Protein AF-0000000072325851 (afdb_homodimer)

Organism: Xylanibacter ruminicola (strain ATCC 19189 / DSM 19721 / CIP 105475 / JCM 8958 / 23) (NCBI:txid264731)

pLDDT: mean 95.33, std 7.47, range [53.25, 98.91]

Secondary structure (DSSP, 8-state):
--B-TTS-BTTT---GGG--SEEEEESSHHHHHHHHTT-SEEEEEEEETTEEEEEEEETTEEEEEEE--SHHHHHHHHHHHHHHHHHB-TTT-SB-SSPPPPEEEEEEEEEESSTTSPTT-EEEEEEEEESS-GGGGBTTGGGGB-HHHHHHHHHHHT--GGG---EEEE--HHHHHHHHTTTSEEEEEEE-S-SSGGGT--SSSPBS-TTHHHHHHH-EETTEEEEEEESSHHHHHHHHHHTT-EEEEEEEEESSS----GGG-HHHHHHHHHHHHH-/--B-TTS-BTTT---GGG--SEEEEESSHHHHHHHHTT-SEEEEEEEETTEEEEEEEETTEEEEEEE--SHHHHHHHHHHHHHHHHHB-TTT-SB-SSPPPPEEEEEEEEEESSTTSPTT-EEEEEEEEESS-GGGGBTTGGGGB-HHHHHHHHHHHT--GGG---EEEE--HHHHHHHHTTTSEEEEEEE-SSSSGGGT--SSSPBS-TTHHHHHHH-EETTEEEEEEESSHHHHHHHHHHTT-EEEEEEEEESSS----GGG-HHHHHHHHHHHHH-

Solvent-accessible surface area (backbone atoms only — not comparable to full-atom values): 28501 Å² total; per-residue (Å²): 134,62,65,38,95,86,65,17,38,63,68,62,54,45,43,54,90,63,58,48,51,36,32,39,34,29,39,46,42,72,50,31,55,63,59,53,68,66,33,82,41,76,75,49,75,40,75,36,83,42,24,26,36,41,20,26,28,44,96,88,36,57,35,21,29,34,13,52,43,55,30,43,29,33,38,45,46,51,55,52,51,53,46,39,48,53,28,37,37,86,83,80,72,36,73,44,91,65,81,59,61,40,41,36,36,35,46,49,70,26,31,54,47,40,92,83,61,57,68,54,42,50,38,32,40,48,33,17,36,19,52,43,26,57,61,58,32,32,46,70,45,69,80,48,34,45,62,67,59,32,53,54,49,41,62,74,60,64,60,60,62,53,39,18,47,57,44,27,16,55,37,55,66,69,58,48,52,50,64,33,54,92,81,44,47,73,31,27,30,37,12,20,46,23,67,33,42,57,62,56,40,62,76,93,54,58,46,53,53,85,54,47,56,61,47,48,45,67,41,69,58,97,90,41,42,46,42,29,39,41,37,34,54,14,49,48,23,34,52,26,44,73,73,60,31,45,29,42,34,41,24,30,25,27,63,80,67,68,69,77,50,64,90,74,29,62,55,54,53,52,48,53,52,52,49,62,73,48,104,133,62,65,39,96,86,65,16,39,62,68,62,55,46,43,53,90,62,58,46,50,36,32,40,34,28,39,46,42,71,49,32,53,62,58,53,70,64,35,80,44,78,77,47,74,38,73,36,82,42,25,27,36,41,21,26,28,44,96,90,38,55,36,21,28,34,14,53,44,55,31,42,30,35,39,44,46,51,55,52,52,53,46,40,46,54,30,36,36,87,83,78,71,37,72,45,91,65,81,60,64,39,43,36,37,34,47,49,71,26,32,55,47,38,92,83,62,56,68,54,43,50,36,30,39,48,33,16,36,18,52,43,26,57,62,56,31,33,46,72,47,71,81,48,33,44,63,67,59,34,51,53,47,41,61,72,59,66,60,61,61,52,39,17,45,58,44,26,16,55,36,54,67,69,58,47,52,52,64,34,55,92,81,44,46,72,31,27,30,36,11,20,46,24,69,32,43,57,62,54,39,63,74,94,54,57,46,52,52,85,54,47,55,61,47,50,46,67,41,68,59,97,90,41,40,44,42,30,38,40,36,35,55,14,49,47,23,34,52,26,44,73,72,60,32,44,29,43,34,42,24,30,25,28,65,81,68,67,68,78,50,64,91,73,29,64,54,54,54,51,47,51,53,52,50,62,72,49,102

Nearest PDB structures (foldseek):
  3fow-assembly1_B  TM=8.081E-01  e=1.456E-17  Plasmodium falciparum 3D7
  3emv-assembly1_A  TM=7.908E-01  e=4.156E-17  Plasmodium vivax
  4mch-assembly1_A  TM=8.287E-01  e=1.400E-15  Aliivibrio fischeri ES114
  3mb8-assembly1_A  TM=7.722E-01  e=6.675E-16  Toxoplasma gondii
  4lnh-assembly1_A  TM=7.555E-01  e=2.027E-15  Aliivibrio fischeri ES114

InterPro domains:
  IPR000845 Nucleoside phosphorylase domain [PF01048] (22-259)
  IPR035994 Nucleoside phosphorylase superfamily [G3DSA:3.40.50.1580] (15-279)
  IPR035994 Nucleoside phosphorylase superfamily [SSF53167] (9-277)

Structure (mmCIF, N/CA/C/O backbone):
data_AF-0000000072325851-model_v1
#
loop_
_entity.id
_entity.type
_entity.pdbx_description
1 polymer 'Uridine phosphorylase'
#
loop_
_atom_site.group_PDB
_atom_site.id
_atom_site.type_symbol
_atom_site.label_atom_id
_atom_site.label_alt_id
_atom_site.label_comp_id
_atom_site.label_asym_id
_atom_site.label_entity_id
_atom_site.label_seq_id
_atom_site.pdbx_PDB_ins_code
_atom_site.Cartn_x
_atom_site.Cartn_y
_atom_site.Cartn_z
_atom_site.occupancy
_atom_site.B_iso_or_equiv
_atom_site.auth_seq_id
_atom_site.auth_comp_id
_atom_site.auth_asym_id
_atom_site.auth_atom_id
_atom_site.pdbx_PDB_model_num
ATOM 1 N N . MET A 1 1 ? 20.306 -6.786 -4.164 1 75.98 1 MET A N 1
ATOM 2 C CA . MET A 1 1 ? 19.485 -7.45 -3.155 1 75.98 1 MET A CA 1
ATOM 3 C C . MET A 1 1 ? 19.94 -7.074 -1.749 1 75.98 1 MET A C 1
ATOM 5 O O . MET A 1 1 ? 21.137 -7.074 -1.459 1 75.98 1 MET A O 1
ATOM 9 N N . ILE A 1 2 ? 18.981 -6.706 -0.975 1 83.01 2 ILE A N 1
ATOM 10 C CA . ILE A 1 2 ? 19.281 -6.336 0.404 1 83.01 2 ILE A CA 1
ATOM 11 C C . ILE A 1 2 ? 19.001 -7.519 1.328 1 83.01 2 ILE A C 1
ATOM 13 O O . ILE A 1 2 ? 17.899 -8.073 1.321 1 83.01 2 ILE A O 1
ATOM 17 N N . ILE A 1 3 ? 20.043 -7.929 2.102 1 87.94 3 ILE A N 1
ATOM 18 C CA . ILE A 1 3 ? 19.96 -9.081 2.993 1 87.94 3 ILE A CA 1
ATOM 19 C C . ILE A 1 3 ? 20.297 -8.654 4.42 1 87.94 3 ILE A C 1
ATOM 21 O O . ILE A 1 3 ? 21.225 -7.872 4.638 1 87.94 3 ILE A O 1
ATOM 25 N N . ASN A 1 4 ? 19.513 -9.146 5.318 1 90.55 4 ASN A N 1
ATOM 26 C CA . ASN A 1 4 ? 19.775 -8.861 6.725 1 90.55 4 ASN A CA 1
ATOM 27 C C . ASN A 1 4 ? 21.035 -9.569 7.215 1 90.55 4 ASN A C 1
ATOM 29 O O . ASN A 1 4 ? 21.513 -10.508 6.577 1 90.55 4 ASN A O 1
ATOM 33 N N . SER A 1 5 ? 21.491 -9.129 8.373 1 88.15 5 SER A N 1
ATOM 34 C CA . SER A 1 5 ? 22.716 -9.683 8.939 1 88.15 5 SER A CA 1
ATOM 35 C C . SER A 1 5 ? 22.557 -11.167 9.255 1 88.15 5 SER A C 1
ATOM 37 O O . SER A 1 5 ? 23.536 -11.916 9.25 1 88.15 5 SER A O 1
ATOM 39 N N . ASP A 1 6 ? 21.352 -11.642 9.442 1 91.46 6 ASP A N 1
ATOM 40 C CA . ASP A 1 6 ? 21.128 -13.04 9.798 1 91.46 6 ASP A CA 1
ATOM 41 C C . ASP A 1 6 ? 20.878 -13.89 8.554 1 91.46 6 ASP A C 1
ATOM 43 O O . ASP A 1 6 ? 20.493 -15.056 8.66 1 91.46 6 ASP A O 1
ATOM 47 N N . GLY A 1 7 ? 21.044 -13.297 7.415 1 91.41 7 GLY A N 1
ATOM 48 C CA . GLY A 1 7 ? 20.932 -14.04 6.17 1 91.41 7 GLY A CA 1
ATOM 49 C C . GLY A 1 7 ? 19.516 -14.084 5.627 1 91.41 7 GLY A C 1
ATOM 50 O O . GLY A 1 7 ? 19.263 -14.697 4.588 1 91.41 7 GLY A O 1
ATOM 51 N N . SER A 1 8 ? 18.591 -13.446 6.227 1 94.86 8 SER A N 1
ATOM 52 C CA . SER A 1 8 ? 17.205 -13.423 5.77 1 94.86 8 SER A CA 1
ATOM 53 C C . SER A 1 8 ? 16.956 -12.259 4.817 1 94.86 8 SER A C 1
ATOM 55 O O . SER A 1 8 ? 17.737 -11.305 4.777 1 94.86 8 SER A O 1
ATOM 57 N N . CYS A 1 9 ? 15.907 -12.414 3.95 1 94.05 9 CYS A N 1
ATOM 58 C CA . CYS A 1 9 ? 15.555 -11.301 3.075 1 94.05 9 CYS A CA 1
ATOM 59 C C . CYS A 1 9 ? 15.103 -10.092 3.885 1 94.05 9 CYS A C 1
ATOM 61 O O . CYS A 1 9 ? 14.681 -10.232 5.035 1 94.05 9 CYS A O 1
ATOM 63 N N . PHE A 1 10 ? 15.084 -8.984 3.399 1 92.53 10 PHE A N 1
ATOM 64 C CA . PHE A 1 10 ? 15.12 -7.712 4.111 1 92.53 10 PHE A CA 1
ATOM 65 C C . PHE A 1 10 ? 13.805 -7.463 4.84 1 92.53 10 PHE A C 1
ATOM 67 O O . PHE A 1 10 ? 13.799 -7.167 6.037 1 92.53 10 PHE A O 1
ATOM 74 N N . HIS A 1 11 ? 12.679 -7.573 4.137 1 95.4 11 HIS A N 1
ATOM 75 C CA . HIS A 1 11 ? 11.409 -7.192 4.743 1 95.4 11 HIS A CA 1
ATOM 76 C C . HIS A 1 11 ? 10.721 -8.393 5.383 1 95.4 11 HIS A C 1
ATOM 78 O O . HIS A 1 11 ? 10.243 -8.309 6.517 1 95.4 11 HIS A O 1
ATOM 84 N N . LEU A 1 12 ? 10.721 -9.49 4.653 1 97.29 12 LEU A N 1
ATOM 85 C CA . LEU A 1 12 ? 9.957 -10.647 5.105 1 97.29 12 LEU A CA 1
ATOM 86 C C . LEU A 1 12 ? 10.7 -11.393 6.208 1 97.29 12 LEU A C 1
ATOM 88 O O . LEU A 1 12 ? 10.1 -12.177 6.946 1 97.29 12 LEU A O 1
ATOM 92 N N . HIS A 1 13 ? 12.004 -11.255 6.274 1 96.73 13 HIS A N 1
ATOM 93 C CA . HIS A 1 13 ? 12.866 -11.886 7.267 1 96.73 13 HIS A CA 1
ATOM 94 C C . HIS A 1 13 ? 12.825 -13.406 7.146 1 96.73 13 HIS A C 1
ATOM 96 O O . HIS A 1 13 ? 12.86 -14.114 8.155 1 96.73 13 HIS A O 1
ATOM 102 N N . LEU A 1 14 ? 12.698 -13.89 5.945 1 97.9 14 LEU A N 1
ATOM 103 C CA . LEU A 1 14 ? 12.688 -15.32 5.657 1 97.9 14 LEU A CA 1
ATOM 104 C C . LEU A 1 14 ? 14.01 -15.759 5.036 1 97.9 14 LEU A C 1
ATOM 106 O O . LEU A 1 14 ? 14.674 -14.971 4.358 1 97.9 14 LEU A O 1
ATOM 110 N N . ARG A 1 15 ? 14.344 -16.944 5.283 1 97.37 15 ARG A N 1
ATOM 111 C CA . ARG A 1 15 ? 15.447 -17.616 4.604 1 97.37 15 ARG A CA 1
ATOM 112 C C . ARG A 1 15 ? 14.93 -18.591 3.553 1 97.37 15 ARG A C 1
ATOM 114 O O . ARG A 1 15 ? 13.783 -19.037 3.622 1 97.37 15 ARG A O 1
ATOM 121 N N . PRO A 1 16 ? 15.796 -18.924 2.566 1 97.08 16 PRO A N 1
ATOM 122 C CA . PRO A 1 16 ? 15.336 -19.764 1.458 1 97.08 16 PRO A CA 1
ATOM 123 C C . PRO A 1 16 ? 14.741 -21.089 1.929 1 97.08 16 PRO A C 1
ATOM 125 O O . PRO A 1 16 ? 13.749 -21.56 1.366 1 97.08 16 PRO A O 1
ATOM 128 N N . GLU A 1 17 ? 15.283 -21.697 2.988 1 97.47 17 GLU A N 1
ATOM 129 C CA . GLU A 1 17 ? 14.852 -23.021 3.425 1 97.47 17 GLU A CA 1
ATOM 130 C C . GLU A 1 17 ? 13.492 -22.96 4.114 1 97.47 17 GLU A C 1
ATOM 132 O O . GLU A 1 17 ? 12.844 -23.99 4.314 1 97.47 17 GLU A O 1
ATOM 137 N N . GLN A 1 18 ? 13.048 -21.804 4.394 1 98.44 18 GLN A N 1
ATOM 138 C CA . GLN A 1 18 ? 11.787 -21.624 5.106 1 98.44 18 GLN A CA 1
ATOM 139 C C . GLN A 1 18 ? 10.622 -21.471 4.132 1 98.44 18 GLN A C 1
ATOM 141 O O . GLN A 1 18 ? 9.464 -21.393 4.547 1 98.44 18 GLN A O 1
ATOM 146 N N . LEU A 1 19 ? 10.852 -21.486 2.858 1 98.7 19 LEU A N 1
ATOM 147 C CA . LEU A 1 19 ? 9.855 -21.219 1.827 1 98.7 19 LEU A CA 1
ATOM 148 C C . LEU A 1 19 ? 9.401 -22.514 1.162 1 98.7 19 LEU A C 1
ATOM 150 O O . LEU A 1 19 ? 10.229 -23.305 0.705 1 98.7 19 LEU A O 1
ATOM 154 N N . ALA A 1 20 ? 8.136 -22.75 1.125 1 98.82 20 ALA A N 1
ATOM 155 C CA . ALA A 1 20 ? 7.549 -23.841 0.35 1 98.82 20 ALA A CA 1
ATOM 156 C C . ALA A 1 20 ? 7.235 -23.393 -1.074 1 98.82 20 ALA A C 1
ATOM 158 O O . ALA A 1 20 ? 7.28 -22.2 -1.381 1 98.82 20 ALA A O 1
ATOM 159 N N . ASP A 1 21 ? 6.875 -24.333 -1.931 1 98.66 21 ASP A N 1
ATOM 160 C CA . ASP A 1 21 ? 6.521 -24.03 -3.314 1 98.66 21 ASP A CA 1
ATOM 161 C C . ASP A 1 21 ? 5.067 -23.575 -3.421 1 98.66 21 ASP A C 1
ATOM 163 O O . ASP A 1 21 ? 4.691 -22.905 -4.385 1 98.66 21 ASP A O 1
ATOM 167 N N . ARG A 1 22 ? 4.245 -24.017 -2.478 1 98.74 22 ARG A N 1
ATOM 168 C CA . ARG A 1 22 ? 2.847 -23.609 -2.375 1 98.74 22 ARG A CA 1
ATOM 169 C C . ARG A 1 22 ? 2.67 -22.525 -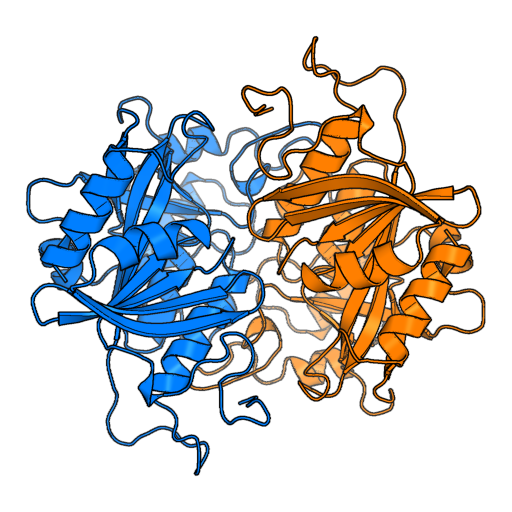1.318 1 98.74 22 ARG A C 1
ATOM 171 O O . ARG A 1 22 ? 3.023 -22.723 -0.153 1 98.74 22 ARG A O 1
ATOM 178 N N . ILE A 1 23 ? 2.099 -21.457 -1.759 1 98.87 23 ILE A N 1
ATOM 179 C CA . ILE A 1 23 ? 2.025 -20.306 -0.866 1 98.87 23 ILE A CA 1
ATOM 180 C C . ILE A 1 23 ? 0.585 -19.803 -0.792 1 98.87 23 ILE A C 1
ATOM 182 O O . ILE A 1 23 ? -0.059 -19.591 -1.822 1 98.87 23 ILE A O 1
ATOM 186 N N . ILE A 1 24 ? 0.096 -19.635 0.369 1 98.86 24 ILE A N 1
ATOM 187 C CA . ILE A 1 24 ? -1.168 -18.947 0.608 1 98.86 24 ILE A CA 1
ATOM 188 C C . ILE A 1 24 ? -0.898 -17.532 1.113 1 98.86 24 ILE A C 1
ATOM 190 O O . ILE A 1 24 ? -0.196 -17.345 2.109 1 98.86 24 ILE A O 1
ATOM 194 N N . LEU A 1 25 ? -1.382 -16.598 0.411 1 98.79 25 LEU A N 1
ATOM 195 C CA . LEU A 1 25 ? -1.265 -15.191 0.78 1 98.79 25 LEU A CA 1
ATOM 196 C C . LEU A 1 25 ? -2.557 -14.686 1.414 1 98.79 25 LEU A C 1
ATOM 198 O O . LEU A 1 25 ? -3.649 -14.966 0.914 1 98.79 25 LEU A O 1
ATOM 202 N N . VAL A 1 26 ? -2.431 -13.985 2.505 1 97.94 26 VAL A N 1
ATOM 203 C CA . VAL A 1 26 ? -3.57 -13.358 3.167 1 97.94 26 VAL A CA 1
ATOM 204 C C . VAL A 1 26 ? -3.226 -11.915 3.53 1 97.94 26 VAL A C 1
ATOM 206 O O . VAL A 1 26 ? -2.05 -11.552 3.612 1 97.94 26 VAL A O 1
ATOM 209 N N . SER A 1 27 ? -4.205 -11.096 3.671 1 96.02 27 SER A N 1
ATOM 210 C CA . SER A 1 27 ? -3.958 -9.687 3.962 1 96.02 27 SER A CA 1
ATOM 211 C C . SER A 1 27 ? -3.654 -9.474 5.441 1 96.02 27 SER A C 1
ATOM 213 O O . SER A 1 27 ? -2.699 -8.777 5.79 1 96.02 27 SER A O 1
ATOM 215 N N . ASP A 1 28 ? -4.436 -10.075 6.312 1 94.32 28 ASP A N 1
ATOM 216 C CA . ASP A 1 28 ? -4.398 -9.873 7.757 1 94.32 28 ASP A CA 1
ATOM 217 C C . ASP A 1 28 ? -3.406 -10.827 8.419 1 94.32 28 ASP A C 1
ATOM 219 O O . ASP A 1 28 ? -3.513 -12.045 8.268 1 94.32 28 ASP A O 1
ATOM 223 N N . PRO A 1 29 ? -2.512 -10.314 9.218 1 95.13 29 PRO A N 1
ATOM 224 C CA . PRO A 1 29 ? -1.594 -11.199 9.94 1 95.13 29 PRO A CA 1
ATOM 225 C C . PRO A 1 29 ? -2.322 -12.257 10.766 1 95.13 29 PRO A C 1
ATOM 227 O O . PRO A 1 29 ? -1.848 -13.39 10.881 1 95.13 29 PRO A O 1
ATOM 230 N N . ALA A 1 30 ? -3.436 -11.92 11.343 1 92.96 30 ALA A N 1
ATOM 231 C CA . ALA A 1 30 ? -4.198 -12.864 12.155 1 92.96 30 ALA A CA 1
ATOM 232 C C . ALA A 1 30 ? -4.697 -14.035 11.313 1 92.96 30 ALA A C 1
ATOM 234 O O . ALA A 1 30 ? -4.881 -15.142 11.824 1 92.96 30 ALA A O 1
ATOM 235 N N . SER A 1 31 ? -4.894 -13.831 10.065 1 95.22 31 SER A N 1
ATOM 236 C CA . SER A 1 31 ? -5.383 -14.876 9.172 1 95.22 31 SER A CA 1
ATOM 237 C C . SER A 1 31 ? -4.318 -15.942 8.931 1 95.22 31 SER A C 1
ATOM 239 O O . SER A 1 31 ? -4.637 -17.073 8.56 1 95.22 31 SER A O 1
ATOM 241 N N . VAL A 1 32 ? -3.059 -15.587 9.123 1 97.5 32 VAL A N 1
ATOM 242 C CA . VAL A 1 32 ? -1.995 -16.575 8.983 1 97.5 32 VAL A CA 1
ATOM 243 C C . VAL A 1 32 ? -2.191 -17.695 10.002 1 97.5 32 VAL A C 1
ATOM 245 O O . VAL A 1 32 ? -2.04 -18.874 9.675 1 97.5 32 VAL A O 1
ATOM 248 N N . ASN A 1 33 ? -2.515 -17.271 11.2 1 95.72 33 ASN A N 1
ATOM 249 C CA . ASN A 1 33 ? -2.778 -18.265 12.235 1 95.72 33 ASN A CA 1
ATOM 250 C C . ASN A 1 33 ? -3.987 -19.129 11.888 1 95.72 33 ASN A C 1
ATOM 252 O O . ASN A 1 33 ? -3.988 -20.334 12.146 1 95.72 33 ASN A O 1
ATOM 256 N N . LEU A 1 34 ? -4.972 -18.501 11.332 1 94.87 34 LEU A N 1
ATOM 257 C CA . LEU A 1 34 ? -6.168 -19.231 10.927 1 94.87 34 LEU A CA 1
ATOM 258 C C . LEU A 1 34 ? -5.824 -20.32 9.916 1 94.87 34 LEU A C 1
ATOM 260 O O . LEU A 1 34 ? -6.338 -21.438 10.002 1 94.87 34 LEU A O 1
ATOM 264 N N . VAL A 1 35 ? -4.986 -20.021 8.975 1 97.24 35 VAL A N 1
ATOM 265 C CA . VAL A 1 35 ? -4.55 -20.982 7.968 1 97.24 35 VAL A CA 1
ATOM 266 C C . VAL A 1 35 ? -3.696 -22.066 8.623 1 97.24 35 VAL A C 1
ATOM 268 O O . VAL A 1 35 ? -3.937 -23.259 8.425 1 97.24 35 VAL A O 1
ATOM 271 N N . ALA A 1 36 ? -2.729 -21.648 9.441 1 97.61 36 ALA A N 1
ATOM 272 C CA . ALA A 1 36 ? -1.737 -22.546 10.027 1 97.61 36 ALA A CA 1
ATOM 273 C C . ALA A 1 36 ? -2.381 -23.491 11.037 1 97.61 36 ALA A C 1
ATOM 275 O O . ALA A 1 36 ? -1.82 -24.541 11.359 1 97.61 36 ALA A O 1
ATOM 276 N N . ASP A 1 37 ? -3.522 -23.125 11.562 1 96.42 37 ASP A N 1
ATOM 277 C CA . ASP A 1 37 ? -4.251 -23.987 12.487 1 96.42 37 ASP A CA 1
ATOM 278 C C . ASP A 1 37 ? -4.665 -25.292 11.813 1 96.42 37 ASP A C 1
ATOM 280 O O . ASP A 1 37 ? -4.987 -26.272 12.488 1 96.42 37 ASP A O 1
ATOM 284 N N . ASN A 1 38 ? -4.63 -25.357 10.53 1 97.3 38 ASN A N 1
ATOM 285 C CA . ASN A 1 38 ? -4.957 -26.569 9.786 1 97.3 38 ASN A CA 1
ATOM 286 C C . ASN A 1 38 ? -3.722 -27.437 9.559 1 97.3 38 ASN A C 1
ATOM 288 O O . ASN A 1 38 ? -3.833 -28.569 9.083 1 97.3 38 ASN A O 1
ATOM 292 N N . TYR A 1 39 ? -2.512 -26.862 9.825 1 98.12 39 TYR A N 1
ATOM 293 C CA . TYR A 1 39 ? -1.277 -27.596 9.576 1 98.12 39 TYR A CA 1
ATOM 294 C C . TYR A 1 39 ? -1.123 -28.753 10.555 1 98.12 39 TYR A C 1
ATOM 296 O O . TYR A 1 39 ? -1.511 -28.644 11.721 1 98.12 39 TYR A O 1
ATOM 304 N N . GLU A 1 40 ? -0.559 -29.826 10.148 1 98.15 40 GLU A N 1
ATOM 305 C CA . GLU A 1 40 ? -0.164 -30.94 11.005 1 98.15 40 GLU A CA 1
ATOM 306 C C . GLU A 1 40 ? 1.112 -30.617 11.777 1 98.15 40 GLU A C 1
ATOM 308 O O . GLU A 1 40 ? 1.277 -31.049 12.92 1 98.15 40 GLU A O 1
ATOM 313 N N . THR A 1 41 ? 1.974 -29.875 11.123 1 97.88 41 THR A N 1
ATOM 314 C CA . THR A 1 41 ? 3.217 -29.412 11.73 1 97.88 41 THR A CA 1
ATOM 315 C C . THR A 1 41 ? 3.501 -27.963 11.341 1 97.88 41 THR A C 1
ATOM 317 O O . THR A 1 41 ? 3.073 -27.504 10.281 1 97.88 41 THR A O 1
ATOM 320 N N . ARG A 1 42 ? 4.145 -27.311 12.185 1 97.7 42 ARG A N 1
ATOM 321 C CA . ARG A 1 42 ? 4.683 -25.977 11.94 1 97.7 42 ARG A CA 1
ATOM 322 C C . ARG A 1 42 ? 6.208 -25.989 11.962 1 97.7 42 ARG A C 1
ATOM 324 O O . ARG A 1 42 ? 6.816 -26.355 12.969 1 97.7 42 ARG A O 1
ATOM 331 N N . GLU A 1 43 ? 6.785 -25.627 10.905 1 97.78 43 GLU A N 1
ATOM 332 C CA . GLU A 1 43 ? 8.233 -25.685 10.734 1 97.78 43 GLU A CA 1
ATOM 333 C C . GLU A 1 43 ? 8.894 -24.383 11.177 1 97.78 43 GLU A C 1
ATOM 335 O O . GLU A 1 43 ? 9.988 -24.397 11.744 1 97.78 43 GLU A O 1
ATOM 340 N N . CYS A 1 44 ? 8.314 -23.27 10.832 1 97.79 44 CYS A N 1
ATOM 341 C CA . CYS A 1 44 ? 8.844 -21.965 11.209 1 97.79 44 CYS A CA 1
ATOM 342 C C . CYS A 1 44 ? 7.728 -20.933 11.314 1 97.79 44 CYS A C 1
ATOM 344 O O . CYS A 1 44 ? 6.659 -21.106 10.726 1 97.79 44 CYS A O 1
ATOM 346 N N . GLU A 1 45 ? 7.958 -20.024 12.036 1 98.45 45 GLU A N 1
ATOM 347 C CA . GLU A 1 45 ? 7.12 -18.841 12.206 1 98.45 45 GLU A CA 1
ATOM 348 C C . GLU A 1 45 ? 7.968 -17.578 12.333 1 98.45 45 GLU A C 1
ATOM 350 O O . GLU A 1 45 ? 8.818 -17.482 13.221 1 98.45 45 GLU A O 1
ATOM 355 N N . VAL A 1 46 ? 7.773 -16.694 11.373 1 98.31 46 VAL A N 1
ATOM 356 C CA . VAL A 1 46 ? 8.541 -15.455 11.319 1 98.31 46 VAL A CA 1
ATOM 357 C C . VAL A 1 46 ? 7.593 -14.264 11.202 1 98.31 46 VAL A C 1
ATOM 359 O O . VAL A 1 46 ? 6.589 -14.329 10.489 1 98.31 46 VAL A O 1
ATOM 362 N N . GLU A 1 47 ? 7.869 -13.266 11.936 1 96.43 47 GLU A N 1
ATOM 363 C CA . GLU A 1 47 ? 7.053 -12.056 11.877 1 96.43 47 GLU A CA 1
ATOM 364 C C . GLU A 1 47 ? 7.924 -10.808 11.767 1 96.43 47 GLU A C 1
ATOM 366 O O . GLU A 1 47 ? 8.958 -10.706 12.429 1 96.43 47 GLU A O 1
ATOM 371 N N . SER A 1 48 ? 7.549 -9.929 10.893 1 94.52 48 SER A N 1
ATOM 372 C CA . SER A 1 48 ? 8.144 -8.609 10.713 1 94.52 48 SER A CA 1
ATOM 373 C C . SER A 1 48 ? 7.108 -7.595 10.237 1 94.52 48 SER A C 1
ATOM 375 O O . SER A 1 48 ? 6.695 -7.621 9.076 1 94.52 48 SER A O 1
ATOM 377 N N . ARG A 1 49 ? 6.727 -6.678 11.178 1 93.54 49 ARG A N 1
ATOM 378 C CA . ARG A 1 49 ? 5.686 -5.71 10.847 1 93.54 49 ARG A CA 1
ATOM 379 C C . ARG A 1 49 ? 4.394 -6.412 10.443 1 93.54 49 ARG A C 1
ATOM 381 O O . ARG A 1 49 ? 3.869 -7.237 11.193 1 93.54 49 ARG A O 1
ATOM 388 N N . GLU A 1 50 ? 3.85 -6.084 9.218 1 95.56 50 GLU A N 1
ATOM 389 C CA . GLU A 1 50 ? 2.599 -6.689 8.77 1 95.56 50 GLU A CA 1
ATOM 390 C C . GLU A 1 50 ? 2.849 -8.029 8.084 1 95.56 50 GLU A C 1
ATOM 392 O O . GLU A 1 50 ? 1.904 -8.716 7.69 1 95.56 50 GLU A O 1
ATOM 397 N N . PHE A 1 51 ? 4.127 -8.416 7.999 1 97.93 51 PHE A N 1
ATOM 398 C CA . PHE A 1 51 ? 4.466 -9.695 7.386 1 97.93 51 PHE A CA 1
ATOM 399 C C . PHE A 1 51 ? 4.593 -10.785 8.442 1 97.93 51 PHE A C 1
ATOM 401 O O . PHE A 1 51 ? 5.506 -10.751 9.271 1 97.93 51 PHE A O 1
ATOM 408 N N . HIS A 1 52 ? 3.656 -11.6 8.445 1 98.28 52 HIS A N 1
ATOM 409 C CA . HIS A 1 52 ? 3.611 -12.789 9.287 1 98.28 52 HIS A CA 1
ATOM 410 C C . HIS A 1 52 ? 3.603 -14.061 8.446 1 98.28 52 HIS A C 1
ATOM 412 O O . HIS A 1 52 ? 2.781 -14.204 7.537 1 98.28 52 HIS A O 1
ATOM 418 N N . THR A 1 53 ? 4.588 -14.983 8.699 1 98.84 53 THR A N 1
ATOM 419 C CA . THR A 1 53 ? 4.726 -16.179 7.875 1 98.84 53 THR A CA 1
ATOM 420 C C . THR A 1 53 ? 4.778 -17.431 8.745 1 98.84 53 THR A C 1
ATOM 422 O O . THR A 1 53 ? 5.516 -17.478 9.732 1 98.84 53 THR A O 1
ATOM 425 N N . ILE A 1 54 ? 4.021 -18.396 8.4 1 98.89 54 ILE A N 1
ATOM 426 C CA . ILE A 1 54 ? 4.146 -19.735 8.965 1 98.89 54 ILE A CA 1
ATOM 427 C C . ILE A 1 54 ? 4.254 -20.762 7.84 1 98.89 54 ILE A C 1
ATOM 429 O O . ILE A 1 54 ? 3.439 -20.767 6.915 1 98.89 54 ILE A O 1
ATOM 433 N N . THR A 1 55 ? 5.298 -21.562 7.846 1 98.9 55 THR A N 1
ATOM 434 C CA . THR A 1 55 ? 5.44 -22.706 6.953 1 98.9 55 THR A CA 1
ATOM 435 C C . THR A 1 55 ? 5.226 -24.014 7.71 1 98.9 55 THR A C 1
ATOM 437 O O . THR A 1 55 ? 5.698 -24.168 8.839 1 98.9 55 THR A O 1
ATOM 440 N N . GLY A 1 56 ? 4.477 -24.868 7.107 1 98.72 56 GLY A N 1
ATOM 441 C CA . GLY A 1 56 ? 4.193 -26.161 7.71 1 98.72 56 GLY A CA 1
ATOM 442 C C . GLY A 1 56 ? 3.661 -27.178 6.717 1 98.72 56 GLY A C 1
ATOM 443 O O . GLY A 1 56 ? 3.86 -27.037 5.509 1 98.72 56 GLY A O 1
ATOM 444 N N . THR A 1 57 ? 3.082 -28.24 7.315 1 98.61 57 THR A N 1
ATOM 445 C CA . THR A 1 57 ? 2.595 -29.328 6.474 1 98.61 57 THR A CA 1
ATOM 446 C C . THR A 1 57 ? 1.088 -29.506 6.638 1 98.61 57 THR A C 1
ATOM 448 O O . THR A 1 57 ? 0.572 -29.467 7.757 1 98.61 57 THR A O 1
ATOM 451 N N . TYR A 1 58 ? 0.398 -29.577 5.563 1 98.48 58 TYR A N 1
ATOM 452 C CA . TYR A 1 58 ? -1.025 -29.883 5.468 1 98.48 58 TYR A CA 1
ATOM 453 C C . TYR A 1 58 ? -1.269 -31.057 4.529 1 98.48 58 TYR A C 1
ATOM 455 O O . TYR A 1 58 ? -1.017 -30.961 3.325 1 98.48 58 TYR A O 1
ATOM 463 N N . LYS A 1 59 ? -1.739 -32.244 5.064 1 97.4 59 LYS A N 1
ATOM 464 C CA . LYS A 1 59 ? -1.99 -33.451 4.281 1 97.4 59 LYS A CA 1
ATOM 465 C C . LYS A 1 59 ? -0.8 -33.783 3.386 1 97.4 59 LYS A C 1
ATOM 467 O O . LYS A 1 59 ? -0.954 -33.95 2.175 1 97.4 59 LYS A O 1
ATOM 472 N N . GLU A 1 60 ? 0.407 -33.704 3.961 1 96.51 60 GLU A N 1
ATOM 473 C CA . GLU A 1 60 ? 1.682 -34.114 3.379 1 96.51 60 GLU A CA 1
ATOM 474 C C . GLU A 1 60 ? 2.204 -33.065 2.4 1 96.51 60 GLU A C 1
ATOM 476 O O . GLU A 1 60 ? 3.228 -33.274 1.747 1 96.51 60 GLU A O 1
ATOM 481 N N . LYS A 1 61 ? 1.499 -31.946 2.266 1 97.65 61 LYS A N 1
ATOM 482 C CA . LYS A 1 61 ? 1.968 -30.838 1.439 1 97.65 61 LYS A CA 1
ATOM 483 C C . LYS A 1 61 ? 2.636 -29.761 2.29 1 97.65 61 LYS A C 1
ATOM 485 O O . LYS A 1 61 ? 2.07 -29.312 3.288 1 97.65 61 LYS A O 1
ATOM 490 N N . ARG A 1 62 ? 3.822 -29.414 1.929 1 98.67 62 ARG A N 1
ATOM 491 C CA . ARG A 1 62 ? 4.473 -28.275 2.568 1 98.67 62 ARG A CA 1
ATOM 492 C C . ARG A 1 62 ? 3.917 -26.958 2.037 1 98.67 62 ARG A C 1
ATOM 494 O O . ARG A 1 62 ? 3.94 -26.71 0.83 1 98.67 62 ARG A O 1
ATOM 501 N N . ILE A 1 63 ? 3.338 -26.144 2.906 1 98.83 63 ILE A N 1
ATOM 502 C CA . ILE A 1 63 ? 2.668 -24.91 2.511 1 98.83 63 ILE A CA 1
ATOM 503 C C . ILE A 1 63 ? 3.195 -23.746 3.348 1 98.83 63 ILE A C 1
ATOM 505 O O . ILE A 1 63 ? 3.345 -23.867 4.566 1 98.83 63 ILE A O 1
ATOM 509 N N . THR A 1 64 ? 3.546 -22.679 2.757 1 98.91 64 THR A N 1
ATOM 510 C CA . THR A 1 64 ? 3.849 -21.418 3.424 1 98.91 64 THR A CA 1
ATOM 511 C C . THR A 1 64 ? 2.639 -20.488 3.397 1 98.91 64 THR A C 1
ATOM 513 O O . THR A 1 64 ? 2.049 -20.259 2.34 1 98.91 64 THR A O 1
ATOM 516 N N . CYS A 1 65 ? 2.19 -20.014 4.521 1 98.89 65 CYS A N 1
ATOM 517 C CA . CYS A 1 65 ? 1.201 -18.945 4.595 1 98.89 65 CYS A CA 1
ATOM 518 C C . CYS A 1 65 ? 1.848 -17.632 5.02 1 98.89 65 CYS A C 1
ATOM 520 O O . CYS A 1 65 ? 2.609 -17.595 5.989 1 98.89 65 CYS A O 1
ATOM 522 N N . LEU A 1 66 ? 1.536 -16.564 4.288 1 98.77 66 LEU A N 1
ATOM 523 C CA . LEU A 1 66 ? 2.182 -15.274 4.502 1 98.77 66 LEU A CA 1
ATOM 524 C C . LEU A 1 66 ? 1.17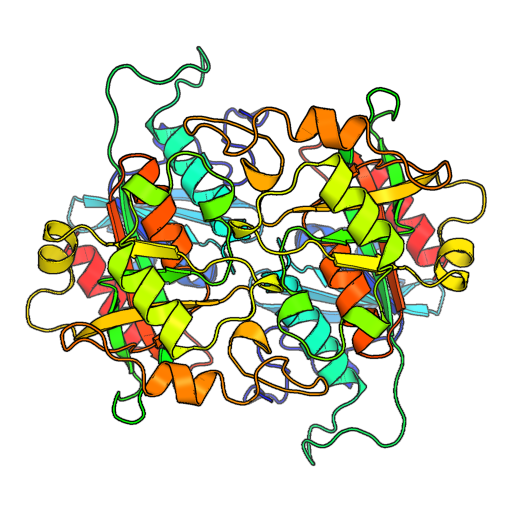1 -14.136 4.406 1 98.77 66 LEU A C 1
ATOM 526 O O . LEU A 1 66 ? 0.353 -14.104 3.484 1 98.77 66 LEU A O 1
ATOM 530 N N . SER A 1 67 ? 1.175 -13.215 5.381 1 98.54 67 SER A N 1
ATOM 531 C CA . SER A 1 67 ? 0.354 -12.012 5.294 1 98.54 67 SER A CA 1
ATOM 532 C C . SER A 1 67 ? 1.11 -10.874 4.618 1 98.54 67 SER A C 1
ATOM 534 O O . SER A 1 67 ? 2.33 -10.761 4.76 1 98.54 67 SER A O 1
ATOM 536 N N . TYR A 1 68 ? 0.353 -10.011 3.932 1 98.01 68 TYR A N 1
ATOM 537 C CA . TYR A 1 68 ? 1.029 -8.966 3.172 1 98.01 68 TYR A CA 1
ATOM 538 C C . TYR A 1 68 ? 0.509 -7.587 3.559 1 98.01 68 TYR A C 1
ATOM 540 O O . TYR A 1 68 ? 1.051 -6.568 3.125 1 98.01 68 TYR A O 1
ATOM 548 N N . GLY A 1 69 ? -0.54 -7.476 4.343 1 95.85 69 GLY A N 1
ATOM 549 C CA . GLY A 1 69 ? -1.16 -6.191 4.62 1 95.85 69 GLY A CA 1
ATOM 550 C C . GLY A 1 69 ? -2.026 -5.688 3.48 1 95.85 69 GLY A C 1
ATOM 551 O O . GLY A 1 69 ? -2.874 -6.421 2.968 1 95.85 69 GLY A O 1
ATOM 552 N N . PHE A 1 70 ? -1.808 -4.339 3.095 1 95.4 70 PHE A N 1
ATOM 553 C CA . PHE A 1 70 ? -2.664 -3.75 2.073 1 95.4 70 PHE A CA 1
ATOM 554 C C . PHE A 1 70 ? -1.841 -3.298 0.872 1 95.4 70 PHE A C 1
ATOM 556 O O . PHE A 1 70 ? -0.756 -2.736 1.033 1 95.4 70 PHE A O 1
ATOM 563 N N . GLY A 1 71 ? -2.36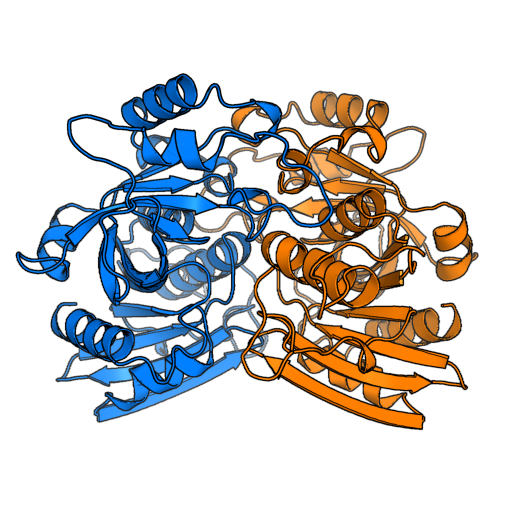3 -3.594 -0.27 1 96.37 71 GLY A N 1
ATOM 564 C CA . GLY A 1 71 ? -2.044 -2.743 -1.406 1 96.37 71 GLY A CA 1
ATOM 565 C C . GLY A 1 71 ? -0.929 -3.298 -2.272 1 96.37 71 GLY A C 1
ATOM 566 O O . GLY A 1 71 ? -0.185 -4.183 -1.843 1 96.37 71 GLY A O 1
ATOM 567 N N . SER A 1 72 ? -0.763 -2.711 -3.391 1 97.82 72 SER A N 1
ATOM 568 C CA . SER A 1 72 ? 0.182 -3.137 -4.418 1 97.82 72 SER A CA 1
ATOM 569 C C . SER A 1 72 ? 1.621 -2.872 -3.989 1 97.82 72 SER A C 1
ATOM 571 O O . SER A 1 72 ? 2.537 -3.591 -4.393 1 97.82 72 SER A O 1
ATOM 573 N N . GLU A 1 73 ? 1.843 -1.827 -3.181 1 97.6 73 GLU A N 1
ATOM 574 C CA . GLU A 1 73 ? 3.195 -1.519 -2.724 1 97.6 73 GLU A CA 1
ATOM 575 C C . GLU A 1 73 ? 3.759 -2.65 -1.869 1 97.6 73 GLU A C 1
ATOM 577 O O . GLU A 1 73 ? 4.939 -2.988 -1.978 1 97.6 73 GLU A O 1
ATOM 582 N N . ASN A 1 74 ? 2.904 -3.194 -1.023 1 97.93 74 ASN A N 1
ATOM 583 C CA . ASN A 1 74 ? 3.298 -4.383 -0.274 1 97.93 74 ASN A CA 1
ATOM 584 C C . ASN A 1 74 ? 3.553 -5.569 -1.199 1 97.93 74 ASN A C 1
ATOM 586 O O . ASN A 1 74 ? 4.437 -6.387 -0.938 1 97.93 74 ASN A O 1
ATOM 590 N N . MET A 1 75 ? 2.784 -5.656 -2.273 1 98.32 75 MET A N 1
ATOM 591 C CA . MET A 1 75 ? 2.966 -6.774 -3.194 1 98.32 75 MET A CA 1
ATOM 592 C C . MET A 1 75 ? 4.304 -6.671 -3.917 1 98.32 75 MET A C 1
ATOM 594 O O . MET A 1 75 ? 4.929 -7.688 -4.225 1 98.32 75 MET A O 1
ATOM 598 N N . ASP A 1 76 ? 4.708 -5.441 -4.225 1 98.47 76 ASP A N 1
ATOM 599 C CA . ASP A 1 76 ? 6.032 -5.243 -4.806 1 98.47 76 ASP A CA 1
ATOM 600 C C . ASP A 1 76 ? 7.117 -5.856 -3.923 1 98.47 76 ASP A C 1
ATOM 602 O O . ASP A 1 76 ? 8.067 -6.459 -4.426 1 98.47 76 ASP A O 1
ATOM 606 N N . ILE A 1 77 ? 6.972 -5.702 -2.64 1 97.59 77 ILE A N 1
ATOM 607 C CA . ILE A 1 77 ? 7.924 -6.23 -1.67 1 97.59 77 ILE A CA 1
ATOM 608 C C . ILE A 1 77 ? 7.793 -7.749 -1.592 1 97.59 77 ILE A C 1
ATOM 610 O O . ILE A 1 77 ? 8.766 -8.475 -1.811 1 97.59 77 ILE A O 1
ATOM 614 N N . VAL A 1 78 ? 6.608 -8.238 -1.414 1 98.66 78 VAL A N 1
ATOM 615 C CA . VAL A 1 78 ? 6.353 -9.64 -1.101 1 98.66 78 VAL A CA 1
ATOM 616 C C . VAL A 1 78 ? 6.735 -10.514 -2.294 1 98.66 78 VAL A C 1
ATOM 618 O O . VAL A 1 78 ? 7.515 -11.459 -2.154 1 98.66 78 VAL A O 1
ATOM 621 N N . ILE A 1 79 ? 6.262 -10.19 -3.469 1 98.8 79 ILE A N 1
ATOM 622 C CA . ILE A 1 79 ? 6.457 -11.064 -4.621 1 98.8 79 ILE A CA 1
ATOM 623 C C . ILE A 1 79 ? 7.925 -11.046 -5.04 1 98.8 79 ILE A C 1
ATOM 625 O O . ILE A 1 79 ? 8.492 -12.086 -5.385 1 98.8 79 ILE A O 1
ATOM 629 N N . ASN A 1 80 ? 8.585 -9.905 -4.995 1 98.47 80 ASN A N 1
ATOM 630 C CA . ASN A 1 80 ? 9.998 -9.83 -5.352 1 98.47 80 ASN A CA 1
ATOM 631 C C . ASN A 1 80 ? 10.869 -10.588 -4.354 1 98.47 80 ASN A C 1
ATOM 633 O O . ASN A 1 80 ? 11.821 -11.267 -4.744 1 98.47 80 ASN A O 1
ATOM 637 N N . GLU A 1 81 ? 10.551 -10.447 -3.068 1 97.93 81 GLU A N 1
ATOM 638 C CA . GLU A 1 81 ? 11.386 -11.122 -2.078 1 97.93 81 GLU A CA 1
ATOM 639 C C . GLU A 1 81 ? 11.124 -12.626 -2.069 1 97.93 81 GLU A C 1
ATOM 641 O O . GLU A 1 81 ? 12.041 -13.42 -1.851 1 97.93 81 GLU A O 1
ATOM 646 N N . LEU A 1 82 ? 9.858 -13.084 -2.316 1 98.72 82 LEU A N 1
ATOM 647 C CA . LEU A 1 82 ? 9.595 -14.508 -2.493 1 98.72 82 LEU A CA 1
ATOM 648 C C . LEU A 1 82 ? 10.38 -15.062 -3.677 1 98.72 82 LEU A C 1
ATOM 650 O O . LEU A 1 82 ? 10.956 -16.15 -3.591 1 98.72 82 LEU A O 1
ATOM 654 N N . ASP A 1 83 ? 10.387 -14.317 -4.778 1 98.71 83 ASP A N 1
ATOM 655 C CA . ASP A 1 83 ? 11.154 -14.739 -5.946 1 98.71 83 ASP A CA 1
ATOM 656 C C . ASP A 1 83 ? 12.646 -14.806 -5.628 1 98.71 83 ASP A C 1
ATOM 658 O O . ASP A 1 83 ? 13.341 -15.722 -6.075 1 98.71 83 ASP A O 1
ATOM 662 N N . THR A 1 84 ? 13.114 -13.783 -4.903 1 97.5 84 THR A N 1
ATOM 663 C CA . THR A 1 84 ? 14.516 -13.763 -4.5 1 97.5 84 THR A CA 1
ATOM 664 C C . THR A 1 84 ? 14.864 -15.012 -3.694 1 97.5 84 THR A C 1
ATOM 666 O O . THR A 1 84 ? 15.897 -15.642 -3.933 1 97.5 84 THR A O 1
ATOM 669 N N . LEU A 1 85 ? 14.024 -15.38 -2.758 1 98 85 LEU A N 1
ATOM 670 C CA . LEU A 1 85 ? 14.233 -16.567 -1.937 1 98 85 LEU A CA 1
ATOM 671 C C . LEU A 1 85 ? 14.275 -17.824 -2.799 1 98 85 LEU A C 1
ATOM 673 O O . LEU A 1 85 ? 15.034 -18.754 -2.513 1 98 85 LEU A O 1
ATOM 677 N N . ALA A 1 86 ? 13.542 -17.84 -3.829 1 98.32 86 ALA A N 1
ATOM 678 C CA . ALA A 1 86 ? 13.376 -19.031 -4.659 1 98.32 86 ALA A CA 1
ATOM 679 C C . ALA A 1 86 ? 14.462 -19.11 -5.728 1 98.32 86 ALA A C 1
ATOM 681 O O . ALA A 1 86 ? 14.929 -20.2 -6.068 1 98.32 86 ALA A O 1
ATOM 682 N N . ASN A 1 87 ? 14.939 -17.924 -6.243 1 98.42 87 ASN A N 1
ATOM 683 C CA . ASN A 1 87 ? 15.599 -18.008 -7.542 1 98.42 87 ASN A CA 1
ATOM 684 C C . ASN A 1 87 ? 16.919 -17.242 -7.551 1 98.42 87 ASN A C 1
ATOM 686 O O . ASN A 1 87 ? 17.593 -17.17 -8.58 1 98.42 87 ASN A O 1
ATOM 690 N N . ILE A 1 88 ? 17.284 -16.629 -6.484 1 96.93 88 ILE A N 1
ATOM 691 C CA . ILE A 1 88 ? 18.58 -15.968 -6.372 1 96.93 88 ILE A CA 1
ATOM 692 C C . ILE A 1 88 ? 19.445 -16.699 -5.347 1 96.93 88 ILE A C 1
ATOM 694 O O . ILE A 1 88 ? 18.964 -17.077 -4.276 1 96.93 88 ILE A O 1
ATOM 698 N N . ASP A 1 89 ? 20.654 -16.965 -5.679 1 94.33 89 ASP A N 1
ATOM 699 C CA . ASP A 1 89 ? 21.62 -17.553 -4.757 1 94.33 89 ASP A CA 1
ATOM 700 C C . ASP A 1 89 ? 22.146 -16.51 -3.774 1 94.33 89 ASP A C 1
ATOM 702 O O . ASP A 1 89 ? 22.677 -15.475 -4.184 1 94.33 89 ASP A O 1
ATOM 706 N N . TYR A 1 90 ? 22.03 -16.724 -2.53 1 91.4 90 TYR A N 1
ATOM 707 C CA . TYR A 1 90 ? 22.354 -15.727 -1.515 1 91.4 90 TYR A CA 1
ATOM 708 C C . TYR A 1 90 ? 23.862 -15.601 -1.336 1 91.4 90 TYR A C 1
ATOM 710 O O . TYR A 1 90 ? 24.344 -14.635 -0.739 1 91.4 90 TYR A O 1
ATOM 718 N N . VAL A 1 91 ? 24.57 -16.535 -1.837 1 89.29 91 VAL A N 1
ATOM 719 C CA . V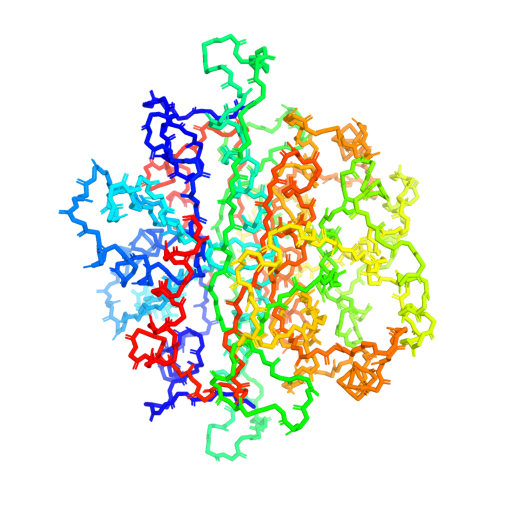AL A 1 91 ? 26.025 -16.484 -1.742 1 89.29 91 VAL A CA 1
ATOM 720 C C . VAL A 1 91 ? 26.595 -15.73 -2.941 1 89.29 91 VAL A C 1
ATOM 722 O O . VAL A 1 91 ? 27.328 -14.752 -2.776 1 89.29 91 VAL A O 1
ATOM 725 N N . THR A 1 92 ? 26.171 -16.064 -4.142 1 91.79 92 THR A N 1
ATOM 726 C CA . THR A 1 92 ? 26.735 -15.483 -5.355 1 91.79 92 THR A CA 1
ATOM 727 C C . THR A 1 92 ? 25.973 -14.223 -5.756 1 91.79 92 THR A C 1
ATOM 729 O O . THR A 1 92 ? 26.453 -13.434 -6.573 1 91.79 92 THR A O 1
ATOM 732 N N . ARG A 1 93 ? 24.748 -14.098 -5.225 1 89.09 93 ARG A N 1
ATOM 733 C CA . ARG A 1 93 ? 23.864 -12.984 -5.552 1 89.09 93 ARG A CA 1
ATOM 734 C C . ARG A 1 93 ? 23.469 -13.011 -7.024 1 89.09 93 ARG A C 1
ATOM 736 O O . ARG A 1 93 ? 23.237 -11.963 -7.63 1 89.09 93 ARG A O 1
ATOM 743 N N . GLU A 1 94 ? 23.501 -14.203 -7.546 1 94.18 94 GLU A N 1
ATOM 744 C CA . GLU A 1 94 ? 23.128 -14.418 -8.941 1 94.18 94 GLU A CA 1
ATOM 745 C C . GLU A 1 94 ? 21.879 -15.287 -9.05 1 94.18 94 GLU A C 1
ATOM 747 O O . GLU A 1 94 ? 21.564 -16.049 -8.133 1 94.18 94 GLU A O 1
ATOM 752 N N . GLU A 1 95 ? 21.232 -15.132 -10.176 1 96.12 95 GLU A N 1
ATOM 753 C CA . GLU A 1 95 ? 20.092 -16.004 -10.443 1 96.12 95 GLU A CA 1
ATOM 754 C C . GLU A 1 95 ? 20.517 -17.469 -10.489 1 96.12 95 GLU A C 1
ATOM 756 O O . GLU A 1 95 ? 21.567 -17.799 -11.045 1 96.12 95 GLU A O 1
ATOM 761 N N . LYS A 1 96 ? 19.71 -18.278 -9.947 1 96.45 96 LYS A N 1
ATOM 762 C CA . LYS A 1 96 ? 19.967 -19.714 -9.99 1 96.45 96 LYS A CA 1
ATOM 763 C C . LYS A 1 96 ? 19.784 -20.264 -11.402 1 96.45 96 LYS A C 1
ATOM 765 O O . LYS A 1 96 ? 19.03 -19.702 -12.199 1 96.45 96 LYS A O 1
ATOM 770 N N . ASP A 1 97 ? 20.475 -21.364 -11.616 1 95.56 97 ASP A N 1
ATOM 771 C CA . ASP A 1 97 ? 20.44 -21.975 -12.941 1 95.56 97 ASP A CA 1
ATOM 772 C C . ASP A 1 97 ? 19.05 -22.526 -13.255 1 95.56 97 ASP A C 1
ATOM 774 O O . ASP A 1 97 ? 18.551 -22.367 -14.371 1 95.56 97 ASP A O 1
ATOM 778 N N . GLU A 1 98 ? 18.529 -23.152 -12.312 1 97.05 98 GLU A N 1
ATOM 779 C CA . GLU A 1 98 ? 17.192 -23.716 -12.476 1 97.05 98 GLU A CA 1
ATOM 780 C C . GLU A 1 98 ? 16.137 -22.836 -11.813 1 97.05 98 GLU A C 1
ATOM 782 O O . GLU A 1 98 ? 16.247 -22.509 -10.629 1 97.05 98 GLU A O 1
ATOM 787 N N . HIS A 1 99 ? 15.184 -22.468 -12.618 1 97.76 99 HIS A N 1
ATOM 788 C CA . HIS A 1 99 ? 14.107 -21.633 -12.098 1 97.76 99 HIS A CA 1
ATOM 789 C C . HIS A 1 99 ? 13.158 -22.441 -11.219 1 97.76 99 HIS A C 1
ATOM 791 O O . HIS A 1 99 ? 12.604 -23.45 -11.661 1 97.76 99 HIS A O 1
ATOM 797 N N . ARG A 1 100 ? 12.993 -22.03 -10 1 98.45 100 ARG A N 1
ATOM 798 C CA . ARG A 1 100 ? 11.992 -22.562 -9.08 1 98.45 100 ARG A CA 1
ATOM 799 C C . ARG A 1 100 ? 10.678 -21.798 -9.199 1 98.45 100 ARG A C 1
ATOM 801 O O . ARG A 1 100 ? 10.639 -20.584 -8.992 1 98.45 100 ARG A O 1
ATOM 808 N N . THR A 1 101 ? 9.584 -22.533 -9.644 1 98.69 101 THR A N 1
ATOM 809 C CA . THR A 1 101 ? 8.27 -21.919 -9.801 1 98.69 101 THR A CA 1
ATOM 810 C C . THR A 1 101 ? 7.456 -22.049 -8.516 1 98.69 101 THR A C 1
ATOM 812 O O . THR A 1 101 ? 7.315 -23.146 -7.972 1 98.69 101 THR A O 1
ATOM 815 N N . LEU A 1 102 ? 6.978 -20.941 -8.037 1 98.83 102 LEU A N 1
ATOM 816 C CA . LEU A 1 102 ? 6.058 -20.91 -6.905 1 98.83 102 LEU A CA 1
ATOM 817 C C . LEU A 1 102 ? 4.611 -20.846 -7.382 1 98.83 102 LEU A C 1
ATOM 819 O O . LEU A 1 102 ? 4.32 -20.245 -8.419 1 98.83 102 LEU A O 1
ATOM 823 N N . THR A 1 103 ? 3.705 -21.476 -6.681 1 98.82 103 THR A N 1
ATOM 824 C CA . THR A 1 103 ? 2.261 -21.351 -6.846 1 98.82 103 THR A CA 1
ATOM 825 C C . THR A 1 103 ? 1.645 -20.598 -5.671 1 98.82 103 THR A C 1
ATOM 827 O O . THR A 1 103 ? 1.695 -21.067 -4.532 1 98.82 103 THR A O 1
ATOM 830 N N . MET A 1 104 ? 1.069 -19.478 -6.005 1 98.86 104 MET A N 1
ATOM 831 C CA . MET A 1 104 ? 0.55 -18.613 -4.95 1 98.86 104 MET A CA 1
ATOM 832 C C . MET A 1 104 ? -0.96 -18.443 -5.079 1 98.86 104 MET A C 1
ATOM 834 O O . MET A 1 104 ? -1.474 -18.241 -6.181 1 98.86 104 MET A O 1
ATOM 838 N N . VAL A 1 105 ? -1.646 -18.537 -3.947 1 98.85 105 VAL A N 1
ATOM 839 C CA . VAL A 1 105 ? -3.076 -18.251 -3.917 1 98.85 105 VAL A CA 1
ATOM 840 C C . VAL A 1 105 ? -3.367 -17.174 -2.875 1 98.85 105 VAL A C 1
ATOM 842 O O . VAL A 1 105 ? -3.1 -17.363 -1.686 1 98.85 105 VAL A O 1
ATOM 845 N N . ASN A 1 106 ? -3.841 -16.114 -3.333 1 98.77 106 ASN A N 1
ATOM 846 C CA . ASN A 1 106 ? -4.357 -15.085 -2.436 1 98.77 106 ASN A CA 1
ATOM 847 C C . ASN A 1 106 ? -5.775 -15.405 -1.972 1 98.77 106 ASN A C 1
ATOM 849 O O . ASN A 1 106 ? -6.67 -15.611 -2.793 1 98.77 106 ASN A O 1
ATOM 853 N N . VAL A 1 107 ? -5.974 -15.482 -0.732 1 97.83 107 VAL A N 1
ATOM 854 C CA . VAL A 1 107 ? -7.29 -15.686 -0.136 1 97.83 107 VAL A CA 1
ATOM 855 C C . VAL A 1 107 ? -7.686 -14.456 0.677 1 97.83 107 VAL A C 1
ATOM 857 O O . VAL A 1 107 ? -6.998 -14.088 1.633 1 97.83 107 VAL A O 1
ATOM 860 N N . GLY A 1 108 ? -8.752 -13.808 0.26 1 94.58 108 GLY A N 1
ATOM 861 C CA . GLY A 1 108 ? -9.078 -12.568 0.947 1 94.58 108 GLY A CA 1
ATOM 862 C C . GLY A 1 108 ? -10.548 -12.204 0.855 1 94.58 108 GLY A C 1
ATOM 863 O O . GLY A 1 108 ? -11.401 -13.08 0.702 1 94.58 108 GLY A O 1
ATOM 864 N N . ILE A 1 109 ? -10.833 -10.937 1.184 1 92.87 109 ILE A N 1
ATOM 865 C CA . ILE A 1 109 ? -12.162 -10.341 1.106 1 92.87 109 ILE A CA 1
ATOM 866 C C . ILE A 1 109 ? -12.169 -9.234 0.054 1 92.87 109 ILE A C 1
ATOM 868 O O . ILE A 1 109 ? -11.146 -8.587 -0.183 1 92.87 109 ILE A O 1
ATOM 872 N N . SER A 1 110 ? -13.24 -9.084 -0.579 1 94.9 110 SER A N 1
ATOM 873 C CA . SER A 1 110 ? -13.426 -8.067 -1.609 1 94.9 110 SER A CA 1
ATOM 874 C C . SER A 1 110 ? -14.837 -7.492 -1.569 1 94.9 110 SER A C 1
ATOM 876 O O . SER A 1 110 ? -15.691 -7.978 -0.824 1 94.9 110 SER A O 1
ATOM 878 N N . GLU A 1 111 ? -15.015 -6.436 -2.258 1 94.18 111 GLU A N 1
ATOM 879 C CA . GLU A 1 111 ? -16.336 -5.823 -2.368 1 94.18 111 GLU A CA 1
ATOM 880 C C . GLU A 1 111 ? -17.005 -6.189 -3.69 1 94.18 111 GLU A C 1
ATOM 882 O O . GLU A 1 111 ? -16.353 -6.21 -4.737 1 94.18 111 GLU A O 1
ATOM 887 N N . SER A 1 112 ? -18.279 -6.404 -3.624 1 94.07 112 SER A N 1
ATOM 888 C CA . SER A 1 112 ? -19.017 -6.735 -4.839 1 94.07 112 SER A CA 1
ATOM 889 C C . SER A 1 112 ? -19.198 -5.509 -5.727 1 94.07 112 SER A C 1
ATOM 891 O O . SER A 1 112 ? -19.44 -4.406 -5.231 1 94.07 112 SER A O 1
ATOM 893 N N . VAL A 1 113 ? -19.076 -5.735 -6.97 1 94.46 113 VAL A N 1
ATOM 894 C CA . VAL A 1 113 ? -19.409 -4.718 -7.962 1 94.46 113 VAL A CA 1
ATOM 895 C C . VAL A 1 113 ? -20.821 -4.956 -8.492 1 94.46 113 VAL A C 1
ATOM 897 O O . VAL A 1 113 ? -21.484 -4.023 -8.951 1 94.46 113 VAL A O 1
ATOM 900 N N . GLN A 1 114 ? -21.208 -6.228 -8.442 1 93.77 114 GLN A N 1
ATOM 901 C CA . GLN A 1 114 ? -22.501 -6.638 -8.978 1 93.77 114 GLN A CA 1
ATOM 902 C C . GLN A 1 114 ? -23.533 -6.796 -7.865 1 93.77 114 GLN A C 1
ATOM 904 O O . GLN A 1 114 ? -23.261 -7.431 -6.844 1 93.77 114 GLN A O 1
ATOM 909 N N . PRO A 1 115 ? -24.764 -6.302 -8.102 1 88.83 115 PRO A N 1
ATOM 910 C CA . PRO A 1 115 ? -25.799 -6.398 -7.071 1 88.83 115 PRO A CA 1
ATOM 911 C C . PRO A 1 115 ? -26.288 -7.829 -6.856 1 88.83 115 PRO A C 1
ATOM 913 O O . PRO A 1 115 ? -26.842 -8.144 -5.8 1 88.83 115 PRO A O 1
ATOM 916 N N . ASN A 1 116 ? -26.025 -8.745 -7.71 1 90.02 116 ASN A N 1
ATOM 917 C CA . ASN A 1 116 ? -26.616 -10.078 -7.634 1 90.02 116 ASN A CA 1
ATOM 918 C C . ASN A 1 116 ? -25.652 -11.083 -7.01 1 90.02 116 ASN A C 1
ATOM 920 O O . ASN A 1 116 ? -25.988 -12.259 -6.86 1 90.02 116 ASN A O 1
ATOM 924 N N . ILE A 1 117 ? -24.499 -10.635 -6.696 1 93.07 117 ILE A N 1
ATOM 925 C CA . ILE A 1 117 ? -23.578 -11.552 -6.034 1 93.07 117 ILE A CA 1
ATOM 926 C C . ILE A 1 117 ? -23.816 -11.524 -4.526 1 93.07 117 ILE A C 1
ATOM 928 O O . ILE A 1 117 ? -23.675 -10.478 -3.888 1 93.07 117 ILE A O 1
ATOM 932 N N . LYS A 1 118 ? -24.177 -12.654 -3.954 1 89.71 118 LYS A N 1
ATOM 933 C CA . LYS A 1 118 ? -24.504 -12.758 -2.535 1 89.71 118 LYS A CA 1
ATOM 934 C C . LYS A 1 118 ? -23.251 -12.638 -1.672 1 89.71 118 LYS A C 1
ATOM 936 O O . LYS A 1 118 ? -22.214 -13.224 -1.99 1 89.71 118 LYS A O 1
ATOM 941 N N . PRO A 1 119 ? -23.286 -11.812 -0.628 1 89.64 119 PRO A N 1
ATOM 942 C CA . PRO A 1 119 ? -22.161 -11.806 0.311 1 89.64 119 PRO A CA 1
ATOM 943 C C . PRO A 1 119 ? -21.758 -13.209 0.758 1 89.64 119 PRO A C 1
ATOM 945 O O . PRO A 1 119 ? -22.622 -14.056 1.001 1 89.64 119 PRO A O 1
ATOM 948 N N . GLY A 1 120 ? -20.474 -13.395 0.814 1 90.36 120 GLY A N 1
ATOM 949 C CA . GLY A 1 120 ? -19.979 -14.707 1.201 1 90.36 120 GLY A CA 1
ATOM 950 C C . GLY A 1 120 ? -19.596 -15.572 0.015 1 90.36 120 GLY A C 1
ATOM 951 O O . GLY A 1 120 ? -18.922 -16.592 0.177 1 90.36 120 GLY A O 1
ATOM 952 N N . THR A 1 121 ? -19.96 -15.138 -1.177 1 93.32 121 THR A N 1
ATOM 953 C CA . THR A 1 121 ? -19.629 -15.888 -2.383 1 93.32 121 THR A CA 1
ATOM 954 C C . THR A 1 121 ? -18.142 -15.766 -2.704 1 93.32 121 THR A C 1
ATOM 956 O O . THR A 1 121 ? -17.605 -14.659 -2.775 1 93.32 121 THR A O 1
ATOM 959 N N . PRO A 1 122 ? -17.514 -16.887 -2.897 1 95.69 122 PRO A N 1
ATOM 960 C CA . PRO A 1 122 ? -16.121 -16.819 -3.347 1 95.69 122 PRO A CA 1
ATOM 961 C C . PRO A 1 122 ? -15.997 -16.502 -4.835 1 95.69 122 PRO A C 1
ATOM 963 O O . PRO A 1 122 ? -16.697 -17.099 -5.658 1 95.69 122 PRO A O 1
ATOM 966 N N . VAL A 1 123 ? -15.198 -15.589 -5.16 1 97.16 123 VAL A N 1
ATOM 967 C CA . VAL A 1 123 ? -14.909 -15.242 -6.548 1 97.16 123 VAL A CA 1
ATOM 968 C C . VAL A 1 123 ? -13.452 -15.567 -6.869 1 97.16 123 VAL A C 1
ATOM 970 O O . VAL A 1 123 ? -12.539 -15.1 -6.183 1 97.16 123 VAL A O 1
ATOM 973 N N . VAL A 1 124 ? -13.196 -16.402 -7.87 1 98.45 124 VAL A N 1
ATOM 974 C CA . VAL A 1 124 ? -11.874 -16.721 -8.398 1 98.45 124 VAL A CA 1
ATOM 975 C C . VAL A 1 124 ? -11.537 -15.779 -9.551 1 98.45 124 VAL A C 1
ATOM 977 O O . VAL A 1 124 ? -12.271 -15.71 -10.54 1 98.45 124 VAL A O 1
ATOM 980 N N . THR A 1 125 ? -10.467 -15.14 -9.452 1 98.6 125 THR A N 1
ATOM 981 C CA . THR A 1 125 ? -10.097 -14.107 -10.414 1 98.6 125 THR A CA 1
ATOM 982 C C . THR A 1 125 ? -9.489 -14.729 -11.668 1 98.6 125 THR A C 1
ATOM 984 O O . THR A 1 125 ? -8.409 -15.322 -11.612 1 98.6 125 THR A O 1
ATOM 987 N N . GLN A 1 126 ? -10.13 -14.548 -12.773 1 98.12 126 GLN A N 1
ATOM 988 C CA . GLN A 1 126 ? -9.595 -14.963 -14.065 1 98.12 126 GLN A CA 1
ATOM 989 C C . GLN A 1 126 ? -8.656 -13.906 -14.638 1 98.12 126 GLN A C 1
ATOM 991 O O . GLN A 1 126 ? -7.601 -14.235 -15.183 1 98.12 126 GLN A O 1
ATOM 996 N N . LYS A 1 127 ? -9.091 -12.696 -14.559 1 98.6 127 LYS A N 1
ATOM 997 C CA . LYS A 1 127 ? -8.329 -11.516 -14.956 1 98.6 127 LYS A CA 1
ATOM 998 C C . LYS A 1 127 ? -8.447 -10.408 -13.913 1 98.6 127 LYS A C 1
ATOM 1000 O O . LYS A 1 127 ? -9.514 -10.211 -13.327 1 98.6 127 LYS A O 1
ATOM 1005 N N . ALA A 1 128 ? -7.378 -9.773 -13.677 1 98.84 128 ALA A N 1
ATOM 1006 C CA . ALA A 1 128 ? -7.354 -8.683 -12.705 1 98.84 128 ALA A CA 1
ATOM 1007 C C . ALA A 1 128 ? -6.962 -7.366 -13.368 1 98.84 128 ALA A C 1
ATOM 1009 O O . ALA A 1 128 ? -5.945 -7.291 -14.062 1 98.84 128 ALA A O 1
ATOM 1010 N N . ILE A 1 129 ? -7.745 -6.354 -13.215 1 98.9 129 ILE A N 1
ATOM 1011 C CA . ILE A 1 129 ? -7.495 -5.023 -13.757 1 98.9 129 ILE A CA 1
ATOM 1012 C C . ILE A 1 129 ? -6.871 -4.137 -12.682 1 98.9 129 ILE A C 1
ATOM 1014 O O . ILE A 1 129 ? -7.505 -3.842 -11.666 1 98.9 129 ILE A O 1
ATOM 1018 N N . GLY A 1 130 ? -5.695 -3.701 -12.941 1 98.74 130 GLY A N 1
ATOM 1019 C CA . GLY A 1 130 ? -4.97 -2.929 -11.946 1 98.74 130 GLY A CA 1
ATOM 1020 C C . GLY A 1 130 ? -5.038 -1.432 -12.185 1 98.74 130 GLY A C 1
ATOM 1021 O O . GLY A 1 130 ? -4.596 -0.944 -13.226 1 98.74 130 GLY A O 1
ATOM 1022 N N . PHE A 1 131 ? -5.555 -0.681 -11.141 1 98.41 131 PHE A N 1
ATOM 1023 C CA . PHE A 1 131 ? -5.56 0.777 -11.118 1 98.41 131 PHE A CA 1
ATOM 1024 C C . PHE A 1 131 ? -4.294 1.313 -10.46 1 98.41 131 PHE A C 1
ATOM 1026 O O . PHE A 1 131 ? -4.036 2.518 -10.489 1 98.41 131 PHE A O 1
ATOM 1033 N N . ASP A 1 132 ? -3.544 0.45 -9.879 1 95.25 132 ASP A N 1
ATOM 1034 C CA . ASP A 1 132 ? -2.429 0.858 -9.031 1 95.25 132 ASP A CA 1
ATOM 1035 C C . ASP A 1 132 ? -1.226 1.283 -9.87 1 95.25 132 ASP A C 1
ATOM 1037 O O . ASP A 1 132 ? -0.374 2.043 -9.405 1 95.25 132 ASP A O 1
ATOM 1041 N N . GLY A 1 133 ? -1.104 0.785 -11.036 1 96.1 133 GLY A N 1
ATOM 1042 C CA . GLY A 1 133 ? -0.051 1.18 -11.958 1 96.1 133 GLY A CA 1
ATOM 1043 C C . GLY A 1 133 ? 1.296 0.568 -11.624 1 96.1 133 GLY A C 1
ATOM 1044 O O . GLY A 1 133 ? 2.298 0.866 -12.277 1 96.1 133 GLY A O 1
ATOM 1045 N N . LEU A 1 134 ? 1.402 -0.312 -10.662 1 98.36 134 LEU A N 1
ATOM 1046 C CA . LEU A 1 134 ? 2.665 -0.874 -10.196 1 98.36 134 LEU A CA 1
ATOM 1047 C C . LEU A 1 134 ? 3.402 -1.572 -11.334 1 98.36 134 LEU A C 1
ATOM 1049 O O . LEU A 1 134 ? 4.598 -1.349 -11.534 1 98.36 134 LEU A O 1
ATOM 1053 N N . LEU A 1 135 ? 2.642 -2.358 -12.11 1 98.55 135 LEU A N 1
ATOM 1054 C CA . LEU A 1 135 ? 3.255 -3.185 -13.144 1 98.55 135 LEU A CA 1
ATOM 1055 C C . LEU A 1 135 ? 3.875 -2.318 -14.236 1 98.55 135 LEU A C 1
ATOM 1057 O O . LEU A 1 135 ? 4.778 -2.762 -14.948 1 98.55 135 LEU A O 1
ATOM 1061 N N . ASN A 1 136 ? 3.473 -1.088 -14.374 1 98.5 136 ASN A N 1
ATOM 1062 C CA . ASN A 1 136 ? 3.947 -0.168 -15.402 1 98.5 136 ASN A CA 1
ATOM 1063 C C . ASN A 1 136 ? 5.378 0.288 -15.129 1 98.5 136 ASN A C 1
ATOM 1065 O O . ASN A 1 136 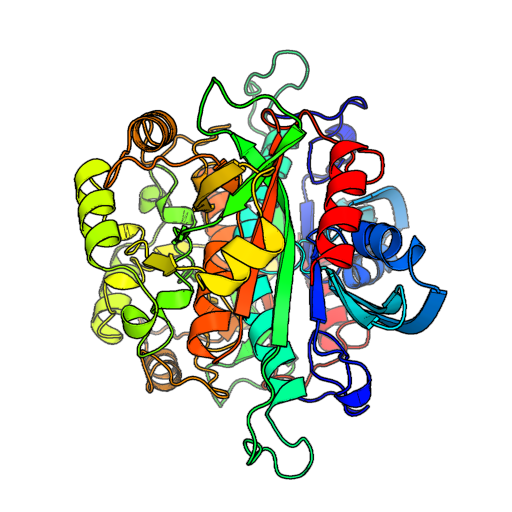? 6.023 0.875 -15.999 1 98.5 136 ASN A O 1
ATOM 1069 N N . PHE A 1 137 ? 5.919 -0.011 -13.988 1 98.58 137 PHE A N 1
ATOM 1070 C CA . PHE A 1 137 ? 7.29 0.353 -13.651 1 98.58 137 PHE A CA 1
ATOM 1071 C C . PHE A 1 137 ? 8.255 -0.767 -14.024 1 98.58 137 PHE A C 1
ATOM 1073 O O . PHE A 1 137 ? 9.473 -0.603 -13.926 1 98.58 137 PHE A O 1
ATOM 1080 N N . TYR A 1 138 ? 7.702 -1.846 -14.402 1 98.49 138 TYR A N 1
ATOM 1081 C CA . TYR A 1 138 ? 8.504 -2.987 -14.831 1 98.49 138 TYR A CA 1
ATOM 1082 C C . TYR A 1 138 ? 8.519 -3.102 -16.35 1 98.49 138 TYR A C 1
ATOM 1084 O O . TYR A 1 138 ? 7.498 -2.881 -17.006 1 98.49 138 TYR A O 1
ATOM 1092 N N . ALA A 1 139 ? 9.649 -3.485 -16.845 1 97.67 139 ALA A N 1
ATOM 1093 C CA . ALA A 1 139 ? 9.747 -3.719 -18.283 1 97.67 139 ALA A CA 1
ATOM 1094 C C . ALA A 1 139 ? 8.952 -4.955 -18.693 1 97.67 139 ALA A C 1
ATOM 1096 O O . ALA A 1 139 ? 8.725 -5.853 -17.879 1 97.67 139 ALA A O 1
ATOM 1097 N N . ASN A 1 140 ? 8.433 -4.984 -19.876 1 96.71 140 ASN A N 1
ATOM 1098 C CA . ASN A 1 140 ? 7.829 -6.126 -20.553 1 96.71 140 ASN A CA 1
ATOM 1099 C C . ASN A 1 140 ? 6.488 -6.503 -19.93 1 96.71 140 ASN A C 1
ATOM 1101 O O . ASN A 1 140 ? 6.024 -7.634 -20.08 1 96.71 140 ASN A O 1
ATOM 1105 N N . ARG A 1 141 ? 5.911 -5.543 -19.179 1 97.32 141 ARG A N 1
ATOM 1106 C CA . ARG A 1 141 ? 4.637 -5.853 -18.538 1 97.32 141 ARG A CA 1
ATOM 1107 C C . ARG A 1 141 ? 3.595 -6.277 -19.568 1 97.32 141 ARG A C 1
ATOM 1109 O O . ARG A 1 141 ? 2.725 -7.1 -19.276 1 97.32 141 ARG A O 1
ATOM 1116 N N . ASP A 1 142 ? 3.696 -5.841 -20.845 1 97.75 142 ASP A N 1
ATOM 1117 C CA . ASP A 1 142 ? 2.726 -6.147 -21.892 1 97.75 142 ASP A CA 1
ATOM 1118 C C . ASP A 1 142 ? 2.7 -7.643 -22.197 1 97.75 142 ASP A C 1
ATOM 1120 O O . ASP A 1 142 ? 1.694 -8.166 -22.68 1 97.75 142 ASP A O 1
ATOM 1124 N N . THR A 1 143 ? 3.79 -8.332 -21.88 1 97.58 143 THR A N 1
ATOM 1125 C CA . THR A 1 143 ? 3.902 -9.747 -22.216 1 97.58 143 THR A CA 1
ATOM 1126 C C . THR A 1 143 ? 2.985 -10.587 -21.331 1 97.58 143 THR A C 1
ATOM 1128 O O . THR A 1 143 ? 2.682 -11.737 -21.657 1 97.58 143 THR A O 1
ATOM 1131 N N . VAL A 1 144 ? 2.495 -9.998 -20.198 1 97.48 144 VAL A N 1
ATOM 1132 C CA . VAL A 1 144 ? 1.679 -10.783 -19.278 1 97.48 144 VAL A CA 1
ATOM 1133 C C . VAL A 1 144 ? 0.294 -10.153 -19.148 1 97.48 144 VAL A C 1
ATOM 1135 O O . VAL A 1 144 ? -0.479 -10.516 -18.258 1 97.48 144 VAL A O 1
ATOM 1138 N N . CYS A 1 145 ? 0.005 -9.191 -20.04 1 98.33 145 CYS A N 1
ATOM 1139 C CA . CYS A 1 145 ? -1.241 -8.443 -19.917 1 98.33 145 CYS A CA 1
ATOM 1140 C C . CYS A 1 145 ? -2.153 -8.703 -21.11 1 98.33 145 CYS A C 1
ATOM 1142 O O . CYS A 1 145 ? -1.679 -9.015 -22.203 1 98.33 145 CYS A O 1
ATOM 1144 N N . ASP A 1 146 ? -3.419 -8.651 -20.91 1 98.63 146 ASP A N 1
ATOM 1145 C CA . ASP A 1 146 ? -4.417 -8.681 -21.974 1 98.63 146 ASP A CA 1
ATOM 1146 C C . ASP A 1 146 ? -4.663 -7.283 -22.537 1 98.63 146 ASP A C 1
ATOM 1148 O O . ASP A 1 146 ? -5.517 -6.547 -22.037 1 98.63 146 ASP A O 1
ATOM 1152 N N . LEU A 1 147 ? -4.009 -6.983 -23.623 1 98.54 147 LEU A N 1
ATOM 1153 C CA . LEU A 1 147 ? -3.989 -5.626 -24.159 1 98.54 147 LEU A CA 1
ATOM 1154 C C . LEU A 1 147 ? -5.335 -5.267 -24.779 1 98.54 147 LEU A C 1
ATOM 1156 O O . LEU A 1 147 ? -5.751 -4.107 -24.739 1 98.54 147 LEU A O 1
ATOM 1160 N N . SER A 1 148 ? -6.007 -6.213 -25.319 1 98.65 148 SER A N 1
ATOM 1161 C CA . SER A 1 148 ? -7.324 -5.964 -25.895 1 98.65 148 SER A CA 1
ATOM 1162 C C . SER A 1 148 ? -8.334 -5.579 -24.82 1 98.65 148 SER A C 1
ATOM 1164 O O . SER A 1 148 ? -9.124 -4.651 -25.005 1 98.65 148 SER A O 1
ATOM 1166 N N . LEU A 1 149 ? -8.316 -6.32 -23.753 1 98.69 149 LEU A N 1
ATOM 1167 C CA . LEU A 1 149 ? -9.205 -5.996 -22.642 1 98.69 149 LEU A CA 1
ATOM 1168 C C . LEU A 1 149 ? -8.845 -4.645 -22.035 1 98.69 149 LEU A C 1
ATOM 1170 O O . LEU A 1 149 ? -9.729 -3.882 -21.639 1 98.69 149 LEU A O 1
ATOM 1174 N N . GLU A 1 150 ? -7.572 -4.339 -21.938 1 98.68 150 GLU A N 1
ATOM 1175 C CA . GLU A 1 150 ? -7.146 -3.034 -21.441 1 98.68 150 GLU A CA 1
ATOM 1176 C C . GLU A 1 150 ? -7.761 -1.904 -22.261 1 98.68 150 GLU A C 1
ATOM 1178 O O . GLU A 1 150 ? -8.312 -0.953 -21.702 1 98.68 150 GLU A O 1
ATOM 1183 N N . LYS A 1 151 ? -7.614 -2.012 -23.535 1 98.61 151 LYS A N 1
ATOM 1184 C CA . LYS A 1 151 ? -8.133 -0.981 -24.429 1 98.61 151 LYS A CA 1
ATOM 1185 C C . LYS A 1 151 ? -9.644 -0.827 -24.273 1 98.61 151 LYS A C 1
ATOM 1187 O O . LYS A 1 151 ? -10.152 0.292 -24.176 1 98.61 151 LYS A O 1
ATOM 1192 N N . SER A 1 152 ? -10.363 -1.937 -24.259 1 98.82 152 SER A N 1
ATOM 1193 C CA . SER A 1 152 ? -11.814 -1.919 -24.108 1 98.82 152 SER A CA 1
ATOM 1194 C C . SER A 1 152 ? -12.225 -1.268 -22.792 1 98.82 152 SER A C 1
ATOM 1196 O O . SER A 1 152 ? -13.193 -0.507 -22.745 1 98.82 152 SER A O 1
ATOM 1198 N N . PHE A 1 153 ? -11.504 -1.583 -21.775 1 98.85 153 PHE A N 1
ATOM 1199 C CA . PHE A 1 153 ? -11.792 -1.048 -20.45 1 98.85 153 PHE A CA 1
ATOM 1200 C C . PHE A 1 153 ? -11.585 0.461 -20.418 1 98.85 153 PHE A C 1
ATOM 1202 O O . PHE A 1 153 ? -12.441 1.201 -19.928 1 98.85 153 PHE A O 1
ATOM 1209 N N . VAL A 1 154 ? -10.473 0.911 -20.928 1 98.7 154 VAL A N 1
ATOM 1210 C CA . VAL A 1 154 ? -10.132 2.33 -20.953 1 98.7 154 VAL A CA 1
ATOM 1211 C C . VAL A 1 154 ? -11.202 3.105 -21.72 1 98.7 154 VAL A C 1
ATOM 1213 O O . VAL A 1 154 ? -11.644 4.168 -21.277 1 98.7 154 VAL A O 1
ATOM 1216 N N . ASP A 1 155 ? -11.599 2.586 -22.825 1 98.7 155 ASP A N 1
ATOM 1217 C CA . ASP A 1 155 ? -12.634 3.222 -23.634 1 98.7 155 ASP A CA 1
ATOM 1218 C C . ASP A 1 155 ? -13.959 3.288 -22.878 1 98.7 155 ASP A C 1
ATOM 1220 O O . ASP A 1 155 ? -14.604 4.338 -22.836 1 98.7 155 ASP A O 1
ATOM 1224 N N . HIS A 1 156 ? -14.356 2.208 -22.258 1 98.78 156 HIS A N 1
ATOM 1225 C CA . HIS A 1 156 ? -15.62 2.127 -21.535 1 98.78 156 HIS A CA 1
ATOM 1226 C C . HIS A 1 156 ? -15.653 3.111 -20.371 1 98.78 156 HIS A C 1
ATOM 1228 O O . HIS A 1 156 ? -16.678 3.75 -20.121 1 98.78 156 HIS A O 1
ATOM 1234 N N . MET A 1 157 ? -14.559 3.251 -19.741 1 98.65 157 MET A N 1
ATOM 1235 C CA . MET A 1 157 ? -14.476 4.045 -18.519 1 98.65 157 MET A CA 1
ATOM 1236 C C . MET A 1 157 ? -14.299 5.525 -18.843 1 98.65 157 MET A C 1
ATOM 1238 O O . MET A 1 157 ? -14.436 6.378 -17.964 1 98.65 157 MET A O 1
ATOM 1242 N N . SER A 1 158 ? -14.001 5.888 -20.108 1 98.48 158 SER A N 1
ATOM 1243 C CA . SER A 1 158 ? -13.488 7.226 -20.381 1 98.48 158 SER A CA 1
ATOM 1244 C C . SER A 1 158 ? -12.377 7.601 -19.406 1 98.48 158 SER A C 1
ATOM 1246 O O . SER A 1 158 ? -12.438 8.65 -18.761 1 98.48 158 SER A O 1
ATOM 1248 N N . TRP A 1 159 ? -11.41 6.747 -19.346 1 98.33 159 TRP A N 1
ATOM 1249 C CA . TRP A 1 159 ? -10.369 6.77 -18.323 1 98.33 159 TRP A CA 1
ATOM 1250 C C . TRP A 1 159 ? -9.56 8.061 -18.399 1 98.33 159 TRP A C 1
ATOM 1252 O O . TRP A 1 159 ? -9.14 8.475 -19.482 1 98.33 159 TRP A O 1
ATOM 1262 N N . ASN A 1 160 ? -9.363 8.755 -17.321 1 97.82 160 ASN A N 1
ATOM 1263 C CA . ASN A 1 160 ? -8.496 9.924 -17.218 1 97.82 160 ASN A CA 1
ATOM 1264 C C . ASN A 1 160 ? -7.022 9.532 -17.237 1 97.82 160 ASN A C 1
ATOM 1266 O O . ASN A 1 160 ? -6.538 8.875 -16.314 1 97.82 160 ASN A O 1
ATOM 1270 N N . PRO A 1 161 ? -6.298 9.968 -18.183 1 96.62 161 PRO A N 1
ATOM 1271 C CA . PRO A 1 161 ? -4.916 9.508 -18.343 1 96.62 161 PRO A CA 1
ATOM 1272 C C . PRO A 1 161 ? -4.013 9.94 -17.19 1 96.62 161 PRO A C 1
ATOM 1274 O O . PRO A 1 161 ? -2.935 9.37 -16.998 1 96.62 161 PRO A O 1
ATOM 1277 N N . ILE A 1 162 ? -4.348 10.915 -16.427 1 97.16 162 ILE A N 1
ATOM 1278 C CA . ILE A 1 162 ? -3.492 11.349 -15.328 1 97.16 162 ILE A CA 1
ATOM 1279 C C . ILE A 1 162 ? -3.392 10.24 -14.283 1 97.16 162 ILE A C 1
ATOM 1281 O O . ILE A 1 162 ? -2.475 10.236 -13.458 1 97.16 162 ILE A O 1
ATOM 1285 N N . LYS A 1 163 ? -4.338 9.241 -14.251 1 97.45 163 LYS A N 1
ATOM 1286 C CA . LYS A 1 163 ? -4.366 8.149 -13.282 1 97.45 163 LYS A CA 1
ATOM 1287 C C . LYS A 1 163 ? -3.42 7.024 -13.694 1 97.45 163 LYS A C 1
ATOM 1289 O O . LYS A 1 163 ? -3.193 6.085 -12.929 1 97.45 163 LYS A O 1
ATOM 1294 N N . GLY A 1 164 ? -2.862 7.137 -14.822 1 96.79 164 GLY A N 1
ATOM 1295 C CA . GLY A 1 164 ? -2.068 6.039 -15.352 1 96.79 164 GLY A CA 1
ATOM 1296 C C . GLY A 1 164 ? -2.904 4.973 -16.034 1 96.79 164 GLY A C 1
ATOM 1297 O O . GLY A 1 164 ? -4.077 4.788 -15.7 1 96.79 164 GLY A O 1
ATOM 1298 N N . SER A 1 165 ? -2.303 4.229 -16.899 1 97.68 165 SER A N 1
ATOM 1299 C CA . SER A 1 165 ? -3.021 3.193 -17.634 1 97.68 165 SER A CA 1
ATOM 1300 C C . SER A 1 165 ? -3.296 1.979 -16.753 1 97.68 165 SER A C 1
ATOM 1302 O O . SER A 1 165 ? -2.377 1.42 -16.152 1 97.68 165 SER A O 1
ATOM 1304 N N . PRO A 1 166 ? -4.57 1.615 -16.656 1 98.5 166 PRO A N 1
ATOM 1305 C CA . PRO A 1 166 ? -4.794 0.307 -16.036 1 98.5 166 PRO A CA 1
ATOM 1306 C C . PRO A 1 166 ? -4.134 -0.833 -16.808 1 98.5 166 PRO A C 1
ATOM 1308 O O . PRO A 1 166 ? -3.946 -0.733 -18.023 1 98.5 166 PRO A O 1
ATOM 1311 N N . TYR A 1 167 ? -3.724 -1.846 -16.15 1 98.82 167 TYR A N 1
ATOM 1312 C CA . TYR A 1 167 ? -3.225 -3.058 -16.791 1 98.82 167 TYR A CA 1
ATOM 1313 C C . TYR A 1 167 ? -4.086 -4.261 -16.428 1 98.82 167 TYR A C 1
ATOM 1315 O O . TYR A 1 167 ? -4.754 -4.265 -15.391 1 98.82 167 TYR A O 1
ATOM 1323 N N . VAL A 1 168 ? -4.095 -5.276 -17.301 1 98.88 168 VAL A N 1
ATOM 1324 C CA . VAL A 1 168 ? -4.91 -6.463 -17.06 1 98.88 168 VAL A CA 1
ATOM 1325 C C . VAL A 1 168 ? -4.015 -7.698 -16.991 1 98.88 168 VAL A C 1
ATOM 1327 O O . VAL A 1 168 ? -3.565 -8.205 -18.021 1 98.88 168 VAL A O 1
ATOM 1330 N N . ALA A 1 169 ? -3.807 -8.167 -15.8 1 98.67 169 ALA A N 1
ATOM 1331 C CA . ALA A 1 169 ? -3.052 -9.399 -15.586 1 98.67 169 ALA A CA 1
ATOM 1332 C C . ALA A 1 169 ? -3.951 -10.624 -15.727 1 98.67 169 ALA A C 1
ATOM 1334 O O . ALA A 1 169 ? -5.077 -10.637 -15.224 1 98.67 169 ALA A O 1
ATOM 1335 N N . THR A 1 170 ? -3.454 -11.653 -16.351 1 97.99 170 THR A N 1
ATOM 1336 C CA . THR A 1 170 ? -4.247 -12.845 -16.631 1 97.99 170 THR A CA 1
ATOM 1337 C C . THR A 1 170 ? -3.749 -14.03 -15.808 1 97.99 170 THR A C 1
ATOM 1339 O O . THR A 1 170 ? -2.559 -14.35 -15.827 1 97.99 170 THR A O 1
ATOM 1342 N N . THR A 1 171 ? -4.665 -14.678 -15.138 1 98 171 THR A N 1
ATOM 1343 C CA . THR A 1 171 ? -4.332 -15.898 -14.412 1 98 171 THR A CA 1
ATOM 1344 C C . THR A 1 171 ? -4.13 -17.063 -15.376 1 98 171 THR A C 1
ATOM 1346 O O . THR A 1 171 ? -4.865 -17.199 -16.357 1 98 171 THR A O 1
ATOM 1349 N N . VAL A 1 172 ? -3.204 -17.918 -15.03 1 97.13 172 VAL A N 1
ATOM 1350 C CA . VAL A 1 172 ? -2.956 -19.091 -15.861 1 97.13 172 VAL A CA 1
ATOM 1351 C C . VAL A 1 172 ? -4.174 -20.011 -15.833 1 97.13 172 VAL A C 1
ATOM 1353 O O . VAL A 1 172 ? -4.713 -20.306 -14.763 1 97.13 172 VAL A O 1
ATOM 1356 N N . LYS A 1 173 ? -4.585 -20.499 -17.002 1 97.06 173 LYS A N 1
ATOM 1357 C CA . LYS A 1 173 ? -5.81 -21.277 -17.162 1 97.06 173 LYS A CA 1
ATOM 1358 C C . LYS A 1 173 ? -5.779 -22.535 -16.299 1 97.06 173 LYS A C 1
ATOM 1360 O O . LYS A 1 173 ? -6.777 -22.884 -15.665 1 97.06 173 LYS A O 1
ATOM 1365 N N . LYS A 1 174 ? -4.701 -23.222 -16.276 1 97.78 174 LYS A N 1
ATOM 1366 C CA . LYS A 1 174 ? -4.586 -24.47 -15.528 1 97.78 174 LYS A CA 1
ATOM 1367 C C . LYS A 1 174 ? -4.832 -24.242 -14.039 1 97.78 174 LYS A C 1
ATOM 1369 O O . LYS A 1 174 ? -5.428 -25.086 -13.366 1 97.78 174 LYS A O 1
ATOM 1374 N N . LEU A 1 175 ? -4.307 -23.142 -13.559 1 98.34 175 LEU A N 1
ATOM 1375 C CA . LEU A 1 175 ? -4.485 -22.827 -12.145 1 98.34 175 LEU A CA 1
ATOM 1376 C C . LEU A 1 175 ? -5.938 -22.478 -11.845 1 98.34 175 LEU A C 1
ATOM 1378 O O . LEU A 1 175 ? -6.457 -22.821 -10.78 1 98.34 175 LEU A O 1
ATOM 1382 N N . ILE A 1 176 ? -6.613 -21.776 -12.754 1 98.19 176 ILE A N 1
ATOM 1383 C CA . ILE A 1 176 ? -8.035 -21.481 -12.613 1 98.19 176 ILE A CA 1
ATOM 1384 C C . ILE A 1 176 ? -8.823 -22.784 -12.502 1 98.19 176 ILE A C 1
ATOM 1386 O O . ILE A 1 176 ? -9.649 -22.942 -11.599 1 98.19 176 ILE A O 1
ATOM 1390 N N . GLU A 1 177 ? -8.563 -23.671 -13.383 1 98.06 177 GLU A N 1
ATOM 1391 C CA . GLU A 1 177 ? -9.273 -24.947 -13.404 1 98.06 177 GLU A CA 1
ATOM 1392 C C . GLU A 1 177 ? -9.008 -25.748 -12.133 1 98.06 177 GLU A C 1
ATOM 1394 O O . GLU A 1 177 ? -9.916 -26.38 -11.59 1 98.06 177 GLU A O 1
ATOM 1399 N N . GLN A 1 178 ? -7.806 -25.69 -11.695 1 98.19 178 GLN A N 1
ATOM 1400 C CA . GLN A 1 178 ? -7.401 -26.444 -10.513 1 98.19 178 GLN A CA 1
ATOM 1401 C C . GLN A 1 178 ? -8.098 -25.921 -9.261 1 98.19 178 GLN A C 1
ATOM 1403 O O . GLN A 1 178 ? -8.578 -26.705 -8.439 1 98.19 178 GLN A O 1
ATOM 1408 N N . VAL A 1 179 ? -8.167 -24.612 -9.14 1 98.06 179 VAL A N 1
ATOM 1409 C CA . VAL A 1 179 ? -8.637 -24.014 -7.895 1 98.06 179 VAL A CA 1
ATOM 1410 C C . VAL A 1 179 ? -10.153 -23.843 -7.943 1 98.06 179 VAL A C 1
ATOM 1412 O O . VAL A 1 179 ? -10.857 -24.225 -7.005 1 98.06 179 VAL A O 1
ATOM 1415 N N . ALA A 1 180 ? -10.639 -23.239 -9.013 1 97.58 180 ALA A N 1
ATOM 1416 C CA . ALA A 1 180 ? -12.063 -22.926 -9.102 1 97.58 180 ALA A CA 1
ATOM 1417 C C . ALA A 1 180 ? -12.891 -24.192 -9.305 1 97.58 180 ALA A C 1
ATOM 1419 O O . ALA A 1 180 ? -14.029 -24.277 -8.837 1 97.58 180 ALA A O 1
ATOM 1420 N N . GLN A 1 181 ? -12.327 -25.111 -10.021 1 96.57 181 GLN A N 1
ATOM 1421 C CA . GLN A 1 181 ? -13.106 -26.262 -10.464 1 96.57 181 GLN A CA 1
ATOM 1422 C C . GLN A 1 181 ? -14.472 -25.831 -10.991 1 96.57 181 GLN A C 1
ATOM 1424 O O . GLN A 1 181 ? -14.573 -24.868 -11.754 1 96.57 181 GLN A O 1
ATOM 1429 N N . ASP A 1 182 ? -15.596 -26.578 -10.631 1 94.13 182 ASP A N 1
ATOM 1430 C CA . ASP A 1 182 ? -16.904 -26.239 -11.183 1 94.13 182 ASP A CA 1
ATOM 1431 C C . ASP A 1 182 ? -17.812 -25.638 -10.114 1 94.13 182 ASP A C 1
ATOM 1433 O O . ASP A 1 182 ? -18.977 -25.334 -10.381 1 94.13 182 ASP A O 1
ATOM 1437 N N . ASP A 1 183 ? -17.243 -25.32 -8.992 1 95.16 183 ASP A N 1
ATOM 1438 C CA . ASP A 1 183 ? -18.153 -24.984 -7.901 1 95.16 183 ASP A CA 1
ATOM 1439 C C . ASP A 1 183 ? -17.876 -23.581 -7.366 1 95.16 183 ASP A C 1
ATOM 1441 O O . ASP A 1 183 ? -18.616 -23.076 -6.519 1 95.16 183 ASP A O 1
ATOM 1445 N N . LEU A 1 184 ? -16.787 -22.945 -7.856 1 96.62 184 LEU A N 1
ATOM 1446 C CA . LEU A 1 184 ? -16.542 -21.567 -7.444 1 96.62 184 LEU A CA 1
ATOM 1447 C C . LEU A 1 184 ? -16.79 -20.603 -8.599 1 96.62 184 LEU A C 1
ATOM 1449 O O . LEU A 1 184 ? -16.478 -20.914 -9.751 1 96.62 184 LEU A O 1
ATOM 1453 N N . MET A 1 185 ? -17.309 -19.473 -8.297 1 96.56 185 MET A N 1
ATOM 1454 C CA . MET A 1 185 ? -17.58 -18.444 -9.297 1 96.56 185 MET A CA 1
ATOM 1455 C C . MET A 1 185 ? -16.28 -17.869 -9.851 1 96.56 185 MET A C 1
ATOM 1457 O O . MET A 1 185 ? -15.325 -17.649 -9.104 1 96.56 185 MET A O 1
ATOM 1461 N N . ARG A 1 186 ? -16.275 -17.62 -11.174 1 96.73 186 ARG A N 1
ATOM 1462 C CA . ARG A 1 186 ? -15.157 -16.987 -11.867 1 96.73 186 ARG A CA 1
ATOM 1463 C C . ARG A 1 186 ? -15.532 -15.592 -12.353 1 96.73 186 ARG A C 1
ATOM 1465 O O . ARG A 1 186 ? -16.685 -15.343 -12.712 1 96.73 186 ARG A O 1
ATOM 1472 N N . GLY A 1 187 ? -14.594 -14.654 -12.383 1 96.53 187 GLY A N 1
ATOM 1473 C CA . GLY A 1 187 ? -14.868 -13.332 -12.924 1 96.53 187 GLY A CA 1
ATOM 1474 C C . GLY A 1 187 ? -13.656 -12.419 -12.911 1 96.53 187 GLY A C 1
ATOM 1475 O O . GLY A 1 187 ? -12.536 -12.87 -12.66 1 96.53 187 GLY A O 1
ATOM 1476 N N . TYR A 1 188 ? -13.86 -11.162 -13.334 1 98.55 188 TYR A N 1
ATOM 1477 C CA . TYR A 1 188 ? -12.819 -10.141 -13.313 1 98.55 188 TYR A CA 1
ATOM 1478 C C . TYR A 1 188 ? -12.798 -9.412 -11.974 1 98.55 188 TYR A C 1
ATOM 1480 O O . TYR A 1 188 ? -13.847 -9.186 -11.367 1 98.55 188 TYR A O 1
ATOM 1488 N N . THR A 1 189 ? -11.648 -9.141 -11.507 1 98.63 189 THR A N 1
ATOM 1489 C CA . THR A 1 189 ? -11.443 -8.369 -10.286 1 98.63 189 THR A CA 1
ATOM 1490 C C . THR A 1 189 ? -10.707 -7.067 -10.587 1 98.63 189 THR A C 1
ATOM 1492 O O . THR A 1 189 ? -9.726 -7.061 -11.335 1 98.63 189 THR A O 1
ATOM 1495 N N . VAL A 1 190 ? -11.168 -5.963 -10.084 1 98.79 190 VAL A N 1
ATOM 1496 C CA . VAL A 1 190 ? -10.449 -4.696 -10.171 1 98.79 190 VAL A CA 1
ATOM 1497 C C . VAL A 1 190 ? -9.648 -4.467 -8.892 1 98.79 190 VAL A C 1
ATOM 1499 O O . VAL A 1 190 ? -10.18 -4.6 -7.787 1 98.79 190 VAL A O 1
ATOM 1502 N N . SER A 1 191 ? -8.407 -4.177 -9.057 1 98.62 191 SER A N 1
ATOM 1503 C CA . SER A 1 191 ? -7.554 -3.833 -7.924 1 98.62 191 SER A CA 1
ATOM 1504 C C . SER A 1 191 ? -7.265 -2.336 -7.885 1 98.62 191 SER A C 1
ATOM 1506 O O . SER A 1 191 ? -6.604 -1.803 -8.779 1 98.62 191 SER A O 1
ATOM 1508 N N . CYS A 1 192 ? -7.635 -1.718 -6.819 1 98.05 192 CYS A N 1
ATOM 1509 C CA . CYS A 1 192 ? -7.553 -0.265 -6.715 1 98.05 192 CYS A CA 1
ATOM 1510 C C . CYS A 1 192 ? -6.376 0.153 -5.842 1 98.05 192 CYS A C 1
ATOM 1512 O O . CYS A 1 192 ? -5.954 -0.597 -4.96 1 98.05 192 CYS A O 1
ATOM 1514 N N . ILE A 1 193 ? -5.85 1.383 -6.021 1 97.82 193 ILE A N 1
ATOM 1515 C CA . ILE A 1 193 ? -4.691 1.901 -5.302 1 97.82 193 ILE A CA 1
ATOM 1516 C C . ILE A 1 193 ? -5.145 2.569 -4.005 1 97.82 193 ILE A C 1
ATOM 1518 O O . ILE A 1 193 ? -4.513 3.516 -3.533 1 97.82 193 ILE A O 1
ATOM 1522 N N . GLY A 1 194 ? -6.218 2.18 -3.458 1 97.11 194 GLY A N 1
ATOM 1523 C CA . GLY A 1 194 ? -6.757 2.716 -2.218 1 97.11 194 GLY A CA 1
ATOM 1524 C C . GLY A 1 194 ? -8.147 2.199 -1.899 1 97.11 194 GLY A C 1
ATOM 1525 O O . GLY A 1 194 ? -8.796 1.583 -2.747 1 97.11 194 GLY A O 1
ATOM 1526 N N . PHE A 1 195 ? -8.62 2.494 -0.783 1 96.43 195 PHE A N 1
ATOM 1527 C CA . PHE A 1 195 ? -9.878 1.962 -0.272 1 96.43 195 PHE A CA 1
ATOM 1528 C C . PHE A 1 195 ? -11.013 2.956 -0.488 1 96.43 195 PHE A C 1
ATOM 1530 O O . PHE A 1 195 ? -12.163 2.559 -0.687 1 96.43 195 PHE A O 1
ATOM 1537 N N . TYR A 1 196 ? -10.812 4.234 -0.479 1 96.69 196 TYR A N 1
ATOM 1538 C CA . TYR A 1 196 ? -11.855 5.252 -0.525 1 96.69 196 TYR A CA 1
ATOM 1539 C C . TYR A 1 196 ? -12.051 5.769 -1.945 1 96.69 196 TYR A C 1
ATOM 1541 O O . TYR A 1 196 ? -12.498 5.029 -2.825 1 96.69 196 TYR A O 1
ATOM 1549 N N . ALA A 1 197 ? -11.467 6.804 -2.393 1 97.62 197 ALA A N 1
ATOM 1550 C CA . ALA A 1 197 ? -11.742 7.389 -3.702 1 97.62 197 ALA A CA 1
ATOM 1551 C C . ALA A 1 197 ? -11.421 6.403 -4.822 1 97.62 197 ALA A C 1
ATOM 1553 O O . ALA A 1 197 ? -12.188 6.27 -5.779 1 97.62 197 ALA A O 1
ATOM 1554 N N . PRO A 1 198 ? -10.341 5.684 -4.737 1 97.88 198 PRO A N 1
ATOM 1555 C CA . PRO A 1 198 ? -10.041 4.782 -5.851 1 97.88 198 PRO A CA 1
ATOM 1556 C C . PRO A 1 198 ? -11.082 3.676 -6.011 1 97.88 198 PRO A C 1
ATOM 1558 O O . PRO A 1 198 ? -11.156 3.041 -7.066 1 97.88 198 PRO A O 1
ATOM 1561 N N . GLN A 1 199 ? -11.886 3.397 -4.958 1 96.41 199 GLN A N 1
ATOM 1562 C CA . GLN A 1 199 ? -12.941 2.393 -5.047 1 96.41 199 GLN A CA 1
ATOM 1563 C C . GLN A 1 199 ? -14.314 3.047 -5.166 1 96.41 199 GLN A C 1
ATOM 1565 O O . GLN A 1 199 ? -15.34 2.383 -5.005 1 96.41 199 GLN A O 1
ATOM 1570 N N . GLY A 1 200 ? -14.292 4.395 -5.311 1 95.94 200 GLY A N 1
ATOM 1571 C CA . GLY A 1 200 ? -15.539 5.116 -5.513 1 95.94 200 GLY A CA 1
ATOM 1572 C C . GLY A 1 200 ? -16.251 5.452 -4.216 1 95.94 200 GLY A C 1
ATOM 1573 O O . GLY A 1 200 ? -17.469 5.638 -4.201 1 95.94 200 GLY A O 1
ATOM 1574 N N . ARG A 1 201 ? -15.449 5.399 -3.12 1 93.46 201 ARG A N 1
ATOM 1575 C CA . ARG A 1 201 ? -1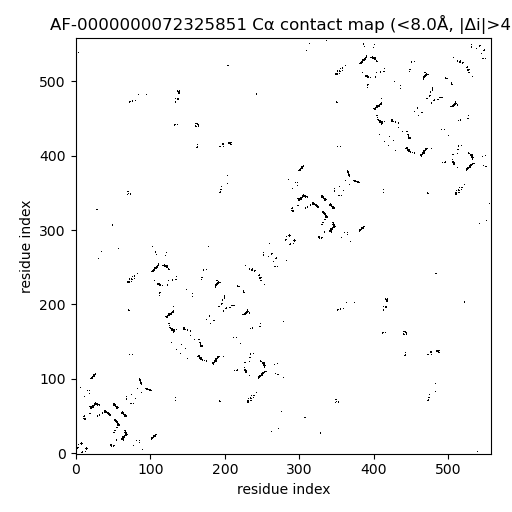6.022 5.758 -1.827 1 93.46 201 ARG A CA 1
ATOM 1576 C C . ARG A 1 201 ? -15.688 7.201 -1.463 1 93.46 201 ARG A C 1
ATOM 1578 O O . ARG A 1 201 ? -14.538 7.519 -1.152 1 93.46 201 ARG A O 1
ATOM 1585 N N . GLY A 1 202 ? -16.715 8.051 -1.511 1 91.23 202 GLY A N 1
ATOM 1586 C CA . GLY A 1 202 ? -16.542 9.429 -1.08 1 91.23 202 GLY A CA 1
ATOM 1587 C C . GLY A 1 202 ? -16.856 9.638 0.389 1 91.23 202 GLY A C 1
ATOM 1588 O O . GLY A 1 202 ? -17.81 9.061 0.914 1 91.23 202 GLY A O 1
ATOM 1589 N N . LEU A 1 203 ? -16.009 10.309 1.077 1 93.31 203 LEU A N 1
ATOM 1590 C CA . LEU A 1 203 ? -16.282 10.82 2.416 1 93.31 203 LEU A CA 1
ATOM 1591 C C . LEU A 1 203 ? -16.376 12.342 2.409 1 93.31 203 LEU A C 1
ATOM 1593 O O . LEU A 1 203 ? -17.284 12.909 1.798 1 93.31 203 LEU A O 1
ATOM 1597 N N . ARG A 1 204 ? -15.362 12.973 2.852 1 95.54 204 ARG A N 1
ATOM 1598 C CA . ARG A 1 204 ? -15.441 14.43 2.813 1 95.54 204 ARG A CA 1
ATOM 1599 C C . ARG A 1 204 ? -14.909 14.971 1.489 1 95.54 204 ARG A C 1
ATOM 1601 O O . ARG A 1 204 ? -15.283 16.067 1.066 1 95.54 204 ARG A O 1
ATOM 1608 N N . LEU A 1 205 ? -14.132 14.205 0.785 1 96.76 205 LEU A N 1
ATOM 1609 C CA . LEU A 1 205 ? -13.575 14.643 -0.49 1 96.76 205 LEU A CA 1
ATOM 1610 C C . LEU A 1 205 ? -14.399 14.108 -1.656 1 96.76 205 LEU A C 1
ATOM 1612 O O . LEU A 1 205 ? -14.818 12.948 -1.645 1 96.76 205 LEU A O 1
ATOM 1616 N N . PRO A 1 206 ? -14.626 15.01 -2.607 1 96.7 206 PRO A N 1
ATOM 1617 C CA . PRO A 1 206 ? -15.289 14.513 -3.816 1 96.7 206 PRO A CA 1
ATOM 1618 C C . PRO A 1 206 ? -14.391 13.6 -4.648 1 96.7 206 PRO A C 1
ATOM 1620 O O . PRO A 1 206 ? -13.166 13.745 -4.624 1 96.7 206 PRO A O 1
ATOM 1623 N N . LEU A 1 207 ? -15.045 12.735 -5.418 1 97.6 207 LEU A N 1
ATOM 1624 C CA . LEU A 1 207 ? -14.355 11.815 -6.315 1 97.6 207 LEU A CA 1
ATOM 1625 C C . LEU A 1 207 ? -14.014 12.498 -7.636 1 97.6 207 LEU A C 1
ATOM 1627 O O . LEU A 1 207 ? -14.777 13.336 -8.121 1 97.6 207 LEU A O 1
ATOM 1631 N N . GLU A 1 208 ? -12.864 12.156 -8.191 1 98.13 208 GLU A N 1
ATOM 1632 C CA . GLU A 1 208 ? -12.538 12.598 -9.544 1 98.13 208 GLU A CA 1
ATOM 1633 C C . GLU A 1 208 ? -13.53 12.039 -10.56 1 98.13 208 GLU A C 1
ATOM 1635 O O . GLU A 1 208 ? -13.941 12.742 -11.486 1 98.13 208 GLU A O 1
ATOM 1640 N N . ASP A 1 209 ? -13.941 10.802 -10.447 1 97.84 209 ASP A N 1
ATOM 1641 C CA . ASP A 1 209 ? -14.962 10.146 -11.258 1 97.84 209 ASP A CA 1
ATOM 1642 C C . ASP A 1 209 ? -16.15 9.714 -10.402 1 97.84 209 ASP A C 1
ATOM 1644 O O . ASP A 1 209 ? -16.15 8.618 -9.838 1 97.84 209 ASP A O 1
ATOM 1648 N N . LYS A 1 210 ? -17.2 10.425 -10.438 1 97.08 210 LYS A N 1
ATOM 1649 C CA . LYS A 1 210 ? -18.374 10.192 -9.601 1 97.08 210 LYS A CA 1
ATOM 1650 C C . LYS A 1 210 ? -19.132 8.947 -10.052 1 97.08 210 LYS A C 1
ATOM 1652 O O . LYS A 1 210 ? -19.937 8.397 -9.298 1 97.08 210 LYS A O 1
ATOM 1657 N N . MET A 1 211 ? -18.879 8.501 -11.266 1 97.79 211 MET A N 1
ATOM 1658 C CA . MET A 1 211 ? -19.628 7.384 -11.833 1 97.79 211 MET A CA 1
ATOM 1659 C C . MET A 1 211 ? -18.79 6.11 -11.834 1 97.79 211 MET A C 1
ATOM 1661 O O . MET A 1 211 ? -19.151 5.124 -12.478 1 97.79 211 MET A O 1
ATOM 1665 N N . LEU A 1 212 ? -17.726 6.105 -11.139 1 97.84 212 LEU A N 1
ATOM 1666 C CA . LEU A 1 212 ? -16.759 5.013 -11.187 1 97.84 212 LEU A CA 1
ATOM 1667 C C . LEU A 1 212 ? -17.443 3.671 -10.953 1 97.84 212 LEU A C 1
ATOM 1669 O O . LEU A 1 212 ? -17.295 2.746 -11.755 1 97.84 212 LEU A O 1
ATOM 1673 N N . LYS A 1 213 ? -18.21 3.478 -9.954 1 95.87 213 LYS A N 1
ATOM 1674 C CA . LYS A 1 213 ? -18.823 2.206 -9.582 1 95.87 213 LYS A CA 1
ATOM 1675 C C . LYS A 1 213 ? -19.849 1.766 -10.622 1 95.87 213 LYS A C 1
ATOM 1677 O O . LYS A 1 213 ? -19.929 0.583 -10.961 1 95.87 213 LYS A O 1
ATOM 1682 N N . GLU A 1 214 ? -20.603 2.691 -11.056 1 97.51 214 GLU A N 1
ATOM 1683 C CA . GLU A 1 214 ? -21.595 2.387 -12.083 1 97.51 214 GLU A CA 1
ATOM 1684 C C . GLU A 1 214 ? -20.929 1.906 -13.369 1 97.51 214 GLU A C 1
ATOM 1686 O O . GLU A 1 214 ? -21.403 0.961 -14.003 1 97.51 214 GLU A O 1
ATOM 1691 N N . LYS A 1 215 ? -19.886 2.616 -13.72 1 98.51 215 LYS A N 1
ATOM 1692 C CA . LYS A 1 215 ? -19.154 2.229 -14.923 1 98.51 215 LYS A CA 1
ATOM 1693 C C . LYS A 1 215 ? -18.529 0.846 -14.766 1 98.51 215 LYS A C 1
ATOM 1695 O O . LYS A 1 215 ? -18.54 0.044 -15.702 1 98.51 215 LYS A O 1
ATOM 1700 N N . LEU A 1 216 ? -17.992 0.557 -13.612 1 98.43 216 LEU A N 1
ATOM 1701 C CA . LEU A 1 216 ? -17.434 -0.768 -13.361 1 98.43 216 LEU A CA 1
ATOM 1702 C C . LEU A 1 216 ? -18.511 -1.841 -13.475 1 98.43 216 LEU A C 1
ATOM 1704 O O . LEU A 1 216 ? -18.284 -2.894 -14.076 1 98.43 216 LEU A O 1
ATOM 1708 N N . ALA A 1 217 ? -19.632 -1.568 -12.942 1 97.46 217 ALA A N 1
ATOM 1709 C CA . ALA A 1 217 ? -20.724 -2.536 -12.903 1 97.46 217 ALA A CA 1
ATOM 1710 C C . ALA A 1 217 ? -21.263 -2.812 -14.304 1 97.46 217 ALA A C 1
ATOM 1712 O O . ALA A 1 217 ? -21.749 -3.911 -14.584 1 97.46 217 ALA A O 1
ATOM 1713 N N . SER A 1 218 ? -21.152 -1.859 -15.185 1 98.19 218 SER A N 1
ATOM 1714 C CA . SER A 1 218 ? -21.753 -1.989 -16.508 1 98.19 218 SER A CA 1
ATOM 1715 C C . SER A 1 218 ? -20.748 -2.529 -17.521 1 98.19 218 SER A C 1
ATOM 1717 O O . SER A 1 218 ? -21.104 -2.812 -18.666 1 98.19 218 SER A O 1
ATOM 1719 N N . PHE A 1 219 ? -19.52 -2.658 -17.149 1 98.57 219 PHE A N 1
ATOM 1720 C CA . PHE A 1 219 ? -18.489 -3.124 -18.069 1 98.57 219 PHE A CA 1
ATOM 1721 C C . PHE A 1 219 ? -18.665 -4.607 -18.373 1 98.57 219 PHE A C 1
ATOM 1723 O O . PHE A 1 219 ? -18.894 -5.409 -17.465 1 98.57 219 PHE A O 1
ATOM 1730 N N . GLU A 1 220 ? -18.547 -4.97 -19.602 1 97.41 220 GLU A N 1
ATOM 1731 C CA . GLU A 1 220 ? -18.57 -6.344 -20.095 1 97.41 220 GLU A CA 1
ATOM 1732 C C . GLU A 1 220 ? -17.592 -6.532 -21.251 1 97.41 220 GLU A C 1
ATOM 1734 O O . GLU A 1 220 ? -17.503 -5.682 -22.14 1 97.41 220 GLU A O 1
ATOM 1739 N N . PHE A 1 221 ? -16.837 -7.568 -21.212 1 97.75 221 PHE A N 1
ATOM 1740 C CA . PHE A 1 221 ? -15.899 -7.918 -22.271 1 97.75 221 PHE A CA 1
ATOM 1741 C C . PHE A 1 221 ? -15.986 -9.403 -22.602 1 97.75 221 PHE A C 1
ATOM 1743 O O . PHE A 1 221 ? -15.728 -10.252 -21.746 1 97.75 221 PHE A O 1
ATOM 1750 N N . GLU A 1 222 ? -16.36 -9.766 -23.817 1 95.15 222 GLU A N 1
ATOM 1751 C CA . GLU A 1 222 ? -16.491 -11.133 -24.311 1 95.15 222 GLU A CA 1
ATOM 1752 C C . GLU A 1 222 ? -17.367 -11.973 -23.385 1 95.15 222 GLU A C 1
ATOM 1754 O O . GLU A 1 222 ? -17.007 -13.099 -23.035 1 95.15 222 GLU A O 1
ATOM 1759 N N . GLY A 1 223 ? -18.392 -11.367 -22.82 1 94.51 223 GLY A N 1
ATOM 1760 C CA . GLY A 1 223 ? -19.395 -12.07 -22.036 1 94.51 223 GLY A CA 1
ATOM 1761 C C . GLY A 1 223 ? -19.045 -12.161 -20.562 1 94.51 223 GLY A C 1
ATOM 1762 O O . GLY A 1 223 ? -19.81 -12.714 -19.77 1 94.51 223 GLY A O 1
ATOM 1763 N N . GLU A 1 224 ? -17.907 -11.59 -20.209 1 95.59 224 GLU A N 1
ATOM 1764 C CA . GLU A 1 224 ? -17.492 -11.611 -18.809 1 95.59 224 GLU A CA 1
ATOM 1765 C C . GLU A 1 224 ? -17.591 -10.223 -18.184 1 95.59 224 GLU A C 1
ATOM 1767 O O . GLU A 1 224 ? -17.44 -9.213 -18.874 1 95.59 224 GLU A O 1
ATOM 1772 N N . ARG A 1 225 ? -17.836 -10.172 -16.89 1 96.75 225 ARG A N 1
ATOM 1773 C CA . ARG A 1 225 ? -18.059 -8.922 -16.172 1 96.75 225 ARG A CA 1
ATOM 1774 C C . ARG A 1 225 ? -17.116 -8.798 -14.98 1 96.75 225 ARG A C 1
ATOM 1776 O O . ARG A 1 225 ? -16.526 -9.789 -14.544 1 96.75 225 ARG A O 1
ATOM 1783 N N . ILE A 1 226 ? -17.014 -7.618 -14.561 1 98.37 226 ILE A N 1
ATOM 1784 C CA . ILE A 1 226 ? -16.318 -7.378 -13.301 1 98.37 226 ILE A CA 1
ATOM 1785 C C . ILE A 1 226 ? -17.201 -7.814 -12.133 1 98.37 226 ILE A C 1
ATOM 1787 O O . ILE A 1 226 ? -18.355 -7.393 -12.029 1 98.37 226 ILE A O 1
ATOM 1791 N N . CYS A 1 227 ? -16.607 -8.633 -11.249 1 97.51 227 CYS A N 1
ATOM 1792 C CA . CYS A 1 227 ? -17.392 -9.186 -10.151 1 97.51 227 CYS A CA 1
ATOM 1793 C C . CYS A 1 227 ? -17.105 -8.448 -8.849 1 97.51 227 CYS A C 1
ATOM 1795 O O . CYS A 1 227 ? -18.007 -8.242 -8.035 1 97.51 227 CYS A O 1
ATOM 1797 N N . ASN A 1 228 ? -15.891 -8.042 -8.677 1 97.36 228 ASN A N 1
ATOM 1798 C CA . ASN A 1 228 ? -15.492 -7.537 -7.368 1 97.36 228 ASN A CA 1
ATOM 1799 C C . ASN A 1 228 ? -14.312 -6.575 -7.474 1 97.36 228 ASN A C 1
ATOM 1801 O O . ASN A 1 228 ? -13.662 -6.496 -8.518 1 97.36 228 ASN A O 1
ATOM 1805 N N . ILE A 1 229 ? -14.079 -5.826 -6.397 1 97.49 229 ILE A N 1
ATOM 1806 C CA . ILE A 1 229 ? -12.981 -4.873 -6.276 1 97.49 229 ILE A CA 1
ATOM 1807 C C . ILE A 1 229 ? -12.141 -5.207 -5.046 1 97.49 229 ILE A C 1
ATOM 1809 O O . ILE A 1 229 ? -12.679 -5.583 -4.002 1 97.49 229 ILE A O 1
ATOM 1813 N N . ASP A 1 230 ? -10.876 -5.171 -5.191 1 96.81 230 ASP A N 1
ATOM 1814 C CA . ASP A 1 230 ? -9.938 -5.331 -4.084 1 96.81 230 ASP A CA 1
ATOM 1815 C C . ASP A 1 230 ? -8.75 -4.382 -4.23 1 96.81 230 ASP A C 1
ATOM 1817 O O . ASP A 1 230 ? -8.869 -3.32 -4.844 1 96.81 230 ASP A O 1
ATOM 1821 N N . MET A 1 231 ? -7.587 -4.743 -3.564 1 97.84 231 MET A N 1
ATOM 1822 C CA . MET A 1 231 ? -6.475 -3.8 -3.626 1 97.84 231 MET A CA 1
ATOM 1823 C C . MET A 1 231 ? -5.194 -4.497 -4.072 1 97.84 231 MET A C 1
ATOM 1825 O O . MET A 1 231 ? -4.156 -3.852 -4.236 1 97.84 231 MET A O 1
ATOM 1829 N N . GLU A 1 232 ? -5.238 -5.826 -4.372 1 97.85 232 GLU A N 1
ATOM 1830 C CA . GLU A 1 232 ? -3.922 -6.443 -4.51 1 97.85 232 GLU A CA 1
ATOM 1831 C C . GLU A 1 232 ? -3.901 -7.448 -5.659 1 97.85 232 GLU A C 1
ATOM 1833 O O . GLU A 1 232 ? -2.832 -7.821 -6.145 1 97.85 232 GLU A O 1
ATOM 1838 N N . SER A 1 233 ? -4.987 -8.008 -6.145 1 98.64 233 SER A N 1
ATOM 1839 C CA . SER A 1 233 ? -5.03 -9.175 -7.019 1 98.64 233 SER A CA 1
ATOM 1840 C C . SER A 1 233 ? -4.259 -8.928 -8.311 1 98.64 233 SER A C 1
ATOM 1842 O O . SER A 1 233 ? -3.531 -9.804 -8.783 1 98.64 233 SER A O 1
ATOM 1844 N N . ALA A 1 234 ? -4.4 -7.744 -8.864 1 98.86 234 ALA A N 1
ATOM 1845 C CA . ALA A 1 234 ? -3.748 -7.451 -10.138 1 98.86 234 ALA A CA 1
ATOM 1846 C C . ALA A 1 234 ? -2.229 -7.477 -9.995 1 98.86 234 ALA A C 1
ATOM 1848 O O . ALA A 1 234 ? -1.528 -8.031 -10.846 1 98.86 234 ALA A O 1
ATOM 1849 N N . SER A 1 235 ? -1.738 -6.874 -8.928 1 98.62 235 SER A N 1
ATOM 1850 C CA . SER A 1 235 ? -0.296 -6.836 -8.706 1 98.62 235 SER A CA 1
ATOM 1851 C C . SER A 1 235 ? 0.255 -8.228 -8.417 1 98.62 235 SER A C 1
ATOM 1853 O O . SER A 1 235 ? 1.355 -8.57 -8.856 1 98.62 235 SER A O 1
ATOM 1855 N N . ILE A 1 236 ? -0.514 -9.061 -7.66 1 98.82 236 ILE A N 1
ATOM 1856 C CA . ILE A 1 236 ? -0.092 -10.422 -7.346 1 98.82 236 ILE A CA 1
ATOM 1857 C C . ILE A 1 236 ? 0.044 -11.23 -8.634 1 98.82 236 ILE A C 1
ATOM 1859 O O . ILE A 1 236 ? 1.104 -11.799 -8.908 1 98.82 236 ILE A O 1
ATOM 1863 N N . ILE A 1 237 ? -0.985 -11.235 -9.442 1 98.88 237 ILE A N 1
ATOM 1864 C CA . ILE A 1 237 ? -1.034 -12.047 -10.653 1 98.88 237 ILE A CA 1
ATOM 1865 C C . ILE A 1 237 ? -0.038 -11.506 -11.676 1 98.88 237 ILE A C 1
ATOM 1867 O O . ILE A 1 237 ? 0.703 -12.273 -12.295 1 98.88 237 ILE A O 1
ATOM 1871 N N . GLY A 1 238 ? 0.018 -10.203 -11.834 1 98.8 238 GLY A N 1
ATOM 1872 C CA . GLY A 1 238 ? 0.91 -9.585 -12.803 1 98.8 238 GLY A CA 1
ATOM 1873 C C . GLY A 1 238 ? 2.377 -9.821 -12.498 1 98.8 238 GLY A C 1
ATOM 1874 O O . GLY A 1 238 ? 3.131 -10.274 -13.362 1 98.8 238 GLY A O 1
ATOM 1875 N N . LEU A 1 239 ? 2.821 -9.559 -11.286 1 98.79 239 LEU A N 1
ATOM 1876 C CA . LEU A 1 239 ? 4.22 -9.717 -10.907 1 98.79 239 LEU A CA 1
ATOM 1877 C C . LEU A 1 239 ? 4.625 -11.187 -10.922 1 98.79 239 LEU A C 1
ATOM 1879 O O . LEU A 1 239 ? 5.725 -11.529 -11.362 1 98.79 239 LEU A O 1
ATOM 1883 N N . ALA A 1 240 ? 3.706 -12.006 -10.391 1 98.82 240 ALA A N 1
ATOM 1884 C CA . ALA A 1 240 ? 3.996 -13.437 -10.42 1 98.82 240 ALA A CA 1
ATOM 1885 C C . ALA A 1 240 ? 4.243 -13.919 -11.846 1 98.82 240 ALA A C 1
ATOM 1887 O O . ALA A 1 240 ? 5.219 -14.625 -12.109 1 98.82 240 ALA A O 1
ATOM 1888 N N . SER A 1 241 ? 3.404 -13.484 -12.728 1 98.67 241 SER A N 1
ATOM 1889 C CA . SER A 1 241 ? 3.528 -13.888 -14.125 1 98.67 241 SER A CA 1
ATOM 1890 C C . SER A 1 241 ? 4.831 -13.38 -14.734 1 98.67 241 SER A C 1
ATOM 1892 O O . SER A 1 241 ? 5.529 -14.123 -15.427 1 98.67 241 SER A O 1
ATOM 1894 N N . LEU A 1 242 ? 5.199 -12.159 -14.495 1 98.34 242 LEU A N 1
ATOM 1895 C CA . LEU A 1 242 ? 6.427 -11.579 -15.028 1 98.34 242 LEU A CA 1
ATOM 1896 C C . LEU A 1 242 ? 7.65 -12.345 -14.535 1 98.34 242 LEU A C 1
ATOM 1898 O O . LEU A 1 242 ? 8.65 -12.45 -15.247 1 98.34 242 LEU A O 1
ATOM 1902 N N . LEU A 1 243 ? 7.553 -12.888 -13.348 1 98.53 243 LEU A N 1
ATOM 1903 C CA . LEU A 1 243 ? 8.698 -13.529 -12.71 1 98.53 243 LEU A CA 1
ATOM 1904 C C . LEU A 1 243 ? 8.705 -15.029 -12.985 1 98.53 243 LEU A C 1
ATOM 1906 O O . LEU A 1 243 ? 9.592 -15.746 -12.516 1 98.53 243 LEU A O 1
ATOM 1910 N N . GLY A 1 244 ? 7.695 -15.495 -13.724 1 98.25 244 GLY A N 1
ATOM 1911 C CA . GLY A 1 244 ? 7.636 -16.905 -14.075 1 98.25 244 GLY A CA 1
ATOM 1912 C C . GLY A 1 244 ? 7.003 -17.763 -12.996 1 98.25 244 GLY A C 1
ATOM 1913 O O . GLY A 1 244 ? 7.311 -18.951 -12.88 1 98.25 244 GLY A O 1
ATOM 1914 N N . HIS A 1 245 ? 6.223 -17.181 -12.096 1 98.8 245 HIS A N 1
ATOM 1915 C CA . HIS A 1 245 ? 5.443 -17.895 -11.091 1 98.8 245 HIS A CA 1
ATOM 1916 C C . HIS A 1 245 ? 3.975 -17.983 -11.493 1 98.8 245 HIS A C 1
ATOM 1918 O O . HIS A 1 245 ? 3.59 -17.504 -12.563 1 98.8 245 HIS A O 1
ATOM 1924 N N . LYS A 1 246 ? 3.17 -18.698 -10.723 1 98.76 246 LYS A N 1
ATOM 1925 C CA . LYS A 1 246 ? 1.725 -18.805 -10.895 1 98.76 246 LYS A CA 1
ATOM 1926 C C . LYS A 1 246 ? 0.983 -18.215 -9.699 1 98.76 246 LYS A C 1
ATOM 1928 O O . LYS A 1 246 ? 1.348 -18.468 -8.549 1 98.76 246 LYS A O 1
ATOM 1933 N N . ALA A 1 247 ? 0.021 -17.401 -10.019 1 98.88 247 ALA A N 1
ATOM 1934 C CA . ALA A 1 247 ? -0.753 -16.833 -8.919 1 98.88 247 ALA A CA 1
ATOM 1935 C C . ALA A 1 247 ? -2.226 -16.702 -9.296 1 98.88 247 ALA A C 1
ATOM 1937 O O . ALA A 1 247 ? -2.56 -16.523 -10.47 1 98.88 247 ALA A O 1
ATOM 1938 N N . ILE A 1 248 ? -3.079 -16.802 -8.308 1 98.85 248 ILE A N 1
ATOM 1939 C CA . ILE A 1 248 ? -4.52 -16.631 -8.451 1 98.85 248 ILE A CA 1
ATOM 1940 C C . ILE A 1 248 ? -5.096 -16.012 -7.179 1 98.85 248 ILE A C 1
ATOM 1942 O O . ILE A 1 248 ? -4.459 -16.041 -6.124 1 98.85 248 ILE A O 1
ATOM 1946 N N . SER A 1 249 ? -6.157 -15.299 -7.31 1 98.78 249 SER A N 1
ATOM 1947 C CA . SER A 1 249 ? -6.849 -14.736 -6.156 1 98.78 249 SER A CA 1
ATOM 1948 C C . SER A 1 249 ? -8.249 -15.323 -6.01 1 98.78 249 SER A C 1
ATOM 1950 O O . SER A 1 249 ? -8.991 -15.424 -6.99 1 98.78 249 SER A O 1
ATOM 1952 N N . CYS A 1 250 ? -8.568 -15.719 -4.807 1 98.14 250 CYS A N 1
ATOM 1953 C CA . CYS A 1 250 ? -9.883 -16.197 -4.396 1 98.14 250 CYS A CA 1
ATOM 1954 C C . CYS A 1 250 ? -10.418 -15.383 -3.224 1 98.14 250 CYS A C 1
ATOM 1956 O O . CYS A 1 250 ? -9.995 -15.577 -2.083 1 98.14 250 CYS A O 1
ATOM 1958 N N . CYS A 1 251 ? -11.433 -14.584 -3.46 1 96.3 251 CYS A N 1
ATOM 1959 C CA . CYS A 1 251 ? -11.887 -13.679 -2.41 1 96.3 251 CYS A CA 1
ATOM 1960 C C . CYS A 1 251 ? -13.377 -13.854 -2.145 1 96.3 251 CYS A C 1
ATOM 1962 O O . CYS A 1 251 ? -14.162 -14.022 -3.08 1 96.3 251 CYS A O 1
ATOM 1964 N N . ILE A 1 252 ? -13.694 -13.835 -0.855 1 94.94 252 ILE A N 1
ATOM 1965 C CA . ILE A 1 252 ? -15.105 -13.77 -0.491 1 94.94 252 ILE A CA 1
ATOM 1966 C C . ILE A 1 252 ? -15.625 -12.348 -0.693 1 94.94 252 ILE A C 1
ATOM 1968 O O . ILE A 1 252 ? -14.982 -11.381 -0.277 1 94.94 252 ILE A O 1
ATOM 1972 N N . VAL A 1 253 ? -16.77 -12.237 -1.344 1 93.24 253 VAL A N 1
ATOM 1973 C CA . VAL A 1 253 ? -17.349 -10.919 -1.58 1 93.24 253 VAL A CA 1
ATOM 1974 C C . VAL A 1 253 ? -18.121 -10.465 -0.343 1 93.24 253 VAL A C 1
ATOM 1976 O O . VAL A 1 253 ? -18.798 -11.268 0.303 1 93.24 253 VAL A O 1
ATOM 1979 N N . ASP A 1 254 ? -17.859 -9.212 0.028 1 85.82 254 ASP A N 1
ATOM 1980 C CA . ASP A 1 254 ? -18.537 -8.579 1.154 1 85.82 254 ASP A CA 1
ATOM 1981 C C . ASP A 1 254 ? -19.362 -7.379 0.694 1 85.82 254 ASP A C 1
ATOM 1983 O O . ASP A 1 254 ? -19.219 -6.919 -0.44 1 85.82 254 ASP A O 1
ATOM 1987 N N . ASP A 1 255 ? -20.43 -7.112 1.497 1 72.26 255 ASP A N 1
ATOM 1988 C CA . ASP A 1 255 ? -21.193 -5.89 1.261 1 72.26 255 ASP A CA 1
ATOM 1989 C C . ASP A 1 255 ? -20.644 -4.731 2.09 1 72.26 255 ASP A C 1
ATOM 1991 O O . ASP A 1 255 ? -21.138 -4.455 3.185 1 72.26 255 ASP A O 1
ATOM 1995 N N . ALA A 1 256 ? -19.779 -4.094 1.496 1 60.09 256 ALA A N 1
ATOM 1996 C CA . ALA A 1 256 ? -19.143 -2.866 1.965 1 60.09 256 ALA A CA 1
ATOM 1997 C C . ALA A 1 256 ? -19.054 -2.842 3.489 1 60.09 256 ALA A C 1
ATOM 1999 O O . ALA A 1 256 ? -19.681 -2.005 4.141 1 60.09 256 ALA A O 1
ATOM 2000 N N . GLY A 1 257 ? -18.27 -3.762 4.064 1 60.12 257 GLY A N 1
ATOM 2001 C CA . GLY A 1 257 ? -17.891 -3.631 5.462 1 60.12 257 GLY A CA 1
ATOM 2002 C C . GLY A 1 257 ? -18.709 -4.513 6.387 1 60.12 257 GLY A C 1
ATOM 2003 O O . GLY A 1 257 ? -18.648 -4.365 7.609 1 60.12 257 GLY A O 1
ATOM 2004 N N . GLN A 1 258 ? -19.445 -5.307 5.836 1 57.1 258 GLN A N 1
ATOM 2005 C CA . GLN A 1 258 ? -20.278 -6.173 6.663 1 57.1 258 GLN A CA 1
ATOM 2006 C C . GLN A 1 258 ? -19.454 -7.293 7.291 1 57.1 258 GLN A C 1
ATOM 2008 O O . GLN A 1 258 ? -19.797 -7.798 8.362 1 57.1 258 GLN A O 1
ATOM 2013 N N . ILE A 1 259 ? -18.444 -7.539 6.626 1 53.61 259 ILE A N 1
ATOM 2014 C CA . ILE A 1 259 ? -17.597 -8.575 7.207 1 53.61 259 ILE A CA 1
ATOM 2015 C C . ILE A 1 259 ? -16.465 -7.93 8.003 1 53.61 259 ILE A C 1
ATOM 2017 O O . ILE A 1 259 ? -15.485 -7.452 7.426 1 53.61 259 ILE A O 1
ATOM 2021 N N . SER A 1 260 ? -16.704 -7.714 9.184 1 53.99 260 SER A N 1
ATOM 2022 C CA . SER A 1 260 ? -15.763 -6.996 10.038 1 53.99 260 SER A CA 1
ATOM 2023 C C . SER A 1 260 ? -14.715 -7.938 10.62 1 53.99 260 SER A C 1
ATOM 2025 O O . SER A 1 260 ? -13.631 -7.502 11.012 1 53.99 260 SER A O 1
ATOM 2027 N N . HIS A 1 261 ? -15.088 -9.164 10.671 1 59.95 261 HIS A N 1
ATOM 2028 C CA . HIS A 1 261 ? -14.151 -10.075 11.32 1 59.95 261 HIS A CA 1
ATOM 2029 C C . HIS A 1 261 ? -13.894 -11.307 10.458 1 59.95 261 HIS A C 1
ATOM 2031 O O . HIS A 1 261 ? -14.682 -12.255 10.473 1 59.95 261 HIS A O 1
ATOM 2037 N N . LEU A 1 262 ? -12.891 -11.279 9.914 1 61.33 262 LEU A N 1
ATOM 2038 C CA . LEU A 1 262 ? -12.528 -12.368 9.015 1 61.33 262 LEU A CA 1
ATOM 2039 C C . LEU A 1 262 ? -12.253 -13.649 9.796 1 61.33 262 LEU A C 1
ATOM 2041 O O . LEU A 1 262 ? -12.609 -14.742 9.349 1 61.33 262 LEU A O 1
ATOM 2045 N N . ASP A 1 263 ? -11.669 -13.512 10.875 1 60.21 263 ASP A N 1
ATOM 2046 C CA . ASP A 1 263 ? -11.256 -14.674 11.656 1 60.21 263 ASP A CA 1
ATOM 2047 C C . ASP A 1 263 ? -12.464 -15.499 12.094 1 60.21 263 ASP A C 1
ATOM 2049 O O . ASP A 1 263 ? -12.331 -16.682 12.414 1 60.21 263 ASP A O 1
ATOM 2053 N N . LYS A 1 264 ? -13.563 -14.93 12.036 1 67.09 264 LYS A N 1
ATOM 2054 C CA . LYS A 1 264 ? -14.757 -15.639 12.488 1 67.09 264 LYS A CA 1
ATOM 2055 C C . LYS A 1 264 ? -15.707 -15.913 11.326 1 67.09 264 LYS A C 1
ATOM 2057 O O . LYS A 1 264 ? -16.796 -16.456 11.522 1 67.09 264 LYS A O 1
ATOM 2062 N N . ASN A 1 265 ? -15.111 -15.614 10.284 1 80.31 265 ASN A N 1
ATOM 2063 C CA . ASN A 1 265 ? -16.001 -15.755 9.137 1 80.31 265 ASN A CA 1
ATOM 2064 C C . ASN A 1 265 ? -15.967 -17.173 8.572 1 80.31 265 ASN A C 1
ATOM 2066 O O . ASN A 1 265 ? -14.94 -17.613 8.052 1 80.31 265 ASN A O 1
ATOM 2070 N N . GLU A 1 266 ? -17.115 -17.854 8.532 1 85.55 266 GLU A N 1
ATOM 2071 C CA . GLU A 1 266 ? -17.211 -19.252 8.125 1 85.55 266 GLU A CA 1
ATOM 2072 C C . GLU A 1 266 ? -16.898 -19.418 6.64 1 85.55 266 GLU A C 1
ATOM 2074 O O . GLU A 1 266 ? -16.292 -20.412 6.236 1 85.55 266 GLU A O 1
ATOM 2079 N N . SER A 1 267 ? -17.408 -18.479 5.884 1 88.59 267 SER A N 1
ATOM 2080 C CA . SER A 1 267 ? -17.143 -18.553 4.451 1 88.59 267 SER A CA 1
ATOM 2081 C C . SER A 1 267 ? -15.651 -18.432 4.158 1 88.59 267 SER A C 1
ATOM 2083 O O . SER A 1 267 ? -15.127 -19.127 3.285 1 88.59 267 SER A O 1
ATOM 2085 N N . PHE A 1 268 ? -14.998 -17.597 4.866 1 92.02 268 PHE A N 1
ATOM 2086 C CA . PHE A 1 268 ? -13.562 -17.403 4.706 1 92.02 268 PHE A CA 1
ATOM 2087 C C . PHE A 1 268 ? -12.798 -18.658 5.111 1 92.02 268 PHE A C 1
ATOM 2089 O O . PHE A 1 268 ? -11.906 -19.108 4.389 1 92.02 268 PHE A O 1
ATOM 2096 N N . ASN A 1 269 ? -13.209 -19.258 6.189 1 92.8 269 ASN A N 1
ATOM 2097 C CA . ASN A 1 269 ? -12.563 -20.476 6.665 1 92.8 269 ASN A CA 1
ATOM 2098 C C . ASN A 1 269 ? -12.753 -21.631 5.686 1 92.8 269 ASN A C 1
ATOM 2100 O O . ASN A 1 269 ? -11.828 -22.41 5.451 1 92.8 269 ASN A O 1
ATOM 2104 N N . SER A 1 270 ? -13.931 -21.729 5.215 1 94.4 270 SER A N 1
ATOM 2105 C CA . SER A 1 270 ? -14.22 -22.768 4.232 1 94.4 270 SER A CA 1
ATOM 2106 C C . SER A 1 270 ? -13.375 -22.591 2.976 1 94.4 270 SER A C 1
ATOM 2108 O O . SER A 1 270 ? -12.891 -23.57 2.403 1 94.4 270 SER A O 1
ATOM 2110 N N . LEU A 1 271 ? -13.221 -21.342 2.557 1 96.33 271 LEU A N 1
ATOM 2111 C CA . LEU A 1 271 ? -12.431 -21.061 1.363 1 96.33 271 LEU A CA 1
ATOM 2112 C C . LEU A 1 271 ? -10.97 -21.443 1.577 1 96.33 271 LEU A C 1
ATOM 2114 O O . LEU A 1 271 ? -10.327 -21.985 0.675 1 96.33 271 LEU A O 1
ATOM 2118 N N . ILE A 1 272 ? -10.432 -21.153 2.739 1 96.62 272 ILE A N 1
ATOM 2119 C CA . ILE A 1 272 ? -9.059 -21.512 3.074 1 96.62 272 ILE A CA 1
ATOM 2120 C C . ILE A 1 272 ? -8.858 -23.014 2.89 1 96.62 272 ILE A C 1
ATOM 2122 O O . ILE A 1 272 ? -7.889 -23.445 2.261 1 96.62 272 ILE A O 1
ATOM 2126 N N . LYS A 1 273 ? -9.733 -23.814 3.363 1 96.48 273 LYS A N 1
ATOM 2127 C CA . LYS A 1 273 ? -9.626 -25.268 3.283 1 96.48 273 LYS A CA 1
ATOM 2128 C C . LYS A 1 273 ? -9.717 -25.747 1.836 1 96.48 273 LYS A C 1
ATOM 2130 O O . LYS A 1 273 ? -8.972 -26.637 1.423 1 96.48 273 LYS A O 1
ATOM 2135 N N . ILE A 1 274 ? -10.643 -25.145 1.145 1 97.7 274 ILE A N 1
ATOM 2136 C CA . ILE A 1 274 ? -10.806 -25.498 -0.261 1 97.7 274 ILE A CA 1
ATOM 2137 C C . ILE A 1 274 ? -9.495 -25.262 -1.008 1 97.7 274 ILE A C 1
ATOM 2139 O O . ILE A 1 274 ? -9.031 -26.131 -1.75 1 97.7 274 ILE A O 1
ATOM 2143 N N . VAL A 1 275 ? -8.897 -24.115 -0.796 1 98.19 275 VAL A N 1
ATOM 2144 C CA . VAL A 1 275 ? -7.668 -23.736 -1.486 1 98.19 275 VAL A CA 1
ATOM 2145 C C . VAL A 1 275 ? -6.535 -24.673 -1.077 1 98.19 275 VAL A C 1
ATOM 2147 O O . VAL A 1 275 ? -5.784 -25.159 -1.926 1 98.19 275 VAL A O 1
ATOM 2150 N N . MET A 1 276 ? -6.39 -24.962 0.184 1 98.18 276 MET A N 1
ATOM 2151 C CA . MET A 1 276 ? -5.322 -25.832 0.668 1 98.18 276 MET A CA 1
ATOM 2152 C C . MET A 1 276 ? -5.45 -27.232 0.076 1 98.18 276 MET A C 1
ATOM 2154 O O . MET A 1 276 ? -4.445 -27.87 -0.241 1 98.18 276 MET A O 1
ATOM 2158 N N . ASP A 1 277 ? -6.636 -27.689 -0.115 1 98.16 277 ASP A N 1
ATOM 2159 C CA . ASP A 1 277 ? -6.885 -29.014 -0.674 1 98.16 277 ASP A CA 1
ATOM 2160 C C . ASP A 1 277 ? -6.54 -29.056 -2.161 1 98.16 277 ASP A C 1
ATOM 2162 O O . ASP A 1 277 ? -6.181 -30.11 -2.69 1 98.16 277 ASP A O 1
ATOM 2166 N N . ARG A 1 278 ? -6.58 -27.884 -2.773 1 98.28 278 ARG A N 1
ATOM 2167 C CA . ARG A 1 278 ? -6.582 -27.914 -4.232 1 98.28 278 ARG A CA 1
ATOM 2168 C C . ARG A 1 278 ? -5.232 -27.474 -4.79 1 98.28 278 ARG A C 1
ATOM 2170 O O . ARG A 1 278 ? -4.973 -27.618 -5.987 1 98.28 278 ARG A O 1
ATOM 2177 N N . ILE A 1 279 ? -4.376 -26.987 -3.932 1 96.28 279 ILE A N 1
ATOM 2178 C CA . ILE A 1 279 ? -3.098 -26.516 -4.454 1 96.28 279 ILE A CA 1
ATOM 2179 C C . ILE A 1 279 ? -1.991 -27.495 -4.068 1 96.28 279 ILE A C 1
ATOM 2181 O O . ILE A 1 279 ? -2.108 -28.214 -3.073 1 96.28 279 ILE A O 1
ATOM 2185 N N . MET B 1 1 ? -19.685 6.104 5.172 1 76.2 1 MET B N 1
ATOM 2186 C CA . MET B 1 1 ? -18.708 5.799 6.214 1 76.2 1 MET B CA 1
ATOM 2187 C C . MET B 1 1 ? -18.996 4.444 6.851 1 76.2 1 MET B C 1
ATOM 2189 O O . MET B 1 1 ? -20.143 4.144 7.189 1 76.2 1 MET B O 1
ATOM 2193 N N . ILE B 1 2 ? -17.979 3.66 6.936 1 82.91 2 ILE B N 1
ATOM 2194 C CA . ILE B 1 2 ? -18.118 2.342 7.544 1 82.91 2 ILE B CA 1
ATOM 2195 C C . ILE B 1 2 ? -17.649 2.391 8.996 1 82.91 2 ILE B C 1
ATOM 2197 O O . ILE B 1 2 ? -16.527 2.817 9.278 1 82.91 2 ILE B O 1
ATOM 2201 N N . ILE B 1 3 ? -18.554 1.983 9.926 1 87.96 3 ILE B N 1
ATOM 2202 C CA . ILE B 1 3 ? -18.28 2.022 11.358 1 87.96 3 ILE B CA 1
ATOM 2203 C C . ILE B 1 3 ? -18.449 0.626 11.954 1 87.96 3 ILE B C 1
ATOM 2205 O O . ILE B 1 3 ? -19.384 -0.097 11.601 1 87.96 3 ILE B O 1
ATOM 2209 N N . ASN B 1 4 ? -17.52 0.29 12.796 1 90.59 4 ASN B N 1
ATOM 2210 C CA . ASN B 1 4 ? -17.609 -0.996 13.48 1 90.59 4 ASN B CA 1
ATOM 2211 C C . ASN B 1 4 ? -18.749 -1.013 14.494 1 90.59 4 ASN B C 1
ATOM 2213 O O . ASN B 1 4 ? -19.254 0.041 14.885 1 90.59 4 ASN B O 1
ATOM 2217 N N . SER B 1 5 ? -19.08 -2.203 14.925 1 88.12 5 SER B N 1
ATOM 2218 C CA . SER B 1 5 ? -20.185 -2.374 15.863 1 88.12 5 SER B CA 1
ATOM 2219 C C . SER B 1 5 ? -19.9 -1.672 17.186 1 88.12 5 SER B C 1
ATOM 2221 O O . SER B 1 5 ? -20.826 -1.26 17.888 1 88.12 5 SER B O 1
ATOM 2223 N N . ASP B 1 6 ? -18.656 -1.44 17.519 1 91.41 6 ASP B N 1
ATOM 2224 C CA . ASP B 1 6 ? -18.304 -0.819 18.792 1 91.41 6 ASP B CA 1
ATOM 2225 C C . ASP B 1 6 ? -18.166 0.695 18.645 1 91.41 6 ASP B C 1
ATOM 2227 O O . ASP B 1 6 ? -17.701 1.374 19.563 1 91.41 6 ASP B O 1
ATOM 2231 N N . GLY B 1 7 ? -18.51 1.194 17.503 1 91.32 7 GLY B N 1
ATOM 2232 C CA . GLY B 1 7 ? -18.516 2.632 17.287 1 91.32 7 GLY B CA 1
ATOM 2233 C C . GLY B 1 7 ? -17.184 3.168 16.797 1 91.32 7 GLY B C 1
ATOM 2234 O O . GLY B 1 7 ? -17.034 4.372 16.582 1 91.32 7 GLY B O 1
ATOM 2235 N N . SER B 1 8 ? -16.228 2.351 16.567 1 94.83 8 SER B N 1
ATOM 2236 C CA . SER B 1 8 ? -14.918 2.778 16.087 1 94.83 8 SER B CA 1
ATOM 2237 C C . SER B 1 8 ? -14.867 2.798 14.563 1 94.83 8 SER B C 1
ATOM 2239 O O . SER B 1 8 ? -15.704 2.181 13.901 1 94.83 8 SER B O 1
ATOM 2241 N N . CYS B 1 9 ? -13.929 3.635 14.011 1 94.06 9 CYS B N 1
ATOM 2242 C CA . CYS B 1 9 ? -13.762 3.635 12.562 1 94.06 9 CYS B CA 1
ATOM 2243 C C . CYS B 1 9 ? -13.286 2.274 12.068 1 94.06 9 CYS B C 1
ATOM 2245 O O . CYS B 1 9 ? -12.709 1.499 12.832 1 94.06 9 CYS B O 1
ATOM 2247 N N . PHE B 1 10 ? -13.394 1.957 10.909 1 92.5 10 PHE B N 1
ATOM 2248 C CA . PHE B 1 10 ? -13.416 0.604 10.367 1 92.5 10 PHE B CA 1
ATOM 2249 C C . PHE B 1 10 ? -12.036 -0.037 10.455 1 92.5 10 PHE B C 1
ATOM 2251 O O . PHE B 1 10 ? -11.894 -1.15 10.966 1 92.5 10 PHE B O 1
ATOM 2258 N N . HIS B 1 11 ? -11.006 0.643 9.954 1 95.39 11 HIS B N 1
ATOM 2259 C CA . HIS B 1 11 ? -9.693 0.013 9.871 1 95.39 11 HIS B CA 1
ATOM 2260 C C . HIS B 1 11 ? -8.858 0.314 11.111 1 95.39 11 HIS B C 1
ATOM 2262 O O . HIS B 1 11 ? -8.247 -0.589 11.687 1 95.39 11 HIS B O 1
ATOM 2268 N N . LEU B 1 12 ? -8.89 1.573 11.51 1 97.27 12 LEU B N 1
ATOM 2269 C CA . LEU B 1 12 ? -8.004 1.996 12.589 1 97.27 12 LEU B CA 1
ATOM 2270 C C . LEU B 1 12 ? -8.552 1.562 13.945 1 97.27 12 LEU B C 1
ATOM 2272 O O . LEU B 1 12 ? -7.815 1.518 14.932 1 97.27 12 LEU B O 1
ATOM 2276 N N . HIS B 1 13 ? -9.839 1.345 14.046 1 96.73 13 HIS B N 1
ATOM 2277 C CA . HIS B 1 13 ? -10.526 0.918 15.26 1 96.73 13 HIS B CA 1
ATOM 2278 C C . HIS B 1 13 ? -10.409 1.969 16.358 1 96.73 13 HIS B C 1
ATOM 2280 O O . HIS B 1 13 ? -10.28 1.63 17.537 1 96.73 13 HIS B O 1
ATOM 2286 N N . LEU B 1 14 ? -10.409 3.215 15.972 1 97.9 14 LEU B N 1
ATOM 2287 C CA . LEU B 1 14 ? -10.349 4.338 16.901 1 97.9 14 LEU B CA 1
ATOM 2288 C C . LEU B 1 14 ? -11.711 5.012 17.027 1 97.9 14 LEU B C 1
ATOM 2290 O O . LEU B 1 14 ? -12.503 5.002 16.082 1 97.9 14 LEU B O 1
ATOM 2294 N N . ARG B 1 15 ? -11.93 5.549 18.138 1 97.37 15 ARG B N 1
ATOM 2295 C CA . ARG B 1 15 ? -13.067 6.43 18.381 1 97.37 15 ARG B CA 1
ATOM 2296 C C . ARG B 1 15 ? -12.63 7.89 18.421 1 97.37 15 ARG B C 1
ATOM 2298 O O . ARG B 1 15 ? -11.457 8.186 18.662 1 97.37 15 ARG B O 1
ATOM 2305 N N . PRO B 1 16 ? -13.595 8.811 18.192 1 97.06 16 PRO B N 1
ATOM 2306 C CA . PRO B 1 16 ? -13.23 10.226 18.099 1 97.06 16 PRO B CA 1
ATOM 2307 C C . PRO B 1 16 ? -12.5 10.729 19.343 1 97.06 16 PRO B C 1
ATOM 2309 O O . PRO B 1 16 ? -11.563 11.524 19.234 1 97.06 16 PRO B O 1
ATOM 2312 N N . GLU B 1 17 ? -12.858 10.262 20.544 1 97.45 17 GLU B N 1
ATOM 2313 C CA . GLU B 1 17 ? -12.294 10.78 21.787 1 97.45 17 GLU B CA 1
ATOM 2314 C C . GLU B 1 17 ? -10.863 10.291 21.99 1 97.45 17 GLU B C 1
ATOM 2316 O O . GLU B 1 17 ? -10.134 10.821 22.832 1 97.45 17 GLU B O 1
ATOM 2321 N N . GLN B 1 18 ? -10.461 9.374 21.203 1 98.43 18 GLN B N 1
ATOM 2322 C CA . GLN B 1 18 ? -9.132 8.788 21.34 1 98.43 18 GLN B CA 1
ATOM 2323 C C . GLN B 1 18 ? -8.115 9.521 20.47 1 98.43 18 GLN B C 1
ATOM 2325 O O . GLN B 1 18 ? -6.92 9.223 20.518 1 98.43 18 GLN B O 1
ATOM 2330 N N . LEU B 1 19 ? -8.511 10.498 19.72 1 98.7 19 LEU B N 1
ATOM 2331 C CA . LEU B 1 19 ? -7.675 11.189 18.745 1 98.7 19 LEU B CA 1
ATOM 2332 C C . LEU B 1 19 ? -7.227 12.546 19.278 1 98.7 19 LEU B C 1
ATOM 2334 O O . LEU B 1 19 ? -8.054 13.348 19.718 1 98.7 19 LEU B O 1
ATOM 2338 N N . ALA B 1 20 ? -5.968 12.806 19.275 1 98.82 20 ALA B N 1
ATOM 2339 C CA . ALA B 1 20 ? -5.418 14.127 19.564 1 98.82 20 ALA B CA 1
ATOM 2340 C C . ALA B 1 20 ? -5.317 14.969 18.295 1 98.82 20 ALA B C 1
ATOM 2342 O O . ALA B 1 20 ? -5.477 14.453 17.186 1 98.82 20 ALA B O 1
ATOM 2343 N N . ASP B 1 21 ? -5.015 16.241 18.445 1 98.67 21 ASP B N 1
ATOM 2344 C CA . ASP B 1 21 ? -4.86 17.144 17.308 1 98.67 21 ASP B CA 1
ATOM 2345 C C . ASP B 1 21 ? -3.462 17.03 16.703 1 98.67 21 ASP B C 1
ATOM 2347 O O . ASP B 1 21 ? -3.254 17.38 15.54 1 98.67 21 ASP B O 1
ATOM 2351 N N . ARG B 1 22 ? -2.497 16.636 17.527 1 98.74 22 ARG B N 1
ATOM 2352 C CA . ARG B 1 22 ? -1.126 16.385 17.094 1 98.74 22 ARG B CA 1
ATOM 2353 C C . ARG B 1 22 ? -0.883 14.893 16.887 1 98.74 22 ARG B C 1
ATOM 2355 O O . ARG B 1 22 ? -1.067 14.095 17.808 1 98.74 22 ARG B O 1
ATOM 2362 N N . ILE B 1 23 ? -0.441 14.595 15.707 1 98.87 23 ILE B N 1
ATOM 2363 C CA . ILE B 1 23 ? -0.324 13.183 15.359 1 98.87 23 ILE B CA 1
ATOM 2364 C C . ILE B 1 23 ? 1.078 12.898 14.827 1 98.87 23 ILE B C 1
ATOM 2366 O O . ILE B 1 23 ? 1.568 13.602 13.941 1 98.87 23 ILE B O 1
ATOM 2370 N N . ILE B 1 24 ? 1.701 11.928 15.356 1 98.86 24 ILE B N 1
ATOM 2371 C CA . ILE B 1 24 ? 2.94 11.388 14.807 1 98.86 24 ILE B CA 1
ATOM 2372 C C . ILE B 1 24 ? 2.649 10.089 14.058 1 98.86 24 ILE B C 1
ATOM 2374 O O . ILE B 1 24 ? 2.071 9.157 14.621 1 98.86 24 ILE B O 1
ATOM 2378 N N . LEU B 1 25 ? 2.985 10.074 12.838 1 98.79 25 LEU B N 1
ATOM 2379 C CA . LEU B 1 25 ? 2.83 8.896 11.991 1 98.79 25 LEU B CA 1
ATOM 2380 C C . LEU B 1 25 ? 4.159 8.166 11.828 1 98.79 25 LEU B C 1
ATOM 2382 O O . LEU B 1 25 ? 5.194 8.795 11.598 1 98.79 25 LEU B O 1
ATOM 2386 N N . VAL B 1 26 ? 4.126 6.874 11.975 1 97.92 26 VAL B N 1
ATOM 2387 C CA . VAL B 1 26 ? 5.299 6.035 11.752 1 97.92 26 VAL B CA 1
ATOM 2388 C C . VAL B 1 26 ? 4.915 4.826 10.902 1 97.92 26 VAL B C 1
ATOM 2390 O O . VAL B 1 26 ? 3.74 4.463 10.822 1 97.92 26 VAL B O 1
ATOM 2393 N N . SER B 1 27 ? 5.854 4.26 10.227 1 95.99 27 SER B N 1
ATOM 2394 C CA . SER B 1 27 ? 5.559 3.134 9.347 1 95.99 27 SER B CA 1
ATOM 2395 C C . SER B 1 27 ? 5.436 1.834 10.135 1 95.99 27 SER B C 1
ATOM 2397 O O . SER B 1 27 ? 4.488 1.071 9.938 1 95.99 27 SER B O 1
ATOM 2399 N N . ASP B 1 28 ? 6.367 1.581 11.032 1 94.28 28 ASP B N 1
ATOM 2400 C CA . ASP B 1 28 ? 6.5 0.332 11.775 1 94.28 28 ASP B CA 1
ATOM 2401 C C . ASP B 1 28 ? 5.663 0.36 13.052 1 94.28 28 ASP B C 1
ATOM 2403 O O . ASP B 1 28 ? 5.827 1.25 13.889 1 94.28 28 ASP B O 1
ATOM 2407 N N . PRO B 1 29 ? 4.841 -0.636 13.273 1 95.17 29 PRO B N 1
ATOM 2408 C CA . PRO B 1 29 ? 4.079 -0.693 14.522 1 95.17 29 PRO B CA 1
ATOM 2409 C C . PRO B 1 29 ? 4.969 -0.626 15.761 1 95.17 29 PRO B C 1
ATOM 2411 O O . PRO B 1 29 ? 4.583 -0.034 16.772 1 95.17 29 PRO B O 1
ATOM 2414 N N . ALA B 1 30 ? 6.122 -1.213 15.713 1 92.93 30 ALA B N 1
ATOM 2415 C CA . ALA B 1 30 ? 7.039 -1.205 16.85 1 92.93 30 ALA B CA 1
ATOM 2416 C C . ALA B 1 30 ? 7.499 0.214 17.174 1 92.93 30 ALA B C 1
ATOM 2418 O O . ALA B 1 30 ? 7.814 0.524 18.325 1 92.93 30 ALA B O 1
ATOM 2419 N N . SER B 1 31 ? 7.522 1.064 16.217 1 95.21 31 SER B N 1
ATOM 2420 C CA . SER B 1 31 ? 7.958 2.443 16.412 1 95.21 31 SER B CA 1
ATOM 2421 C C . SER B 1 31 ? 6.94 3.235 17.227 1 95.21 31 SER B C 1
ATOM 2423 O O . SER B 1 31 ? 7.28 4.252 17.835 1 95.21 31 SER B O 1
ATOM 2425 N N . VAL B 1 32 ? 5.702 2.786 17.235 1 97.49 32 VAL B N 1
ATOM 2426 C CA . VAL B 1 32 ? 4.693 3.453 18.05 1 97.49 32 VAL B CA 1
ATOM 2427 C C . VAL B 1 32 ? 5.088 3.381 19.524 1 97.49 32 VAL B C 1
ATOM 2429 O O . VAL B 1 32 ? 4.969 4.367 20.254 1 97.49 32 VAL B O 1
ATOM 2432 N N . ASN B 1 33 ? 5.538 2.212 19.892 1 95.7 33 ASN B N 1
ATOM 2433 C CA . ASN B 1 33 ? 5.994 2.052 21.268 1 95.7 33 ASN B CA 1
ATOM 2434 C C . ASN B 1 33 ? 7.201 2.939 21.565 1 95.7 33 ASN B C 1
ATOM 2436 O O . ASN B 1 33 ? 7.311 3.498 22.657 1 95.7 33 ASN B O 1
ATOM 2440 N N . LEU B 1 34 ? 8.06 3.026 20.611 1 94.82 34 LEU B N 1
ATOM 2441 C CA . LEU B 1 34 ? 9.237 3.873 20.77 1 94.82 34 LEU B CA 1
ATOM 2442 C C . LEU B 1 34 ? 8.834 5.321 21.03 1 94.82 34 LEU B C 1
ATOM 2444 O O . LEU B 1 34 ? 9.421 5.989 21.884 1 94.82 34 LEU B O 1
ATOM 2448 N N . VAL B 1 35 ? 7.865 5.813 20.318 1 97.23 35 VAL B N 1
ATOM 2449 C CA . VAL B 1 35 ? 7.364 7.172 20.494 1 97.23 35 VAL B CA 1
ATOM 2450 C C . VAL B 1 35 ? 6.67 7.296 21.849 1 97.23 35 VAL B C 1
ATOM 2452 O O . VAL B 1 35 ? 6.957 8.217 22.618 1 97.23 35 VAL B O 1
ATOM 2455 N N . ALA B 1 36 ? 5.795 6.337 22.16 1 97.59 36 ALA B N 1
ATOM 2456 C CA . ALA B 1 36 ? 4.945 6.391 23.347 1 97.59 36 ALA B CA 1
ATOM 2457 C C . ALA B 1 36 ? 5.772 6.243 24.621 1 97.59 36 ALA B C 1
ATOM 2459 O O . ALA B 1 36 ? 5.324 6.619 25.706 1 97.59 36 ALA B O 1
ATOM 2460 N N . ASP B 1 37 ? 6.941 5.678 24.508 1 96.44 37 ASP B N 1
ATOM 2461 C CA . ASP B 1 37 ? 7.837 5.547 25.653 1 96.44 37 ASP B CA 1
ATOM 2462 C C . ASP B 1 37 ? 8.243 6.917 26.191 1 96.44 37 ASP B C 1
ATOM 2464 O O . ASP B 1 37 ? 8.71 7.03 27.327 1 96.44 37 ASP B O 1
ATOM 2468 N N . ASN B 1 38 ? 8.045 7.947 25.457 1 97.31 38 ASN B N 1
ATOM 2469 C CA . ASN B 1 38 ? 8.349 9.306 25.892 1 97.31 38 ASN B CA 1
ATOM 2470 C C . ASN B 1 38 ? 7.153 9.954 26.583 1 97.31 38 ASN B C 1
ATOM 2472 O O . ASN B 1 38 ? 7.272 11.042 27.149 1 97.31 38 ASN B O 1
ATOM 2476 N N . TYR B 1 39 ? 5.956 9.314 26.466 1 98.12 39 TYR B N 1
ATOM 2477 C CA . TYR B 1 39 ? 4.748 9.895 27.04 1 98.12 39 TYR B CA 1
ATOM 2478 C C . TYR B 1 39 ? 4.795 9.858 28.563 1 98.12 39 TYR B C 1
ATOM 2480 O O . TYR B 1 39 ? 5.322 8.911 29.151 1 98.12 39 TYR B O 1
ATOM 2488 N N . GLU B 1 40 ? 4.252 10.821 29.211 1 98.15 40 GLU B N 1
ATOM 2489 C CA . GLU B 1 40 ? 4.038 10.837 30.655 1 98.15 40 GLU B CA 1
ATOM 2490 C C . GLU B 1 40 ? 2.858 9.953 31.048 1 98.15 40 GLU B C 1
ATOM 2492 O O . GLU B 1 40 ? 2.873 9.325 32.109 1 98.15 40 GLU B O 1
ATOM 2497 N N . THR B 1 41 ? 1.884 9.938 30.189 1 97.87 41 THR B N 1
ATOM 2498 C CA . THR B 1 41 ? 0.706 9.096 30.367 1 97.87 41 THR B CA 1
ATOM 2499 C C . THR B 1 41 ? 0.281 8.471 29.042 1 97.87 41 THR B C 1
ATOM 2501 O O . THR B 1 41 ? 0.532 9.035 27.975 1 97.87 41 THR B O 1
ATOM 2504 N N . ARG B 1 42 ? -0.292 7.353 29.142 1 97.7 42 ARG B N 1
ATOM 2505 C CA . ARG B 1 42 ? -0.941 6.673 28.026 1 97.7 42 ARG B CA 1
ATOM 2506 C C . ARG B 1 42 ? -2.447 6.574 28.246 1 97.7 42 ARG B C 1
ATOM 2508 O O . ARG B 1 42 ? -2.899 5.992 29.234 1 97.7 42 ARG B O 1
ATOM 2515 N N . GLU B 1 43 ? -3.175 7.13 27.387 1 97.82 43 GLU B N 1
ATOM 2516 C CA . GLU B 1 43 ? -4.627 7.212 27.514 1 97.82 43 GLU B CA 1
ATOM 2517 C C . GLU B 1 43 ? -5.307 6.009 26.866 1 97.82 43 GLU B C 1
ATOM 2519 O O . GLU B 1 43 ? -6.317 5.514 27.37 1 97.82 43 GLU B O 1
ATOM 2524 N N . CYS B 1 44 ? -4.84 5.606 25.712 1 97.84 44 CYS B N 1
ATOM 2525 C CA . CYS B 1 44 ? -5.399 4.46 25.004 1 97.84 44 CYS B CA 1
ATOM 2526 C C . CYS B 1 44 ? -4.349 3.801 24.118 1 97.84 44 CYS B C 1
ATOM 2528 O O . CYS B 1 44 ? -3.357 4.433 23.749 1 97.84 44 CYS B O 1
ATOM 2530 N N . GLU B 1 45 ? -4.546 2.656 23.898 1 98.47 45 GLU B N 1
ATOM 2531 C CA . GLU B 1 45 ? -3.773 1.832 22.974 1 98.47 45 GLU B CA 1
ATOM 2532 C C . GLU B 1 45 ? -4.677 0.89 22.185 1 98.47 45 GLU B C 1
ATOM 2534 O O . GLU B 1 45 ? -5.416 0.095 22.769 1 98.47 45 GLU B O 1
ATOM 2539 N N . VAL B 1 46 ? -4.651 1.09 20.88 1 98.32 46 VAL B N 1
ATOM 2540 C CA . VAL B 1 46 ? -5.498 0.308 19.985 1 98.32 46 VAL B CA 1
ATOM 2541 C C . VAL B 1 46 ? -4.651 -0.295 18.867 1 98.32 46 VAL B C 1
ATOM 2543 O O . VAL B 1 46 ? -3.746 0.36 18.343 1 98.32 46 VAL B O 1
ATOM 2546 N N . GLU B 1 47 ? -4.893 -1.51 18.59 1 96.48 47 GLU B N 1
ATOM 2547 C CA . GLU B 1 47 ? -4.169 -2.176 17.511 1 96.48 47 GLU B CA 1
ATOM 2548 C C . GLU B 1 47 ? -5.123 -2.929 16.588 1 96.48 47 GLU B C 1
ATOM 2550 O O . GLU B 1 47 ? -6.069 -3.568 17.053 1 96.48 47 GLU B O 1
ATOM 2555 N N . SER B 1 48 ? -4.92 -2.787 15.315 1 94.58 48 SER B N 1
ATOM 2556 C CA . SER B 1 48 ? -5.614 -3.514 14.257 1 94.58 48 SER B CA 1
ATOM 2557 C C . SER B 1 48 ? -4.713 -3.718 13.044 1 94.58 48 SER B C 1
ATOM 2559 O O . SER B 1 48 ? -4.454 -2.777 12.291 1 94.58 48 SER B O 1
ATOM 2561 N N . ARG B 1 49 ? -4.264 -5.003 12.866 1 93.66 49 ARG B N 1
ATOM 2562 C CA . ARG B 1 49 ? -3.337 -5.293 11.776 1 93.66 49 ARG B CA 1
ATOM 2563 C C . ARG B 1 49 ? -2.067 -4.459 11.902 1 93.66 49 ARG B C 1
ATOM 2565 O O . ARG B 1 49 ? -1.398 -4.488 12.937 1 93.66 49 ARG B O 1
ATOM 2572 N N . GLU B 1 50 ? -1.706 -3.677 10.819 1 95.75 50 GLU B N 1
ATOM 2573 C CA . GLU B 1 50 ? -0.488 -2.872 10.849 1 95.75 50 GLU B CA 1
ATOM 2574 C C . GLU B 1 50 ? -0.742 -1.511 11.49 1 95.75 50 GLU B C 1
ATOM 2576 O O . GLU B 1 50 ? 0.182 -0.711 11.647 1 95.75 50 GLU B O 1
ATOM 2581 N N . PHE B 1 51 ? -2.001 -1.281 11.913 1 97.95 51 PHE B N 1
ATOM 2582 C CA . PHE B 1 51 ? -2.338 -0.022 12.567 1 97.95 51 PHE B CA 1
ATOM 2583 C C . PHE B 1 51 ? -2.261 -0.163 14.083 1 97.95 51 PHE B C 1
ATOM 2585 O O . PHE B 1 51 ? -3.065 -0.874 14.688 1 97.95 51 PHE B O 1
ATOM 2592 N N . HIS B 1 52 ? -1.275 0.403 14.59 1 98.3 52 HIS B N 1
ATOM 2593 C CA . HIS B 1 52 ? -1.047 0.5 16.027 1 98.3 52 HIS B CA 1
ATOM 2594 C C . HIS B 1 52 ? -1.07 1.952 16.492 1 98.3 52 HIS B C 1
ATOM 2596 O O . HIS B 1 52 ? -0.364 2.797 15.937 1 98.3 52 HIS B O 1
ATOM 2602 N N . THR B 1 53 ? -1.958 2.275 17.493 1 98.84 53 THR B N 1
ATOM 2603 C CA . THR B 1 53 ? -2.129 3.657 17.927 1 98.84 53 THR B CA 1
ATOM 2604 C C . THR B 1 53 ? -1.991 3.769 19.443 1 98.84 53 THR B C 1
ATOM 2606 O O . THR B 1 53 ? -2.591 2.989 20.185 1 98.84 53 THR B O 1
ATOM 2609 N N . ILE B 1 54 ? -1.226 4.69 19.875 1 98.9 54 ILE B N 1
ATOM 2610 C CA . ILE B 1 54 ? -1.194 5.088 21.278 1 98.9 54 ILE B CA 1
ATOM 2611 C C . ILE B 1 54 ? -1.382 6.599 21.391 1 98.9 54 ILE B C 1
ATOM 2613 O O . ILE B 1 54 ? -0.695 7.368 20.714 1 98.9 54 ILE B O 1
ATOM 2617 N N . THR B 1 55 ? -2.367 7.029 22.149 1 98.9 55 THR B N 1
ATOM 2618 C CA . THR B 1 55 ? -2.551 8.433 22.501 1 98.9 55 THR B CA 1
ATOM 2619 C C . THR B 1 55 ? -2.16 8.682 23.955 1 98.9 55 THR B C 1
ATOM 2621 O O . THR B 1 55 ? -2.472 7.876 24.834 1 98.9 55 THR B O 1
ATOM 2624 N N . GLY B 1 56 ? -1.442 9.72 24.143 1 98.73 56 GLY B N 1
ATOM 2625 C CA . GLY B 1 56 ? -1.001 10.084 25.481 1 98.73 56 GLY B CA 1
ATOM 2626 C C . GLY B 1 56 ? -0.535 11.524 25.585 1 98.73 56 GLY B C 1
ATOM 2627 O O . GLY B 1 56 ? -0.893 12.359 24.751 1 98.73 56 GLY B O 1
ATOM 2628 N N . THR B 1 57 ? 0.183 11.769 26.707 1 98.6 57 THR B N 1
ATOM 2629 C CA . THR B 1 57 ? 0.624 13.135 26.968 1 98.6 57 THR B CA 1
ATOM 2630 C C . THR B 1 57 ? 2.147 13.213 27.011 1 98.6 57 THR B C 1
ATOM 2632 O O . THR B 1 57 ? 2.801 12.355 27.607 1 98.6 57 THR B O 1
ATOM 2635 N N . TYR B 1 58 ? 2.697 14.128 26.308 1 98.48 58 TYR B N 1
ATOM 2636 C CA . TYR B 1 58 ? 4.113 14.481 26.302 1 98.48 58 TYR B CA 1
ATOM 2637 C C . TYR B 1 58 ? 4.306 15.963 26.602 1 98.48 58 TYR B C 1
ATOM 2639 O O . TYR B 1 58 ? 3.898 16.82 25.815 1 98.48 58 TYR B O 1
ATOM 2647 N N . LYS B 1 59 ? 4.907 16.33 27.787 1 97.38 59 LYS B N 1
ATOM 2648 C CA . LYS B 1 59 ? 5.126 17.711 28.208 1 97.38 59 LYS B CA 1
ATOM 2649 C C . LYS B 1 59 ? 3.852 18.538 28.066 1 97.38 59 LYS B C 1
ATOM 2651 O O . LYS B 1 59 ? 3.856 19.59 27.424 1 97.38 59 LYS B O 1
ATOM 2656 N N . GLU B 1 60 ? 2.732 17.978 28.525 1 96.47 60 GLU B N 1
ATOM 2657 C CA . GLU B 1 60 ? 1.419 18.605 28.646 1 96.47 60 GLU B CA 1
ATOM 2658 C C . GLU B 1 60 ? 0.713 18.67 27.295 1 96.47 60 GLU B C 1
ATOM 2660 O O . GLU B 1 60 ? -0.376 19.238 27.185 1 96.47 60 GLU B O 1
ATOM 2665 N N . LYS B 1 61 ? 1.325 18.112 26.247 1 97.67 61 LYS B N 1
ATOM 2666 C CA . LYS B 1 61 ? 0.686 18.026 24.937 1 97.67 61 LYS B CA 1
ATOM 2667 C C . LYS B 1 61 ? 0.069 16.649 24.715 1 97.67 61 LYS B C 1
ATOM 2669 O O . LYS B 1 61 ? 0.73 15.627 24.912 1 97.67 61 LYS B O 1
ATOM 2674 N N . ARG B 1 62 ? -1.169 16.638 24.383 1 98.67 62 ARG B N 1
ATOM 2675 C CA . ARG B 1 62 ? -1.799 15.386 23.978 1 98.67 62 ARG B CA 1
ATOM 2676 C C . ARG B 1 62 ? -1.399 15.005 22.557 1 98.67 62 ARG B C 1
ATOM 2678 O O . ARG B 1 62 ? -1.591 15.785 21.622 1 98.67 62 ARG B O 1
ATOM 2685 N N . ILE B 1 63 ? -0.769 13.854 22.392 1 98.84 63 ILE B N 1
ATOM 2686 C CA . ILE B 1 63 ? -0.237 13.425 21.103 1 98.84 63 ILE B CA 1
ATOM 2687 C C . ILE B 1 63 ? -0.722 12.012 20.789 1 98.84 63 ILE B C 1
ATOM 2689 O O . ILE B 1 63 ? -0.703 11.135 21.656 1 98.84 63 ILE B O 1
ATOM 2693 N N . THR B 1 64 ? -1.216 11.784 19.643 1 98.91 64 THR B N 1
ATOM 2694 C CA . THR B 1 64 ? -1.507 10.455 19.115 1 98.91 64 THR B CA 1
ATOM 2695 C C . THR B 1 64 ? -0.369 9.967 18.224 1 98.91 64 THR B C 1
ATOM 2697 O O . THR B 1 64 ? 0.066 10.679 17.317 1 98.91 64 THR B O 1
ATOM 2700 N N . CYS B 1 65 ? 0.193 8.823 18.485 1 98.89 65 CYS B N 1
ATOM 2701 C CA . CYS B 1 65 ? 1.114 8.153 17.574 1 98.89 65 CYS B CA 1
ATOM 2702 C C . CYS B 1 65 ? 0.445 6.96 16.902 1 98.89 65 CYS B C 1
ATOM 2704 O O . CYS B 1 65 ? -0.186 6.14 17.57 1 98.89 65 CYS B O 1
ATOM 2706 N N . LEU B 1 66 ? 0.601 6.873 15.586 1 98.78 66 LEU B N 1
ATOM 2707 C CA . LEU B 1 66 ? -0.094 5.857 14.803 1 98.78 66 LEU B CA 1
ATOM 2708 C C . LEU B 1 66 ? 0.821 5.277 13.73 1 98.78 66 LEU B C 1
ATOM 2710 O O . LEU B 1 66 ? 1.509 6.021 13.026 1 98.78 66 LEU B O 1
ATOM 2714 N N . SER B 1 67 ? 0.881 3.945 13.623 1 98.54 67 SER B N 1
ATOM 2715 C CA . SER B 1 67 ? 1.608 3.303 12.532 1 98.54 67 SER B CA 1
ATOM 2716 C C . SER B 1 67 ? 0.7 3.06 11.331 1 98.54 67 SER B C 1
ATOM 2718 O O . SER B 1 67 ? -0.497 2.815 11.49 1 98.54 67 SER B O 1
ATOM 2720 N N . TYR B 1 68 ? 1.315 3.085 10.137 1 98.02 68 TYR B N 1
ATOM 2721 C CA . TYR B 1 68 ? 0.482 2.971 8.945 1 98.02 68 TYR B CA 1
ATOM 2722 C C . TYR B 1 68 ? 0.964 1.836 8.05 1 98.02 68 TYR B C 1
ATOM 2724 O O . TYR B 1 68 ? 0.309 1.496 7.061 1 98.02 68 TYR B O 1
ATOM 2732 N N . GLY B 1 69 ? 2.096 1.23 8.308 1 95.76 69 GLY B N 1
ATOM 2733 C CA . GLY B 1 69 ? 2.668 0.245 7.403 1 95.76 69 GLY B CA 1
ATOM 2734 C C . GLY B 1 69 ? 3.344 0.866 6.195 1 95.76 69 GLY B C 1
ATOM 2735 O O . GLY B 1 69 ? 4.16 1.779 6.335 1 95.76 69 GLY B O 1
ATOM 2736 N N . PHE B 1 70 ? 2.997 0.299 4.938 1 95.4 70 PHE B N 1
ATOM 2737 C CA . PHE B 1 70 ? 3.677 0.774 3.739 1 95.4 70 PHE B CA 1
ATOM 2738 C C . PHE B 1 70 ? 2.681 1.37 2.752 1 95.4 70 PHE B C 1
ATOM 2740 O O . PHE B 1 70 ? 1.595 0.822 2.549 1 95.4 70 PHE B O 1
ATOM 2747 N N . GLY B 1 71 ? 3.064 2.48 2.213 1 96.41 71 GLY B N 1
ATOM 2748 C CA . GLY B 1 71 ? 2.549 2.814 0.895 1 96.41 71 GLY B CA 1
ATOM 2749 C C . GLY B 1 71 ? 1.371 3.768 0.938 1 96.41 71 GLY B C 1
ATOM 2750 O O . GLY B 1 71 ? 0.746 3.943 1.987 1 96.41 71 GLY B O 1
ATOM 2751 N N . SER B 1 72 ? 1.032 4.269 -0.189 1 97.83 72 SER B N 1
ATOM 2752 C CA . SER B 1 72 ? -0.01 5.276 -0.363 1 97.83 72 SER B CA 1
ATOM 2753 C C . SER B 1 72 ? -1.395 4.684 -0.125 1 97.83 72 SER B C 1
ATOM 2755 O O . SER B 1 72 ? -2.314 5.391 0.295 1 97.83 72 SER B O 1
ATOM 2757 N N . GLU B 1 73 ? -1.572 3.385 -0.412 1 97.6 73 GLU B N 1
ATOM 2758 C CA . GLU B 1 73 ? -2.869 2.75 -0.2 1 97.6 73 GLU B CA 1
ATOM 2759 C C . GLU B 1 73 ? -3.253 2.758 1.277 1 97.6 73 GLU B C 1
ATOM 2761 O O . GLU B 1 73 ? -4.415 2.981 1.62 1 97.6 73 GLU B O 1
ATOM 2766 N N . ASN B 1 74 ? -2.267 2.493 2.112 1 97.94 74 ASN B N 1
ATOM 2767 C CA . ASN B 1 74 ? -2.491 2.634 3.547 1 97.94 74 ASN B CA 1
ATOM 2768 C C . ASN B 1 74 ? -2.792 4.081 3.928 1 97.94 74 ASN B C 1
ATOM 2770 O O . ASN B 1 74 ? -3.583 4.337 4.837 1 97.94 74 ASN B O 1
ATOM 2774 N N . MET B 1 75 ? -2.165 5.02 3.236 1 98.33 75 MET B N 1
ATOM 2775 C CA . MET B 1 75 ? -2.394 6.426 3.556 1 98.33 75 MET B CA 1
ATOM 2776 C C . MET B 1 75 ? -3.819 6.839 3.203 1 98.33 75 MET B C 1
ATOM 2778 O O . MET B 1 75 ? -4.413 7.678 3.883 1 98.33 75 MET B O 1
ATOM 2782 N N . ASP B 1 76 ? -4.333 6.277 2.113 1 98.48 76 ASP B N 1
ATOM 2783 C CA . ASP B 1 76 ? -5.731 6.52 1.771 1 98.48 76 ASP B CA 1
ATOM 2784 C C . ASP B 1 76 ? -6.653 6.151 2.931 1 98.48 76 ASP B C 1
ATOM 2786 O O . ASP B 1 76 ? -7.62 6.862 3.213 1 98.48 76 ASP B O 1
ATOM 2790 N N . ILE B 1 77 ? -6.35 5.072 3.587 1 97.59 77 ILE B N 1
ATOM 2791 C CA . ILE B 1 77 ? -7.134 4.591 4.72 1 97.59 77 ILE B CA 1
ATOM 2792 C C . ILE B 1 77 ? -6.899 5.494 5.929 1 97.59 77 ILE B C 1
ATOM 2794 O O . ILE B 1 77 ? -7.846 6.059 6.483 1 97.59 77 ILE B O 1
ATOM 2798 N N . VAL B 1 78 ? -5.675 5.739 6.26 1 98.65 78 VAL B N 1
ATOM 2799 C CA . VAL B 1 78 ? -5.294 6.393 7.507 1 98.65 78 VAL B CA 1
ATOM 2800 C C . VAL B 1 78 ? -5.773 7.843 7.498 1 98.65 78 VAL B C 1
ATOM 2802 O O . VAL B 1 78 ? -6.468 8.28 8.418 1 98.65 78 VAL B O 1
ATOM 2805 N N . ILE B 1 79 ? -5.478 8.576 6.46 1 98.8 79 ILE B N 1
ATOM 2806 C CA . ILE B 1 79 ? -5.764 10.006 6.452 1 98.8 79 ILE B CA 1
ATOM 2807 C C . ILE B 1 79 ? -7.272 10.23 6.367 1 98.8 79 ILE B C 1
ATOM 2809 O O . ILE B 1 79 ? -7.813 11.115 7.034 1 98.8 79 ILE B O 1
ATOM 2813 N N . ASN B 1 80 ? -7.992 9.447 5.597 1 98.47 80 ASN B N 1
ATOM 2814 C CA . ASN B 1 80 ? -9.441 9.589 5.499 1 98.47 80 ASN B CA 1
ATOM 2815 C C . ASN B 1 80 ? -10.129 9.236 6.815 1 98.47 80 ASN B C 1
ATOM 2817 O O . ASN B 1 80 ? -11.082 9.904 7.22 1 98.47 80 ASN B O 1
ATOM 2821 N N . GLU B 1 81 ? -9.655 8.17 7.461 1 97.91 81 GLU B N 1
ATOM 2822 C CA . GLU B 1 81 ? -10.312 7.776 8.703 1 97.91 81 GLU B CA 1
ATOM 2823 C C . GLU B 1 81 ? -9.958 8.728 9.841 1 97.91 81 GLU B C 1
ATOM 2825 O O . GLU B 1 81 ? -10.788 9 10.712 1 97.91 81 GLU B O 1
ATOM 2830 N N . LEU B 1 82 ? -8.712 9.283 9.882 1 98.73 82 LEU B N 1
ATOM 2831 C CA . LEU B 1 82 ? -8.387 10.332 10.842 1 98.73 82 LEU B CA 1
ATOM 2832 C C . LEU B 1 82 ? -9.282 11.551 10.639 1 98.73 82 LEU B C 1
ATOM 2834 O O . LEU B 1 82 ? -9.774 12.133 11.608 1 98.73 82 LEU B O 1
ATOM 2838 N N . ASP B 1 83 ? -9.473 11.938 9.391 1 98.72 83 ASP B N 1
ATOM 2839 C CA . ASP B 1 83 ? -10.356 13.06 9.091 1 98.72 83 ASP B CA 1
ATOM 2840 C C . ASP B 1 83 ? -11.788 12.764 9.531 1 98.72 83 ASP B C 1
ATOM 2842 O O . ASP B 1 83 ? -12.477 13.643 10.053 1 98.72 83 ASP B O 1
ATOM 2846 N N . THR B 1 84 ? -12.216 11.532 9.24 1 97.48 84 THR B N 1
ATOM 2847 C CA . THR B 1 84 ? -13.552 11.121 9.655 1 97.48 84 THR B CA 1
ATOM 2848 C C . THR B 1 84 ? -13.718 11.263 11.165 1 97.48 84 THR B C 1
ATOM 2850 O O . THR B 1 84 ? -14.73 11.784 11.638 1 97.48 84 THR B O 1
ATOM 2853 N N . LEU B 1 85 ? -12.745 10.82 11.921 1 97.99 85 LEU B N 1
ATOM 2854 C CA . LEU B 1 85 ? -12.773 10.918 13.376 1 97.99 85 LEU B CA 1
ATOM 2855 C C . LEU B 1 85 ? -12.847 12.375 13.822 1 97.99 85 LEU B C 1
ATOM 2857 O O . LEU B 1 85 ? -13.504 12.691 14.816 1 97.99 85 LEU B O 1
ATOM 2861 N N . ALA B 1 86 ? -12.255 13.227 13.103 1 98.32 86 ALA B N 1
ATOM 2862 C CA . ALA B 1 86 ? -12.122 14.628 13.493 1 98.32 86 ALA B CA 1
ATOM 2863 C C . ALA B 1 86 ? -13.328 15.442 13.033 1 98.32 86 ALA B C 1
ATOM 2865 O O . ALA B 1 86 ? -13.761 16.367 13.725 1 98.32 86 ALA B O 1
ATOM 2866 N N . ASN B 1 87 ? -13.943 15.066 11.859 1 98.43 87 ASN B N 1
ATOM 2867 C CA . ASN B 1 87 ? -14.758 16.085 11.206 1 98.43 87 ASN B CA 1
ATOM 2868 C C . ASN B 1 87 ? -16.113 15.53 10.778 1 98.43 87 ASN B C 1
ATOM 2870 O O . ASN B 1 87 ? -16.919 16.243 10.177 1 98.43 87 ASN B O 1
ATOM 2874 N N . ILE B 1 88 ? -16.371 14.293 11.014 1 96.92 88 ILE B N 1
ATOM 2875 C CA . ILE B 1 88 ? -17.681 13.712 10.739 1 96.92 88 ILE B CA 1
ATOM 2876 C C . ILE B 1 88 ? -18.359 13.324 12.052 1 96.92 88 ILE B C 1
ATOM 2878 O O . ILE B 1 88 ? -17.72 12.763 12.945 1 96.92 88 ILE B O 1
ATOM 2882 N N . ASP B 1 89 ? -19.577 13.679 12.207 1 94.25 89 ASP B N 1
ATOM 2883 C CA . ASP B 1 89 ? -20.375 13.275 13.36 1 94.25 89 ASP B CA 1
ATOM 2884 C C . ASP B 1 89 ? -20.831 11.823 13.231 1 94.25 89 ASP B C 1
ATOM 2886 O O . ASP B 1 89 ? -21.471 11.453 12.244 1 94.25 89 ASP B O 1
ATOM 2890 N N . TYR B 1 90 ? -20.548 11.004 14.157 1 91.25 90 TYR B N 1
ATOM 2891 C CA . TYR B 1 90 ? -20.799 9.57 14.058 1 91.25 90 TYR B CA 1
ATOM 2892 C C . TYR B 1 90 ? -22.276 9.259 14.268 1 91.25 90 TYR B C 1
ATOM 2894 O O . TYR B 1 90 ? -22.735 8.158 13.952 1 91.25 90 TYR B O 1
ATOM 2902 N N . VAL B 1 91 ? -22.978 10.202 14.779 1 89.08 91 VAL B N 1
ATOM 2903 C CA . VAL B 1 91 ? -24.409 10.005 14.987 1 89.08 91 VAL B CA 1
ATOM 2904 C C . VAL B 1 91 ? -25.176 10.423 13.734 1 89.08 91 VAL B C 1
ATOM 2906 O O . VAL B 1 91 ? -25.943 9.635 13.176 1 89.08 91 VAL B O 1
ATOM 2909 N N . THR B 1 92 ? -24.89 11.584 13.193 1 91.68 92 THR B N 1
ATOM 2910 C CA . THR B 1 92 ? -25.642 12.122 12.066 1 91.68 92 THR B CA 1
ATOM 2911 C C . THR B 1 92 ? -25.021 11.683 10.742 1 91.68 92 THR B C 1
ATOM 2913 O O . THR B 1 92 ? -25.653 11.789 9.689 1 91.68 92 THR B O 1
ATOM 2916 N N . ARG B 1 93 ? -23.743 11.258 10.813 1 89.22 93 ARG B N 1
ATOM 2917 C CA . ARG B 1 93 ? -22.983 10.863 9.632 1 89.22 93 ARG B CA 1
ATOM 2918 C C . ARG B 1 93 ? -22.782 12.045 8.689 1 89.22 93 ARG B C 1
ATOM 2920 O O . ARG B 1 93 ? -22.705 11.868 7.471 1 89.22 93 ARG B O 1
ATOM 2927 N N . GLU B 1 94 ? -22.807 13.205 9.293 1 94.21 94 GLU B N 1
ATOM 2928 C CA . GLU B 1 94 ? -22.607 14.443 8.545 1 94.21 94 GLU B CA 1
ATOM 2929 C C . GLU B 1 94 ? -21.332 15.155 8.986 1 94.21 94 GLU B C 1
ATOM 2931 O O . GLU B 1 94 ? -20.852 14.945 10.102 1 94.21 94 GLU B O 1
ATOM 2936 N N . GLU B 1 95 ? -20.852 15.967 8.083 1 96.11 95 GLU B N 1
ATOM 2937 C CA . GLU B 1 95 ? -19.703 16.795 8.44 1 96.11 95 GLU B CA 1
ATOM 2938 C C . GLU B 1 95 ? -20.036 17.728 9.601 1 96.11 95 GLU B C 1
ATOM 2940 O O . GLU B 1 95 ? -21.124 18.304 9.649 1 96.11 95 GLU B O 1
ATOM 2945 N N . LYS B 1 96 ? -19.115 17.865 10.462 1 96.47 96 LYS B N 1
ATOM 2946 C CA . LYS B 1 96 ? -19.281 18.788 11.581 1 96.47 96 LYS B CA 1
ATOM 2947 C C . LYS B 1 96 ? -19.246 20.238 11.107 1 96.47 96 LYS B C 1
ATOM 2949 O O . LYS B 1 96 ? -18.633 20.547 10.083 1 96.47 96 LYS B O 1
ATOM 2954 N N . ASP B 1 97 ? -19.892 21.056 11.909 1 95.6 97 ASP B N 1
ATOM 2955 C CA . ASP B 1 97 ? -19.99 22.469 11.557 1 95.6 97 ASP B CA 1
ATOM 2956 C C . ASP B 1 97 ? -18.622 23.145 11.614 1 95.6 97 ASP B C 1
ATOM 2958 O O . ASP B 1 97 ? -18.282 23.946 10.74 1 95.6 97 ASP B O 1
ATOM 2962 N N . GLU B 1 98 ? -17.952 22.844 12.62 1 97.1 98 GLU B N 1
ATOM 2963 C CA . GLU B 1 98 ? -16.616 23.408 12.786 1 97.1 98 GLU B CA 1
ATOM 2964 C C . GLU B 1 98 ? -15.539 22.407 12.379 1 97.1 98 GLU B C 1
ATOM 2966 O O . GLU B 1 98 ? -15.511 21.28 12.879 1 97.1 98 GLU B O 1
ATOM 2971 N N . HIS B 1 99 ? -14.715 22.857 11.471 1 97.79 99 HIS B N 1
ATOM 2972 C CA . HIS B 1 99 ? -13.635 21.995 11.006 1 97.79 99 HIS B CA 1
ATOM 2973 C C . HIS B 1 99 ? -12.533 21.878 12.054 1 97.79 99 HIS B C 1
ATOM 2975 O O . HIS B 1 99 ? -11.984 22.888 12.499 1 97.79 99 HIS B O 1
ATOM 2981 N N . ARG B 1 100 ? -12.243 20.68 12.47 1 98.45 100 ARG B N 1
ATOM 2982 C CA . ARG B 1 100 ? -11.102 20.362 13.322 1 98.45 100 ARG B CA 1
ATOM 2983 C C . ARG B 1 100 ? -9.864 20.051 12.487 1 98.45 100 ARG B C 1
ATOM 2985 O O . ARG B 1 100 ? -9.875 19.127 11.672 1 98.45 100 ARG B O 1
ATOM 2992 N N . THR B 1 101 ? -8.797 20.926 12.634 1 98.7 101 THR B N 1
ATOM 2993 C CA . THR B 1 101 ? -7.556 20.74 11.89 1 98.7 101 THR B CA 1
ATOM 2994 C C . THR B 1 101 ? -6.576 19.878 12.68 1 98.7 101 THR B C 1
ATOM 2996 O O . THR B 1 101 ? -6.297 20.157 13.848 1 98.7 101 THR B O 1
ATOM 2999 N N . LEU B 1 102 ? -6.105 18.833 12.054 1 98.83 102 LEU B N 1
ATOM 3000 C CA . LEU B 1 102 ? -5.052 17.993 12.612 1 98.83 102 LEU B CA 1
ATOM 3001 C C . LEU B 1 102 ? -3.684 18.412 12.083 1 98.83 102 LEU B C 1
ATOM 3003 O O . LEU B 1 102 ? -3.566 18.855 10.938 1 98.83 102 LEU B O 1
ATOM 3007 N N . THR B 1 103 ? -2.664 18.321 12.889 1 98.83 103 THR B N 1
ATOM 3008 C CA . THR B 1 103 ? -1.263 18.46 12.506 1 98.83 103 THR B CA 1
ATOM 3009 C C . THR B 1 103 ? -0.549 17.113 12.567 1 98.83 103 THR B C 1
ATOM 3011 O O . THR B 1 103 ? -0.421 16.521 13.641 1 98.83 103 THR B O 1
ATOM 3014 N N . MET B 1 104 ? -0.083 16.702 11.418 1 98.86 104 MET B N 1
ATOM 3015 C CA . MET B 1 104 ? 0.513 15.372 11.332 1 98.86 104 MET B CA 1
ATOM 3016 C C . MET B 1 104 ? 1.98 15.459 10.924 1 98.86 104 MET B C 1
ATOM 3018 O O . MET B 1 104 ? 2.333 16.217 10.019 1 98.86 104 MET B O 1
ATOM 3022 N N . VAL B 1 105 ? 2.805 14.69 11.61 1 98.85 105 VAL B N 1
ATOM 3023 C CA . VAL B 1 105 ? 4.207 14.574 11.221 1 98.85 105 VAL B CA 1
ATOM 3024 C C . VAL B 1 105 ? 4.561 13.107 10.994 1 98.85 105 VAL B C 1
ATOM 3026 O O . VAL B 1 105 ? 4.462 12.288 11.911 1 98.85 105 VAL B O 1
ATOM 3029 N N . ASN B 1 106 ? 4.916 12.82 9.829 1 98.77 106 ASN B N 1
ATOM 3030 C CA . ASN B 1 106 ? 5.478 11.509 9.52 1 98.77 106 ASN B CA 1
ATOM 3031 C C . ASN B 1 106 ? 6.961 11.439 9.87 1 98.77 106 ASN B C 1
ATOM 3033 O O . ASN B 1 106 ? 7.752 12.264 9.409 1 98.77 106 ASN B O 1
ATOM 3037 N N . VAL B 1 107 ? 7.315 10.534 10.67 1 97.79 107 VAL B N 1
ATOM 3038 C CA . VAL B 1 107 ? 8.708 10.281 11.021 1 97.79 107 VAL B CA 1
ATOM 3039 C C . VAL B 1 107 ? 9.126 8.901 10.517 1 97.79 107 VAL B C 1
ATOM 3041 O O . VAL B 1 107 ? 8.544 7.888 10.91 1 97.79 107 VAL B O 1
ATOM 3044 N N . GLY B 1 108 ? 10.091 8.88 9.614 1 94.42 108 GLY B N 1
ATOM 3045 C CA . GLY B 1 108 ? 10.428 7.589 9.037 1 94.42 108 GLY B CA 1
ATOM 3046 C C . GLY B 1 108 ? 11.847 7.525 8.505 1 94.42 108 GLY B C 1
ATOM 3047 O O . GLY B 1 108 ? 12.725 8.25 8.976 1 94.42 108 GLY B O 1
ATOM 3048 N N . ILE B 1 109 ? 12.085 6.497 7.687 1 92.79 109 ILE B N 1
ATOM 3049 C CA . ILE B 1 109 ? 13.355 6.264 7.008 1 92.79 109 ILE B CA 1
ATOM 3050 C C . ILE B 1 109 ? 13.164 6.388 5.498 1 92.79 109 ILE B C 1
ATOM 3052 O O . ILE B 1 109 ? 12.081 6.107 4.978 1 92.79 109 ILE B O 1
ATOM 3056 N N . SER B 1 110 ? 14.132 6.845 4.853 1 94.85 110 SER B N 1
ATOM 3057 C CA . SER B 1 110 ? 14.126 7.018 3.404 1 94.85 110 SER B CA 1
ATOM 3058 C C . SER B 1 110 ? 15.494 6.708 2.805 1 94.85 110 SER B C 1
ATOM 3060 O O . SER B 1 110 ? 16.459 6.475 3.535 1 94.85 110 SER B O 1
ATOM 3062 N N . GLU B 1 111 ? 15.517 6.606 1.537 1 94.1 111 GLU B N 1
ATOM 3063 C CA . GLU B 1 111 ? 16.772 6.391 0.824 1 94.1 111 GLU B CA 1
ATOM 3064 C C . GLU B 1 111 ? 17.28 7.687 0.198 1 94.1 111 GLU B C 1
ATOM 3066 O O . GLU B 1 111 ? 16.498 8.467 -0.35 1 94.1 111 GLU B O 1
ATOM 3071 N N . SER B 1 112 ? 18.566 7.85 0.236 1 93.97 112 SER B N 1
ATOM 3072 C CA . SER B 1 112 ? 19.154 9.047 -0.356 1 93.97 112 SER B CA 1
ATOM 3073 C C . SER B 1 112 ? 19.144 8.972 -1.88 1 93.97 112 SER B C 1
ATOM 3075 O O . SER B 1 112 ? 19.384 7.909 -2.456 1 93.97 112 SER B O 1
ATOM 3077 N N . VAL B 1 113 ? 18.875 10.065 -2.452 1 94.35 113 VAL B N 1
ATOM 3078 C CA . VAL B 1 113 ? 19.017 10.216 -3.896 1 94.35 113 VAL B CA 1
ATOM 3079 C C . VAL B 1 113 ? 20.361 10.867 -4.218 1 94.35 113 VAL B C 1
ATOM 3081 O O . VAL B 1 113 ? 20.9 10.684 -5.312 1 94.35 113 VAL B O 1
ATOM 3084 N N . GLN B 1 114 ? 20.829 11.645 -3.243 1 93.74 114 GLN B N 1
ATOM 3085 C CA . GLN B 1 114 ? 22.065 12.401 -3.419 1 93.74 114 GLN B CA 1
ATOM 3086 C C . GLN B 1 114 ? 23.239 11.702 -2.739 1 93.74 114 GLN B C 1
ATOM 3088 O O . GLN B 1 114 ? 23.142 11.303 -1.577 1 93.74 114 GLN B O 1
ATOM 3093 N N . PRO B 1 115 ? 24.399 11.646 -3.415 1 88.9 115 PRO B N 1
ATOM 3094 C CA . PRO B 1 115 ? 25.561 10.969 -2.835 1 88.9 115 PRO B CA 1
ATOM 3095 C C . PRO B 1 115 ? 26.16 11.73 -1.654 1 88.9 115 PRO B C 1
ATOM 3097 O O . PRO B 1 115 ? 26.861 11.142 -0.828 1 88.9 115 PRO B O 1
ATOM 3100 N N . ASN B 1 116 ? 25.845 12.959 -1.459 1 90.2 116 ASN B N 1
ATOM 3101 C CA . ASN B 1 116 ? 26.521 13.773 -0.455 1 90.2 116 ASN B CA 1
ATOM 3102 C C . ASN B 1 116 ? 25.711 13.859 0.836 1 90.2 116 ASN B C 1
ATOM 3104 O O . ASN B 1 116 ? 26.14 14.491 1.802 1 90.2 116 ASN B O 1
ATOM 3108 N N . ILE B 1 117 ? 24.578 13.271 0.836 1 93.29 117 ILE B N 1
ATOM 3109 C CA . ILE B 1 117 ? 23.806 13.275 2.073 1 93.29 117 ILE B CA 1
ATOM 3110 C C . ILE B 1 117 ? 24.232 12.101 2.951 1 93.29 117 ILE B C 1
ATOM 3112 O O . ILE B 1 117 ? 24.107 10.941 2.551 1 93.29 117 ILE B O 1
ATOM 3116 N N . LYS B 1 118 ? 24.686 12.375 4.133 1 89.76 118 LYS B N 1
ATOM 3117 C CA . LYS B 1 118 ? 25.198 11.359 5.049 1 89.76 118 LYS B CA 1
ATOM 3118 C C . LYS B 1 118 ? 24.061 10.538 5.65 1 89.76 118 LYS B C 1
ATOM 3120 O O . LYS B 1 118 ? 23.031 11.09 6.043 1 89.76 118 LYS B O 1
ATOM 3125 N N . PRO B 1 119 ? 24.214 9.221 5.642 1 89.87 119 PRO B N 1
ATOM 3126 C CA . PRO B 1 119 ? 23.223 8.421 6.365 1 89.87 119 PRO B CA 1
ATOM 3127 C C . PRO B 1 119 ? 22.97 8.934 7.781 1 89.87 119 PRO B C 1
ATOM 3129 O O . PRO B 1 119 ? 23.909 9.337 8.472 1 89.87 119 PRO B O 1
ATOM 3132 N N . GLY B 1 120 ? 21.724 8.927 8.135 1 90.39 120 GLY B N 1
ATOM 3133 C CA . GLY B 1 120 ? 21.367 9.424 9.454 1 90.39 120 GLY B CA 1
ATOM 3134 C C . GLY B 1 120 ? 20.885 10.862 9.44 1 90.39 120 GLY B C 1
ATOM 3135 O O . GLY B 1 120 ? 20.305 11.338 10.418 1 90.39 120 GLY B O 1
ATOM 3136 N N . THR B 1 121 ? 21.059 11.546 8.315 1 93.29 121 THR B N 1
ATOM 3137 C CA . THR B 1 121 ? 20.618 12.931 8.192 1 93.29 121 THR B CA 1
ATOM 3138 C C . THR B 1 121 ? 19.098 13.008 8.088 1 93.29 121 THR B C 1
ATOM 3140 O O . THR B 1 121 ? 18.493 12.336 7.25 1 93.29 121 THR B O 1
ATOM 3143 N N . PRO B 1 122 ? 18.526 13.806 8.913 1 95.61 122 PRO B N 1
ATOM 3144 C CA . PRO B 1 122 ? 17.086 14.024 8.759 1 95.61 122 PRO B CA 1
ATOM 3145 C C . PRO B 1 122 ? 16.752 14.973 7.61 1 95.61 122 PRO B C 1
ATOM 3147 O O . PRO B 1 122 ? 17.375 16.03 7.477 1 95.61 122 PRO B O 1
ATOM 3150 N N . VAL B 1 123 ? 15.857 14.603 6.807 1 97.14 123 VAL B N 1
ATOM 3151 C CA . VAL B 1 123 ? 15.373 15.444 5.717 1 97.14 123 VAL B CA 1
ATOM 3152 C C . VAL B 1 123 ? 13.91 15.811 5.958 1 97.14 123 VAL B C 1
ATOM 3154 O O . VAL B 1 123 ? 13.064 14.931 6.136 1 97.14 123 VAL B O 1
ATOM 3157 N N . VAL B 1 124 ? 13.597 17.094 6.019 1 98.45 124 VAL B N 1
ATOM 3158 C CA . VAL B 1 124 ? 12.241 17.625 6.111 1 98.45 124 VAL B CA 1
ATOM 3159 C C . VAL B 1 124 ? 11.701 17.908 4.711 1 98.45 124 VAL B C 1
ATOM 3161 O O . VAL B 1 124 ? 12.298 18.674 3.952 1 98.45 124 VAL B O 1
ATOM 3164 N N . THR B 1 125 ? 10.604 17.373 4.423 1 98.61 125 THR B N 1
ATOM 3165 C CA . THR B 1 125 ? 10.049 17.446 3.076 1 98.61 125 THR B CA 1
ATOM 3166 C C . THR B 1 125 ? 9.323 18.771 2.861 1 98.61 125 THR B C 1
ATOM 3168 O O . THR B 1 125 ? 8.298 19.033 3.494 1 98.61 125 THR B O 1
ATOM 3171 N N . GLN B 1 126 ? 9.81 19.551 1.956 1 98.15 126 GLN B N 1
ATOM 3172 C CA . GLN B 1 126 ? 9.137 20.781 1.55 1 98.15 126 GLN B CA 1
ATOM 3173 C C . GLN B 1 126 ? 8.067 20.501 0.499 1 98.15 126 GLN B C 1
ATOM 3175 O O . GLN B 1 126 ? 6.973 21.066 0.553 1 98.15 126 GLN B O 1
ATOM 3180 N N . LYS B 1 127 ? 8.441 19.713 -0.446 1 98.61 127 LYS B N 1
ATOM 3181 C CA . LYS B 1 127 ? 7.563 19.234 -1.51 1 98.61 127 LYS B CA 1
ATOM 3182 C C . LYS B 1 127 ? 7.746 17.736 -1.74 1 98.61 127 LYS B C 1
ATOM 3184 O O . LYS B 1 127 ? 8.866 17.225 -1.673 1 98.61 127 LYS B O 1
ATOM 3189 N N . ALA B 1 128 ? 6.678 17.082 -1.945 1 98.85 128 ALA B N 1
ATOM 3190 C CA . ALA B 1 128 ? 6.713 15.642 -2.185 1 98.85 128 ALA B CA 1
ATOM 3191 C C . ALA B 1 128 ? 6.158 15.302 -3.566 1 98.85 128 ALA B C 1
ATOM 3193 O O . ALA B 1 128 ? 5.057 15.73 -3.921 1 98.85 128 ALA B O 1
ATOM 3194 N N . ILE B 1 129 ? 6.891 14.594 -4.352 1 98.91 129 ILE B N 1
ATOM 3195 C CA . ILE B 1 129 ? 6.49 14.161 -5.685 1 98.91 129 ILE B CA 1
ATOM 3196 C C . ILE B 1 129 ? 5.958 12.73 -5.625 1 98.91 129 ILE B C 1
ATOM 3198 O O . ILE B 1 129 ? 6.701 11.799 -5.308 1 98.91 129 ILE B O 1
ATOM 3202 N N . GLY B 1 130 ? 4.736 12.574 -5.976 1 98.74 130 GLY B N 1
ATOM 3203 C CA . GLY B 1 130 ? 4.1 11.272 -5.863 1 98.74 130 GLY B CA 1
ATOM 3204 C C . GLY B 1 130 ? 4.044 10.518 -7.178 1 98.74 130 GLY B C 1
ATOM 3205 O O . GLY B 1 130 ? 3.444 10.991 -8.145 1 98.74 130 GLY B O 1
ATOM 3206 N N . PHE B 1 131 ? 4.637 9.277 -7.182 1 98.43 131 PHE B N 1
ATOM 3207 C CA . PHE B 1 131 ? 4.559 8.343 -8.299 1 98.43 131 PHE B CA 1
ATOM 3208 C C . PHE B 1 131 ? 3.362 7.413 -8.144 1 98.43 131 PHE B C 1
ATOM 3210 O O . PHE B 1 131 ? 3.036 6.653 -9.059 1 98.43 131 PHE B O 1
ATOM 3217 N N . ASP B 1 132 ? 2.735 7.45 -7.026 1 95.46 132 ASP B N 1
ATOM 3218 C CA . ASP B 1 132 ? 1.715 6.466 -6.675 1 95.46 132 ASP B CA 1
ATOM 3219 C C . ASP B 1 132 ? 0.391 6.775 -7.369 1 95.46 132 ASP B C 1
ATOM 3221 O O . ASP B 1 132 ? -0.439 5.884 -7.56 1 95.46 132 ASP B O 1
ATOM 3225 N N . GLY B 1 133 ? 0.15 7.992 -7.679 1 96.23 133 GLY B N 1
ATOM 3226 C CA . GLY B 1 133 ? -1.035 8.393 -8.421 1 96.23 133 GLY B CA 1
ATOM 3227 C C . GLY B 1 133 ? -2.287 8.44 -7.566 1 96.23 133 GLY B C 1
ATOM 3228 O O . GLY B 1 133 ? -3.38 8.703 -8.071 1 96.23 133 GLY B O 1
ATOM 3229 N N . LEU B 1 134 ? -2.213 8.242 -6.275 1 98.4 134 LEU B N 1
ATOM 3230 C CA . LEU B 1 134 ? -3.367 8.16 -5.386 1 98.4 134 LEU B CA 1
ATOM 3231 C C . LEU B 1 134 ? -4.196 9.438 -5.453 1 98.4 134 LEU B C 1
ATOM 3233 O O . LEU B 1 134 ? -5.42 9.383 -5.595 1 98.4 134 LEU B O 1
ATOM 3237 N N . LEU B 1 135 ? -3.489 10.58 -5.42 1 98.58 135 LEU B N 1
ATOM 3238 C CA . LEU B 1 135 ? -4.178 11.863 -5.34 1 98.58 135 LEU B CA 1
ATOM 3239 C C . LEU B 1 135 ? -4.983 12.128 -6.607 1 98.58 135 LEU B C 1
ATOM 3241 O O . LEU B 1 135 ? -5.939 12.907 -6.589 1 98.58 135 LEU B O 1
ATOM 3245 N N . ASN B 1 136 ? -4.679 11.482 -7.698 1 98.54 136 ASN B N 1
ATOM 3246 C CA . ASN B 1 136 ? -5.338 11.671 -8.986 1 98.54 136 ASN B CA 1
ATOM 3247 C C . ASN B 1 136 ? -6.747 11.085 -8.986 1 98.54 136 ASN B C 1
ATOM 3249 O O . ASN B 1 136 ? -7.534 11.35 -9.896 1 98.54 136 ASN B O 1
ATOM 3253 N N . PHE B 1 137 ? -7.118 10.353 -7.975 1 98.6 137 PHE B N 1
ATOM 3254 C CA . PHE B 1 137 ? -8.454 9.777 -7.873 1 98.6 137 PHE B CA 1
ATOM 3255 C C . PHE B 1 137 ? -9.389 10.709 -7.111 1 98.6 137 PHE B C 1
ATOM 3257 O O . PHE B 1 137 ? -10.59 10.45 -7.017 1 98.6 137 PHE B O 1
ATOM 3264 N N . TYR B 1 138 ? -8.828 11.717 -6.584 1 98.5 138 TYR B N 1
ATOM 3265 C CA . TYR B 1 138 ? -9.608 12.716 -5.863 1 98.5 138 TYR B CA 1
ATOM 3266 C C . TYR B 1 138 ? -9.813 13.965 -6.713 1 98.5 138 TYR B C 1
ATOM 3268 O O . TYR B 1 138 ? -8.903 14.396 -7.423 1 98.5 138 TYR B O 1
ATOM 3276 N N . ALA B 1 139 ? -10.966 14.524 -6.57 1 97.7 139 ALA B N 1
ATOM 3277 C CA . ALA B 1 139 ? -11.237 15.781 -7.263 1 97.7 139 ALA B CA 1
ATOM 3278 C C . ALA B 1 139 ? -10.425 16.925 -6.662 1 97.7 139 ALA B C 1
ATOM 3280 O O . ALA B 1 139 ? -10.035 16.87 -5.493 1 97.7 139 ALA B O 1
ATOM 3281 N N . ASN B 1 140 ? -10.064 17.902 -7.433 1 96.78 140 ASN B N 1
ATOM 3282 C CA . ASN B 1 140 ? -9.484 19.183 -7.044 1 96.78 140 ASN B CA 1
ATOM 3283 C C . ASN B 1 140 ? -8.053 19.021 -6.54 1 96.78 140 ASN B C 1
ATOM 3285 O O . ASN B 1 140 ? -7.545 19.877 -5.813 1 96.78 140 ASN B O 1
ATOM 3289 N N . ARG B 1 141 ? -7.44 17.865 -6.902 1 97.37 141 ARG B N 1
ATOM 3290 C CA . ARG B 1 141 ? -6.077 17.642 -6.43 1 97.37 141 ARG B CA 1
ATOM 3291 C C . ARG B 1 141 ? -5.152 18.772 -6.873 1 97.37 141 ARG B C 1
ATOM 3293 O O . ARG B 1 141 ? -4.203 19.118 -6.166 1 97.37 141 ARG B O 1
ATOM 3300 N N . ASP B 1 142 ? -5.446 19.484 -7.982 1 97.79 142 ASP B N 1
ATOM 3301 C CA . ASP B 1 142 ? -4.602 20.548 -8.517 1 97.79 142 ASP B CA 1
ATOM 3302 C C . ASP B 1 142 ? -4.526 21.728 -7.55 1 97.79 142 ASP B C 1
ATOM 3304 O O . ASP B 1 142 ? -3.565 22.499 -7.578 1 97.79 142 ASP B O 1
ATOM 3308 N N . THR B 1 143 ? -5.522 21.851 -6.674 1 97.62 143 THR B N 1
ATOM 3309 C CA . THR B 1 143 ? -5.585 22.993 -5.769 1 97.62 143 THR B CA 1
ATOM 3310 C C . THR B 1 143 ? -4.509 22.891 -4.693 1 97.62 143 THR B C 1
ATOM 3312 O O . THR B 1 143 ? -4.177 23.884 -4.043 1 97.62 143 THR B O 1
ATOM 3315 N N . VAL B 1 144 ? -3.911 21.67 -4.51 1 97.52 144 VAL B N 1
ATOM 3316 C CA . VAL B 1 144 ? -2.934 21.498 -3.44 1 97.52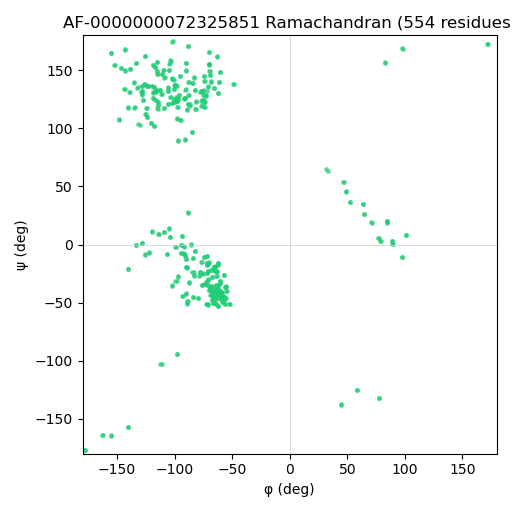 144 VAL B CA 1
ATOM 3317 C C . VAL B 1 144 ? -1.589 21.082 -4.031 1 97.52 144 VAL B C 1
ATOM 3319 O O . VAL B 1 144 ? -0.683 20.673 -3.3 1 97.52 144 VAL B O 1
ATOM 3322 N N . CYS B 1 145 ? -1.484 21.179 -5.373 1 98.36 145 CYS B N 1
ATOM 3323 C CA . CYS B 1 145 ? -0.284 20.69 -6.042 1 98.36 145 CYS B CA 1
ATOM 3324 C C . CYS B 1 145 ? 0.482 21.835 -6.695 1 98.36 145 CYS B C 1
ATOM 3326 O O . CYS B 1 145 ? -0.109 22.85 -7.067 1 98.36 145 CYS B O 1
ATOM 3328 N N . ASP B 1 146 ? 1.763 21.732 -6.776 1 98.65 146 ASP B N 1
ATOM 3329 C CA . ASP B 1 146 ? 2.614 22.636 -7.541 1 98.65 146 ASP B CA 1
ATOM 3330 C C . ASP B 1 146 ? 2.696 22.208 -9.005 1 98.65 146 ASP B C 1
ATOM 3332 O O . ASP B 1 146 ? 3.562 21.413 -9.377 1 98.65 146 ASP B O 1
ATOM 3336 N N . LEU B 1 147 ? 1.886 22.817 -9.821 1 98.54 147 LEU B N 1
ATOM 3337 C CA . LEU B 1 147 ? 1.715 22.378 -11.202 1 98.54 147 LEU B CA 1
ATOM 3338 C C . LEU B 1 147 ? 2.945 22.717 -12.037 1 98.54 147 LEU B C 1
ATOM 3340 O O . LEU B 1 147 ? 3.291 21.983 -12.965 1 98.54 147 LEU B O 1
ATOM 3344 N N . SER B 1 148 ? 3.599 23.771 -11.72 1 98.66 148 SER B N 1
ATOM 3345 C CA . SER B 1 148 ? 4.813 24.144 -12.439 1 98.66 148 SER B CA 1
ATOM 3346 C C . SER B 1 148 ? 5.928 23.131 -12.204 1 98.66 148 SER B C 1
ATOM 3348 O O . SER B 1 148 ? 6.628 22.742 -13.142 1 98.66 148 SER B O 1
ATOM 3350 N N . LEU B 1 149 ? 6.097 22.771 -10.969 1 98.69 149 LEU B N 1
ATOM 3351 C CA . LEU B 1 149 ? 7.1 21.761 -10.649 1 98.69 149 LEU B CA 1
ATOM 3352 C C . LEU B 1 149 ? 6.739 20.418 -11.274 1 98.69 149 LEU B C 1
ATOM 3354 O O . LEU B 1 149 ? 7.618 19.685 -11.733 1 98.69 149 LEU B O 1
ATOM 3358 N N . GLU B 1 150 ? 5.47 20.068 -11.29 1 98.69 150 GLU B N 1
ATOM 3359 C CA . GLU B 1 150 ? 5.032 18.837 -11.941 1 98.69 150 GLU B CA 1
ATOM 3360 C C . GLU B 1 150 ? 5.466 18.801 -13.403 1 98.69 150 GLU B C 1
ATOM 3362 O O . GLU B 1 150 ? 6.026 17.805 -13.866 1 98.69 150 GLU B O 1
ATOM 3367 N N . LYS B 1 151 ? 5.159 19.853 -14.089 1 98.63 151 LYS B N 1
ATOM 3368 C CA . LYS B 1 151 ? 5.494 19.93 -15.508 1 98.63 151 LYS B CA 1
ATOM 3369 C C . LYS B 1 151 ? 7 19.805 -15.724 1 98.63 151 LYS B C 1
ATOM 3371 O O . LYS B 1 151 ? 7.447 19.057 -16.596 1 98.63 151 LYS B O 1
ATOM 3376 N N . SER B 1 152 ? 7.784 20.536 -14.953 1 98.83 152 SER B N 1
ATOM 3377 C CA . SER B 1 152 ? 9.239 20.497 -15.059 1 98.83 152 SER B CA 1
ATOM 3378 C C . SER B 1 152 ? 9.774 19.092 -14.803 1 98.83 152 SER B C 1
ATOM 3380 O O . SER B 1 152 ? 10.688 18.635 -15.493 1 98.83 152 SER B O 1
ATOM 3382 N N . PHE B 1 153 ? 9.213 18.458 -13.84 1 98.86 153 PHE B N 1
ATOM 3383 C CA . PHE B 1 153 ? 9.638 17.113 -13.472 1 98.86 153 PHE B CA 1
ATOM 3384 C C . PHE B 1 153 ? 9.342 16.125 -14.594 1 98.86 153 PHE B C 1
ATOM 3386 O O . PHE B 1 153 ? 10.206 15.333 -14.976 1 98.86 153 PHE B O 1
ATOM 3393 N N . VAL B 1 154 ? 8.15 16.172 -15.108 1 98.71 154 VAL B N 1
ATOM 3394 C CA . VAL B 1 154 ? 7.721 15.281 -16.181 1 98.71 154 VAL B CA 1
ATOM 3395 C C . VAL B 1 154 ? 8.632 15.455 -17.394 1 98.71 154 VAL B C 1
ATOM 3397 O O . VAL B 1 154 ? 9.061 14.472 -18.003 1 98.71 154 VAL B O 1
ATOM 3400 N N . ASP B 1 155 ? 8.913 16.666 -17.725 1 98.71 155 ASP B N 1
ATOM 3401 C CA . ASP B 1 155 ? 9.794 16.958 -18.852 1 98.71 155 ASP B CA 1
ATOM 3402 C C . ASP B 1 155 ? 11.199 16.412 -18.607 1 98.71 155 ASP B C 1
ATOM 3404 O O . ASP B 1 155 ? 11.778 15.76 -19.478 1 98.71 155 ASP B O 1
ATOM 3408 N N . HIS B 1 156 ? 11.743 16.635 -17.438 1 98.79 156 HIS B N 1
ATOM 3409 C CA . HIS B 1 156 ? 13.092 16.203 -17.09 1 98.79 156 HIS B CA 1
ATOM 3410 C C . HIS B 1 156 ? 13.213 14.684 -17.14 1 98.79 156 HIS B C 1
ATOM 3412 O O . HIS B 1 156 ? 14.219 14.152 -17.615 1 98.79 156 HIS B O 1
ATOM 3418 N N . MET B 1 157 ? 12.193 14.032 -16.718 1 98.65 157 MET B N 1
ATOM 3419 C CA . MET B 1 157 ? 12.219 12.58 -16.566 1 98.65 157 MET B CA 1
ATOM 3420 C C . MET B 1 157 ? 11.909 11.889 -17.89 1 98.65 157 MET B C 1
ATOM 3422 O O . MET B 1 157 ? 12.101 10.679 -18.023 1 98.65 157 MET B O 1
ATOM 3426 N N . SER B 1 158 ? 11.44 12.625 -18.915 1 98.49 158 SER B N 1
ATOM 3427 C CA . SER B 1 158 ? 10.811 11.962 -20.053 1 98.49 158 SER B CA 1
ATOM 3428 C C . SER B 1 158 ? 9.813 10.904 -19.594 1 98.49 158 SER B C 1
ATOM 3430 O O . SER B 1 158 ? 9.892 9.747 -20.012 1 98.49 158 SER B O 1
ATOM 3432 N N . TRP B 1 159 ? 8.917 11.333 -18.774 1 98.34 159 TRP B N 1
ATOM 3433 C CA . TRP B 1 159 ? 8.017 10.463 -18.024 1 98.34 159 TRP B CA 1
ATOM 3434 C C . TRP B 1 159 ? 7.125 9.661 -18.966 1 98.34 159 TRP B C 1
ATOM 3436 O O . TRP B 1 159 ? 6.546 10.214 -19.904 1 98.34 159 TRP B O 1
ATOM 3446 N N . ASN B 1 160 ? 7.019 8.38 -18.804 1 97.83 160 ASN B N 1
ATOM 3447 C CA . ASN B 1 160 ? 6.101 7.512 -19.534 1 97.83 160 ASN B CA 1
ATOM 3448 C C . ASN B 1 160 ? 4.664 7.681 -19.049 1 97.83 160 ASN B C 1
ATOM 3450 O O . ASN B 1 160 ? 4.346 7.347 -17.906 1 97.83 160 ASN B O 1
ATOM 3454 N N . PRO B 1 161 ? 3.796 8.096 -19.88 1 96.66 161 PRO B N 1
ATOM 3455 C CA . PRO B 1 161 ? 2.437 8.426 -19.443 1 96.66 161 PRO B CA 1
ATOM 3456 C C . PRO B 1 161 ? 1.665 7.206 -18.945 1 96.66 161 PRO B C 1
ATOM 3458 O O . PRO B 1 161 ? 0.661 7.351 -18.243 1 96.66 161 PRO B O 1
ATOM 3461 N N . ILE B 1 162 ? 2.043 6.023 -19.271 1 97.13 162 ILE B N 1
ATOM 3462 C CA . ILE B 1 162 ? 1.308 4.846 -18.82 1 97.13 162 ILE B CA 1
ATOM 3463 C C . ILE B 1 162 ? 1.414 4.723 -17.301 1 97.13 162 ILE B C 1
ATOM 3465 O O . ILE B 1 162 ? 0.612 4.029 -16.671 1 97.13 162 ILE B O 1
ATOM 3469 N N . LYS B 1 163 ? 2.417 5.383 -16.632 1 97.49 163 LYS B N 1
ATOM 3470 C CA . LYS B 1 163 ? 2.637 5.317 -15.19 1 97.49 163 LYS B CA 1
ATOM 3471 C C . LYS B 1 163 ? 1.715 6.279 -14.448 1 97.49 163 LYS B C 1
ATOM 3473 O O . LYS B 1 163 ? 1.646 6.257 -13.218 1 97.49 163 LYS B O 1
ATOM 3478 N N . GLY B 1 164 ? 0.997 7.059 -15.161 1 96.83 164 GLY B N 1
ATOM 3479 C CA . GLY B 1 164 ? 0.213 8.109 -14.53 1 96.83 164 GLY B CA 1
ATOM 3480 C C . GLY B 1 164 ? 1.021 9.358 -14.23 1 96.83 164 GLY B C 1
ATOM 3481 O O . GLY B 1 164 ? 2.231 9.283 -14.008 1 96.83 164 GLY B O 1
ATOM 3482 N N . SER B 1 165 ? 0.366 10.459 -14.13 1 97.7 165 SER B N 1
ATOM 3483 C CA . SER B 1 165 ? 1.048 11.723 -13.874 1 97.7 165 SER B CA 1
ATOM 3484 C C . SER B 1 165 ? 1.511 11.818 -12.424 1 97.7 165 SER B C 1
ATOM 3486 O O . SER B 1 165 ? 0.714 11.643 -11.499 1 97.7 165 SER B O 1
ATOM 3488 N N . PRO B 1 166 ? 2.808 12.045 -12.251 1 98.52 166 PRO B N 1
ATOM 3489 C CA . PRO B 1 166 ? 3.192 12.398 -10.882 1 98.52 166 PRO B CA 1
ATOM 3490 C C . PRO B 1 166 ? 2.512 13.673 -10.388 1 98.52 166 PRO B C 1
ATOM 3492 O O . PRO B 1 166 ? 2.17 14.545 -11.191 1 98.52 166 PRO B O 1
ATOM 3495 N N . TYR B 1 167 ? 2.253 13.778 -9.146 1 98.83 167 TYR B N 1
ATOM 3496 C CA . TYR B 1 167 ? 1.751 15.006 -8.539 1 98.83 167 TYR B CA 1
ATOM 3497 C C . TYR B 1 167 ? 2.725 15.534 -7.492 1 98.83 167 TYR B C 1
ATOM 3499 O O . TYR B 1 167 ? 3.516 14.771 -6.93 1 98.83 167 TYR B O 1
ATOM 3507 N N . VAL B 1 168 ? 2.68 16.85 -7.246 1 98.88 168 VAL B N 1
ATOM 3508 C CA . VAL B 1 168 ? 3.59 17.46 -6.282 1 98.88 168 VAL B CA 1
ATOM 3509 C C . VAL B 1 168 ? 2.79 18.128 -5.166 1 98.88 168 VAL B C 1
ATOM 3511 O O . VAL B 1 168 ? 2.239 19.216 -5.354 1 98.88 168 VAL B O 1
ATOM 3514 N N . ALA B 1 169 ? 2.769 17.487 -4.038 1 98.69 169 ALA B N 1
ATOM 3515 C CA . ALA B 1 169 ? 2.123 18.047 -2.855 1 98.69 169 ALA B CA 1
ATOM 3516 C C . ALA B 1 169 ? 3.066 18.985 -2.107 1 98.69 169 ALA B C 1
ATOM 3518 O O . ALA B 1 169 ? 4.246 18.674 -1.927 1 98.69 169 ALA B O 1
ATOM 3519 N N . THR B 1 170 ? 2.556 20.085 -1.632 1 98.01 170 THR B N 1
ATOM 3520 C CA . THR B 1 170 ? 3.376 21.103 -0.985 1 98.01 170 THR B CA 1
ATOM 3521 C C . THR B 1 170 ? 3.067 21.177 0.508 1 98.01 170 THR B C 1
ATOM 3523 O O . THR B 1 170 ? 1.907 21.318 0.901 1 98.01 170 THR B O 1
ATOM 3526 N N . THR B 1 171 ? 4.101 21.121 1.298 1 98.01 171 THR B N 1
ATOM 3527 C CA . THR B 1 171 ? 3.944 21.304 2.737 1 98.01 171 THR B CA 1
ATOM 3528 C C . THR B 1 171 ? 3.69 22.772 3.071 1 98.01 171 THR B C 1
ATOM 3530 O O . THR B 1 171 ? 4.296 23.664 2.473 1 98.01 171 THR B O 1
ATOM 3533 N N . VAL B 1 172 ? 2.877 22.989 4.072 1 97.12 172 VAL B N 1
ATOM 3534 C CA . VAL B 1 172 ? 2.595 24.355 4.5 1 97.12 172 VAL B CA 1
ATOM 3535 C C . VAL B 1 172 ? 3.862 24.989 5.071 1 97.12 172 VAL B C 1
ATOM 3537 O O . VAL B 1 172 ? 4.551 24.381 5.893 1 97.12 172 VAL B O 1
ATOM 3540 N N . LYS B 1 173 ? 4.146 26.226 4.674 1 97.04 173 LYS B N 1
ATOM 3541 C CA . LYS B 1 173 ? 5.385 26.916 5.019 1 97.04 173 LYS B CA 1
ATOM 3542 C C . LYS B 1 173 ? 5.544 27.038 6.532 1 97.04 173 LYS B C 1
ATOM 3544 O O . LYS B 1 173 ? 6.635 26.829 7.066 1 97.04 173 LYS B O 1
ATOM 3549 N N . LYS B 1 174 ? 4.524 27.382 7.211 1 97.77 174 LYS B N 1
ATOM 3550 C CA . LYS B 1 174 ? 4.582 27.579 8.657 1 97.77 174 LYS B CA 1
ATOM 3551 C C . LYS B 1 174 ? 5.005 26.297 9.369 1 97.77 174 LYS B C 1
ATOM 3553 O O . LYS B 1 174 ? 5.733 26.344 10.363 1 97.77 174 LYS B O 1
ATOM 3558 N N . LEU B 1 175 ? 4.479 25.191 8.883 1 98.34 175 LEU B N 1
ATOM 3559 C CA . LEU B 1 175 ? 4.819 23.909 9.491 1 98.34 175 LEU B CA 1
ATOM 3560 C C . LEU B 1 175 ? 6.275 23.547 9.217 1 98.34 175 LEU B C 1
ATOM 3562 O O . LEU B 1 175 ? 6.947 22.97 10.075 1 98.34 175 LEU B O 1
ATOM 3566 N N . ILE B 1 176 ? 6.782 23.859 8.026 1 98.2 176 ILE B N 1
ATOM 3567 C CA . ILE B 1 176 ? 8.189 23.654 7.701 1 98.2 176 ILE B CA 1
ATOM 3568 C C . ILE B 1 176 ? 9.063 24.436 8.679 1 98.2 176 ILE B C 1
ATOM 3570 O O . ILE B 1 176 ? 10.008 23.888 9.251 1 98.2 176 ILE B O 1
ATOM 3574 N N . GLU B 1 177 ? 8.747 25.663 8.852 1 98.04 177 GLU B N 1
ATOM 3575 C CA . GLU B 1 177 ? 9.523 26.526 9.737 1 98.04 177 GLU B CA 1
ATOM 3576 C C . GLU B 1 177 ? 9.476 26.024 11.178 1 98.04 177 GLU B C 1
ATOM 3578 O O . GLU B 1 177 ? 10.485 26.059 11.886 1 98.04 177 GLU B O 1
ATOM 3583 N N . GLN B 1 178 ? 8.345 25.564 11.557 1 98.19 178 GLN B N 1
ATOM 3584 C CA . GLN B 1 178 ? 8.143 25.095 12.924 1 98.19 178 GLN B CA 1
ATOM 3585 C C . GLN B 1 178 ? 8.964 23.838 13.2 1 98.19 178 GLN B C 1
ATOM 3587 O O . GLN B 1 178 ? 9.596 23.722 14.252 1 98.19 178 GLN B O 1
ATOM 3592 N N . VAL B 1 179 ? 8.97 22.929 12.253 1 98.06 179 VAL B N 1
ATOM 3593 C CA . VAL B 1 179 ? 9.557 21.616 12.497 1 98.06 179 VAL B CA 1
ATOM 3594 C C . VAL B 1 179 ? 11.041 21.637 12.137 1 98.06 179 VAL B C 1
ATOM 3596 O O . VAL B 1 179 ? 11.883 21.192 12.92 1 98.06 179 VAL B O 1
ATOM 3599 N N . ALA B 1 180 ? 11.342 22.111 10.939 1 97.56 180 ALA B N 1
ATOM 3600 C CA . ALA B 1 180 ? 12.721 22.068 10.457 1 97.56 180 ALA B CA 1
ATOM 3601 C C . ALA B 1 180 ? 13.594 23.07 11.207 1 97.56 180 ALA B C 1
ATOM 3603 O O . ALA B 1 180 ? 14.785 22.829 11.417 1 97.56 180 ALA B O 1
ATOM 3604 N N . GLN B 1 181 ? 13.001 24.179 11.552 1 96.52 181 GLN B N 1
ATOM 3605 C CA . GLN B 1 181 ? 13.789 25.293 12.067 1 96.52 181 GLN B CA 1
ATOM 3606 C C . GLN B 1 181 ? 15.047 25.51 11.231 1 96.52 181 GLN B C 1
ATOM 3608 O O . GLN B 1 181 ? 14.99 25.495 10 1 96.52 181 GLN B O 1
ATOM 3613 N N . ASP B 1 182 ? 16.257 25.781 11.898 1 94.13 182 ASP B N 1
ATOM 3614 C CA . ASP B 1 182 ? 17.458 26.074 11.122 1 94.13 182 ASP B CA 1
ATOM 3615 C C . ASP B 1 182 ? 18.457 24.922 11.2 1 94.13 182 ASP B C 1
ATOM 3617 O O . ASP B 1 182 ? 19.555 25.008 10.647 1 94.13 182 ASP B O 1
ATOM 3621 N N . ASP B 1 183 ? 18.009 23.822 11.722 1 95.09 183 ASP B N 1
ATOM 3622 C CA . ASP B 1 183 ? 19.028 22.82 12.021 1 95.09 183 ASP B CA 1
ATOM 3623 C C . ASP B 1 183 ? 18.734 21.507 11.3 1 95.09 183 ASP B C 1
ATOM 3625 O O . ASP B 1 183 ? 19.544 20.578 11.335 1 95.09 183 ASP B O 1
ATOM 3629 N N . LEU B 1 184 ? 17.552 21.411 10.651 1 96.62 184 LEU B N 1
ATOM 3630 C CA . LEU B 1 184 ? 17.278 20.212 9.867 1 96.62 184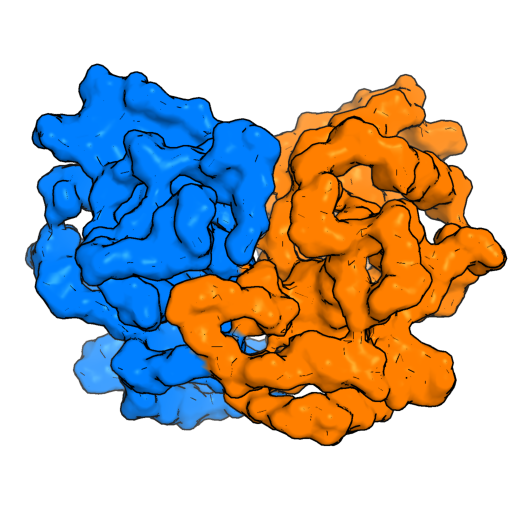 LEU B CA 1
ATOM 3631 C C . LEU B 1 184 ? 17.314 20.518 8.373 1 96.62 184 LEU B C 1
ATOM 3633 O O . LEU B 1 184 ? 16.876 21.588 7.944 1 96.62 184 LEU B O 1
ATOM 3637 N N . MET B 1 185 ? 17.795 19.604 7.618 1 96.52 185 MET B N 1
ATOM 3638 C CA . MET B 1 185 ? 17.871 19.748 6.167 1 96.52 185 MET B CA 1
ATOM 3639 C C . MET B 1 185 ? 16.479 19.736 5.545 1 96.52 185 MET B C 1
ATOM 3641 O O . MET B 1 185 ? 15.617 18.958 5.958 1 96.52 185 MET B O 1
ATOM 3645 N N . ARG B 1 186 ? 16.287 20.609 4.535 1 96.72 186 ARG B N 1
ATOM 3646 C CA . ARG B 1 186 ? 15.051 20.68 3.761 1 96.72 186 ARG B CA 1
ATOM 3647 C C . ARG B 1 186 ? 15.274 20.205 2.329 1 96.72 186 ARG B C 1
ATOM 3649 O O . ARG B 1 186 ? 16.354 20.398 1.767 1 96.72 186 ARG B O 1
ATOM 3656 N N . GLY B 1 187 ? 14.29 19.587 1.71 1 96.55 187 GLY B N 1
ATOM 3657 C CA . GLY B 1 187 ? 14.41 19.195 0.315 1 96.55 187 GLY B CA 1
ATOM 3658 C C . GLY B 1 187 ? 13.156 18.537 -0.229 1 96.55 187 GLY B C 1
ATOM 3659 O O . GLY B 1 187 ? 12.108 18.554 0.419 1 96.55 187 GLY B O 1
ATOM 3660 N N . TYR B 1 188 ? 13.223 18.09 -1.493 1 98.56 188 TYR B N 1
ATOM 3661 C CA . TYR B 1 188 ? 12.133 17.366 -2.137 1 98.56 188 TYR B CA 1
ATOM 3662 C C . TYR B 1 188 ? 12.239 15.869 -1.868 1 98.56 188 TYR B C 1
ATOM 3664 O O . TYR B 1 188 ? 13.342 15.321 -1.801 1 98.56 188 TYR B O 1
ATOM 3672 N N . THR B 1 189 ? 11.142 15.262 -1.64 1 98.64 189 THR B N 1
ATOM 3673 C CA . THR B 1 189 ? 11.047 13.818 -1.457 1 98.64 189 THR B CA 1
ATOM 3674 C C . THR B 1 189 ? 10.201 13.187 -2.559 1 98.64 189 THR B C 1
ATOM 3676 O O . THR B 1 189 ? 9.132 13.699 -2.897 1 98.64 189 THR B O 1
ATOM 3679 N N . VAL B 1 190 ? 10.656 12.132 -3.164 1 98.8 190 VAL B N 1
ATOM 3680 C CA . VAL B 1 190 ? 9.856 11.358 -4.108 1 98.8 190 VAL B CA 1
ATOM 3681 C C . VAL B 1 190 ? 9.216 10.172 -3.392 1 98.8 190 VAL B C 1
ATOM 3683 O O . VAL B 1 190 ? 9.893 9.432 -2.674 1 98.8 190 VAL B O 1
ATOM 3686 N N . SER B 1 191 ? 7.954 10.032 -3.557 1 98.64 191 SER B N 1
ATOM 3687 C CA . SER B 1 191 ? 7.237 8.884 -3.013 1 98.64 191 SER B CA 1
ATOM 3688 C C . SER B 1 191 ? 6.861 7.895 -4.112 1 98.64 191 SER B C 1
ATOM 3690 O O . SER B 1 191 ? 6.063 8.214 -4.995 1 98.64 191 SER B O 1
ATOM 3692 N N . CYS B 1 192 ? 7.325 6.705 -3.974 1 98.07 192 CYS B N 1
ATOM 3693 C CA . CYS B 1 192 ? 7.17 5.705 -5.024 1 98.07 192 CYS B CA 1
ATOM 3694 C C . CYS B 1 192 ? 6.092 4.691 -4.657 1 98.07 192 CYS B C 1
ATOM 3696 O O . CYS B 1 192 ? 5.834 4.454 -3.476 1 98.07 192 CYS B O 1
ATOM 3698 N N . ILE B 1 193 ? 5.467 4.026 -5.663 1 97.84 193 ILE B N 1
ATOM 3699 C CA . ILE B 1 193 ? 4.383 3.069 -5.47 1 97.84 193 ILE B CA 1
ATOM 3700 C C . ILE B 1 193 ? 4.96 1.673 -5.247 1 97.84 193 ILE B C 1
ATOM 3702 O O . ILE B 1 193 ? 4.342 0.673 -5.618 1 97.84 193 ILE B O 1
ATOM 3706 N N . GLY B 1 194 ? 6.102 1.561 -4.733 1 97.11 194 GLY B N 1
ATOM 3707 C CA . GLY B 1 194 ? 6.766 0.297 -4.456 1 97.11 194 GLY B CA 1
ATOM 3708 C C . GLY B 1 194 ? 8.213 0.464 -4.034 1 97.11 194 GLY B C 1
ATOM 3709 O O . GLY B 1 194 ? 8.778 1.553 -4.151 1 97.11 194 GLY B O 1
ATOM 3710 N N . PHE B 1 195 ? 8.815 -0.561 -3.647 1 96.43 195 PHE B N 1
ATOM 3711 C CA . PHE B 1 195 ? 10.159 -0.542 -3.08 1 96.43 195 PHE B CA 1
ATOM 3712 C C . PHE B 1 195 ? 11.194 -0.931 -4.129 1 96.43 195 PHE B C 1
ATOM 3714 O O . PHE B 1 195 ? 12.33 -0.454 -4.093 1 96.43 195 PHE B O 1
ATOM 3721 N N . TYR B 1 196 ? 10.916 -1.75 -5.083 1 96.71 196 TYR B N 1
ATOM 3722 C CA . TYR B 1 196 ? 11.88 -2.293 -6.033 1 96.71 196 TYR B CA 1
ATOM 3723 C C . TYR B 1 196 ? 11.862 -1.507 -7.338 1 96.71 196 TYR B C 1
ATOM 3725 O O . TYR B 1 196 ? 12.241 -0.334 -7.369 1 96.71 196 TYR B O 1
ATOM 3733 N N . ALA B 1 197 ? 11.162 -1.849 -8.336 1 97.63 197 ALA B N 1
ATOM 3734 C CA . ALA B 1 197 ? 11.227 -1.185 -9.636 1 97.63 197 ALA B CA 1
ATOM 3735 C C . ALA B 1 197 ? 10.825 0.283 -9.523 1 97.63 197 ALA B C 1
ATOM 3737 O O . ALA B 1 197 ? 11.468 1.156 -10.111 1 97.63 197 ALA B O 1
ATOM 3738 N N . PRO B 1 198 ? 9.812 0.6 -8.774 1 97.86 198 PRO B N 1
ATOM 3739 C CA . PRO B 1 198 ? 9.425 2.011 -8.726 1 97.86 198 PRO B CA 1
ATOM 3740 C C . PRO B 1 198 ? 10.501 2.898 -8.103 1 97.86 198 PRO B C 1
ATOM 3742 O O . PRO B 1 198 ? 10.476 4.119 -8.275 1 97.86 198 PRO B O 1
ATOM 3745 N N . GLN B 1 199 ? 11.447 2.31 -7.346 1 96.4 199 GLN B N 1
ATOM 3746 C CA . GLN B 1 199 ? 12.541 3.078 -6.76 1 96.4 199 GLN B CA 1
ATOM 3747 C C . GLN B 1 199 ? 13.844 2.847 -7.521 1 96.4 199 GLN B C 1
ATOM 3749 O O . GLN B 1 199 ? 14.921 3.212 -7.045 1 96.4 199 GLN B O 1
ATOM 3754 N N . GLY B 1 200 ? 13.725 2.112 -8.646 1 95.89 200 GLY B N 1
ATOM 3755 C CA . GLY B 1 200 ? 14.886 1.891 -9.493 1 95.89 200 GLY B CA 1
ATOM 3756 C C . GLY B 1 200 ? 15.739 0.72 -9.043 1 95.89 200 GLY B C 1
ATOM 3757 O O . GLY B 1 200 ? 16.934 0.666 -9.338 1 95.89 200 GLY B O 1
ATOM 3758 N N . ARG B 1 201 ? 15.089 -0.149 -8.217 1 93.44 201 ARG B N 1
ATOM 3759 C CA . ARG B 1 201 ? 15.804 -1.34 -7.768 1 93.44 201 ARG B CA 1
ATOM 3760 C C . ARG B 1 201 ? 15.43 -2.554 -8.612 1 93.44 201 ARG B C 1
ATOM 3762 O O . ARG B 1 201 ? 14.32 -3.077 -8.499 1 93.44 201 ARG B O 1
ATOM 3769 N N . GLY B 1 202 ? 16.376 -2.973 -9.443 1 91.06 202 GLY B N 1
ATOM 3770 C CA . GLY B 1 202 ? 16.173 -4.187 -10.217 1 91.06 202 GLY B CA 1
ATOM 3771 C C . GLY B 1 202 ? 16.662 -5.436 -9.508 1 91.06 202 GLY B C 1
ATOM 3772 O O . GLY B 1 202 ? 17.709 -5.417 -8.857 1 91.06 202 GLY B O 1
ATOM 3773 N N . LEU B 1 203 ? 15.879 -6.44 -9.512 1 93.24 203 LEU B N 1
ATOM 3774 C CA . LEU B 1 203 ? 16.296 -7.781 -9.115 1 93.24 203 LEU B CA 1
ATOM 3775 C C . LEU B 1 203 ? 16.292 -8.727 -10.311 1 93.24 203 LEU B C 1
ATOM 3777 O O . LEU B 1 203 ? 17.071 -8.55 -11.251 1 93.24 203 LEU B O 1
ATOM 3781 N N . ARG B 1 204 ? 15.317 -9.533 -10.391 1 95.5 204 ARG B N 1
ATOM 3782 C CA . ARG B 1 204 ? 15.299 -10.416 -11.553 1 95.5 204 ARG B CA 1
ATOM 3783 C C . ARG B 1 204 ? 14.568 -9.766 -12.723 1 95.5 204 ARG B C 1
ATOM 3785 O O . ARG B 1 204 ? 14.813 -10.108 -13.881 1 95.5 204 ARG B O 1
ATOM 3792 N N . LEU B 1 205 ? 13.758 -8.783 -12.467 1 96.73 205 LEU B N 1
ATOM 3793 C CA . LEU B 1 205 ? 13.014 -8.106 -13.524 1 96.73 205 LEU B CA 1
ATOM 3794 C C . LEU B 1 205 ? 13.71 -6.814 -13.936 1 96.73 205 LEU B C 1
ATOM 3796 O O . LEU B 1 205 ? 14.203 -6.07 -13.085 1 96.73 205 LEU B O 1
ATOM 3800 N N . PRO B 1 206 ? 13.746 -6.623 -15.253 1 96.7 206 PRO B N 1
ATOM 3801 C CA . PRO B 1 206 ? 14.277 -5.333 -15.7 1 96.7 206 PRO B CA 1
ATOM 3802 C C . PRO B 1 206 ? 13.338 -4.169 -15.39 1 96.7 206 PRO B C 1
ATOM 3804 O O . PRO B 1 206 ? 12.12 -4.353 -15.328 1 96.7 206 PRO B O 1
ATOM 3807 N N . LEU B 1 207 ? 13.937 -3 -15.285 1 97.61 207 LEU B N 1
ATOM 3808 C CA . LEU B 1 207 ? 13.195 -1.769 -15.039 1 97.61 207 LEU B CA 1
ATOM 3809 C C . LEU B 1 207 ? 12.644 -1.197 -16.341 1 97.61 207 LEU B C 1
ATOM 3811 O O . LEU B 1 207 ? 13.286 -1.297 -17.389 1 97.61 207 LEU B O 1
ATOM 3815 N N . GLU B 1 208 ? 11.467 -0.618 -16.26 1 98.12 208 GLU B N 1
ATOM 3816 C CA . GLU B 1 208 ? 10.942 0.133 -17.397 1 98.12 208 GLU B CA 1
ATOM 3817 C C . GLU B 1 208 ? 11.826 1.334 -17.72 1 98.12 208 GLU B C 1
ATOM 3819 O O . GLU B 1 208 ? 12.067 1.638 -18.89 1 98.12 208 GLU B O 1
ATOM 3824 N N . ASP B 1 209 ? 12.326 2.043 -16.747 1 97.86 209 ASP B N 1
ATOM 3825 C CA . ASP B 1 209 ? 13.269 3.15 -16.869 1 97.86 209 ASP B CA 1
ATOM 3826 C C . ASP B 1 209 ? 14.584 2.831 -16.161 1 97.86 209 ASP B C 1
ATOM 3828 O O . ASP B 1 209 ? 14.724 3.077 -14.961 1 97.86 209 ASP B O 1
ATOM 3832 N N . LYS B 1 210 ? 15.562 2.483 -16.871 1 97.1 210 LYS B N 1
ATOM 3833 C CA . LYS B 1 210 ? 16.848 2.054 -16.327 1 97.1 210 LYS B CA 1
ATOM 3834 C C . LYS B 1 210 ? 17.618 3.233 -15.741 1 97.1 210 LYS B C 1
ATOM 3836 O O . LYS B 1 210 ? 18.552 3.044 -14.958 1 97.1 210 LYS B O 1
ATOM 3841 N N . MET B 1 211 ? 17.239 4.449 -16.114 1 97.79 211 MET B N 1
ATOM 3842 C CA . MET B 1 211 ? 17.976 5.638 -15.697 1 97.79 211 MET B CA 1
ATOM 3843 C C . MET B 1 211 ? 17.226 6.385 -14.598 1 97.79 211 MET B C 1
ATOM 3845 O O . MET B 1 211 ? 17.562 7.526 -14.277 1 97.79 211 MET B O 1
ATOM 3849 N N . LEU B 1 212 ? 16.271 5.771 -14.02 1 97.83 212 LEU B N 1
ATOM 3850 C CA . LEU B 1 212 ? 15.375 6.431 -13.077 1 97.83 212 LEU B CA 1
ATOM 3851 C C . LEU B 1 212 ? 16.165 7.138 -11.98 1 97.83 212 LEU B C 1
ATOM 3853 O O . LEU B 1 212 ? 15.972 8.332 -11.742 1 97.83 212 LEU B O 1
ATOM 3857 N N . LYS B 1 213 ? 17.064 6.531 -11.321 1 95.87 213 LYS B N 1
ATOM 3858 C CA . LYS B 1 213 ? 17.797 7.08 -10.184 1 95.87 213 LYS B CA 1
ATOM 3859 C C . LYS B 1 213 ? 18.703 8.229 -10.616 1 95.87 213 LYS B C 1
ATOM 3861 O O . LYS B 1 213 ? 18.808 9.24 -9.919 1 95.87 213 LYS B O 1
ATOM 3866 N N . GLU B 1 214 ? 19.332 8.037 -11.696 1 97.5 214 GLU B N 1
ATOM 3867 C CA . GLU B 1 214 ? 20.199 9.087 -12.223 1 97.5 214 GLU B CA 1
ATOM 3868 C C . GLU B 1 214 ? 19.402 10.345 -12.557 1 97.5 214 GLU B C 1
ATOM 3870 O O . GLU B 1 214 ? 19.846 11.46 -12.278 1 97.5 214 GLU B O 1
ATOM 3875 N N . LYS B 1 215 ? 18.282 10.109 -13.189 1 98.51 215 LYS B N 1
ATOM 3876 C CA . LYS B 1 215 ? 17.425 11.238 -13.538 1 98.51 215 LYS B CA 1
ATOM 3877 C C . LYS B 1 215 ? 16.91 11.945 -12.287 1 98.51 215 LYS B C 1
ATOM 3879 O O . LYS B 1 215 ? 16.848 13.175 -12.244 1 98.51 215 LYS B O 1
ATOM 3884 N N . LEU B 1 216 ? 16.549 11.195 -11.281 1 98.43 216 LEU B N 1
ATOM 3885 C CA . LEU B 1 216 ? 16.111 11.797 -10.026 1 98.43 216 LEU B CA 1
ATOM 3886 C C . LEU B 1 216 ? 17.228 12.627 -9.403 1 98.43 216 LEU B C 1
ATOM 3888 O O . LEU B 1 216 ? 16.989 13.741 -8.93 1 98.43 216 LEU B O 1
ATOM 3892 N N . ALA B 1 217 ? 18.389 12.112 -9.428 1 97.45 217 ALA B N 1
ATOM 3893 C CA . ALA B 1 217 ? 19.535 12.759 -8.794 1 97.45 217 ALA B CA 1
ATOM 3894 C C . ALA B 1 217 ? 19.903 14.052 -9.515 1 97.45 217 ALA B C 1
ATOM 3896 O O . ALA B 1 217 ? 20.41 14.992 -8.897 1 97.45 217 ALA B O 1
ATOM 3897 N N . SER B 1 218 ? 19.62 14.124 -10.785 1 98.2 218 SER B N 1
ATOM 3898 C CA . SER B 1 218 ? 20.051 15.268 -11.58 1 98.2 218 SER B CA 1
ATOM 3899 C C . SER B 1 218 ? 18.96 16.33 -11.658 1 98.2 218 SER B C 1
ATOM 3901 O O . SER B 1 218 ? 19.183 17.419 -12.191 1 98.2 218 SER B O 1
ATOM 3903 N N . PHE B 1 219 ? 17.803 16.049 -11.175 1 98.58 219 PHE B N 1
ATOM 3904 C CA . PHE B 1 219 ? 16.692 16.991 -11.249 1 98.58 219 PHE B CA 1
ATOM 3905 C C . PHE B 1 219 ? 16.918 18.169 -10.309 1 98.58 219 PHE B C 1
ATOM 3907 O O . PHE B 1 219 ? 17.309 17.983 -9.155 1 98.58 219 PHE B O 1
ATOM 3914 N N . GLU B 1 220 ? 16.656 19.344 -10.773 1 97.44 220 GLU B N 1
ATOM 3915 C CA . GLU B 1 220 ? 16.699 20.591 -10.016 1 97.44 220 GLU B CA 1
ATOM 3916 C C . GLU B 1 220 ? 15.594 21.545 -10.461 1 97.44 220 GLU B C 1
ATOM 3918 O O . GLU B 1 220 ? 15.339 21.693 -11.658 1 97.44 220 GLU B O 1
ATOM 3923 N N . PHE B 1 221 ? 14.915 22.114 -9.53 1 97.75 221 PHE B N 1
ATOM 3924 C CA . PHE B 1 221 ? 13.871 23.097 -9.791 1 97.75 221 PHE B CA 1
ATOM 3925 C C . PHE B 1 221 ? 14.006 24.292 -8.855 1 97.75 221 PHE B C 1
ATOM 3927 O O . PHE B 1 221 ? 13.92 24.145 -7.634 1 97.75 221 PHE B O 1
ATOM 3934 N N . GLU B 1 222 ? 14.235 25.485 -9.368 1 95.17 222 GLU B N 1
ATOM 3935 C CA . GLU B 1 222 ? 14.384 26.736 -8.631 1 95.17 222 GLU B CA 1
ATOM 3936 C C . GLU B 1 222 ? 15.425 26.603 -7.522 1 95.17 222 GLU B C 1
ATOM 3938 O O . GLU B 1 222 ? 15.184 27.014 -6.385 1 95.17 222 GLU B O 1
ATOM 3943 N N . GLY B 1 223 ? 16.483 25.855 -7.779 1 94.55 223 GLY B N 1
ATOM 3944 C CA . GLY B 1 223 ? 17.621 25.753 -6.881 1 94.55 223 GLY B CA 1
ATOM 3945 C C . GLY B 1 223 ? 17.475 24.646 -5.855 1 94.55 223 GLY B C 1
ATOM 3946 O O . GLY B 1 223 ? 18.37 24.428 -5.036 1 94.55 223 GLY B O 1
ATOM 3947 N N . GLU B 1 224 ? 16.366 23.937 -5.935 1 95.66 224 GLU B N 1
ATOM 3948 C CA . GLU B 1 224 ? 16.138 22.84 -5 1 95.66 224 GLU B CA 1
ATOM 3949 C C . GLU B 1 224 ? 16.227 21.488 -5.702 1 95.66 224 GLU B C 1
ATOM 3951 O O . GLU B 1 224 ? 15.926 21.38 -6.892 1 95.66 224 GLU B O 1
ATOM 3956 N N . ARG B 1 225 ? 16.634 20.472 -4.968 1 96.8 225 ARG B N 1
ATOM 3957 C CA . ARG B 1 225 ? 16.869 19.143 -5.522 1 96.8 225 ARG B CA 1
ATOM 3958 C C . ARG B 1 225 ? 16.078 18.085 -4.76 1 96.8 225 ARG B C 1
ATOM 3960 O O . ARG B 1 225 ? 15.604 18.336 -3.65 1 96.8 225 ARG B O 1
ATOM 3967 N N . ILE B 1 226 ? 15.969 17 -5.403 1 98.37 226 ILE B N 1
ATOM 3968 C CA . ILE B 1 226 ? 15.429 15.83 -4.72 1 98.37 226 ILE B CA 1
ATOM 3969 C C . ILE B 1 226 ? 16.481 15.253 -3.775 1 98.37 226 ILE B C 1
ATOM 3971 O O . ILE B 1 226 ? 17.61 14.975 -4.188 1 98.37 226 ILE B O 1
ATOM 3975 N N . CYS B 1 227 ? 16.058 15.053 -2.515 1 97.53 227 CYS B N 1
ATOM 3976 C CA . CYS B 1 227 ? 17.012 14.596 -1.511 1 97.53 227 CYS B CA 1
ATOM 3977 C C . CYS B 1 227 ? 16.848 13.105 -1.242 1 97.53 227 CYS B C 1
ATOM 3979 O O . CYS B 1 227 ? 17.832 12.399 -1.017 1 97.53 227 CYS B O 1
ATOM 3981 N N . ASN B 1 228 ? 15.639 12.642 -1.303 1 97.34 228 ASN B N 1
ATOM 3982 C CA . ASN B 1 228 ? 15.382 11.285 -0.834 1 97.34 228 ASN B CA 1
ATOM 3983 C C . ASN B 1 228 ? 14.141 10.69 -1.491 1 97.34 228 ASN B C 1
ATOM 3985 O O . ASN B 1 228 ? 13.359 11.409 -2.116 1 97.34 228 ASN B O 1
ATOM 3989 N N . ILE B 1 229 ? 14.009 9.367 -1.366 1 97.47 229 ILE B N 1
ATOM 3990 C CA . ILE B 1 229 ? 12.878 8.608 -1.885 1 97.47 229 ILE B CA 1
ATOM 3991 C C . ILE B 1 229 ? 12.226 7.815 -0.755 1 97.47 229 ILE B C 1
ATOM 3993 O O . ILE B 1 229 ? 12.918 7.275 0.112 1 97.47 229 ILE B O 1
ATOM 3997 N N . ASP B 1 230 ? 10.954 7.826 -0.707 1 96.81 230 ASP B N 1
ATOM 3998 C CA . ASP B 1 230 ? 10.178 7.012 0.223 1 96.81 230 ASP B CA 1
ATOM 3999 C C . ASP B 1 230 ? 8.925 6.454 -0.449 1 96.81 230 ASP B C 1
ATOM 4001 O O . ASP B 1 230 ? 8.899 6.266 -1.667 1 96.81 230 ASP B O 1
ATOM 4005 N N . MET B 1 231 ? 7.884 6.093 0.395 1 97.83 231 MET B N 1
ATOM 4006 C CA . MET B 1 231 ? 6.718 5.477 -0.232 1 97.83 231 MET B CA 1
ATOM 4007 C C . MET B 1 231 ? 5.435 6.181 0.198 1 97.83 231 MET B C 1
ATOM 4009 O O . MET B 1 231 ? 4.347 5.836 -0.267 1 97.83 231 MET B O 1
ATOM 4013 N N . GLU B 1 232 ? 5.524 7.25 1.036 1 97.9 232 GLU B N 1
ATOM 4014 C CA . GLU B 1 232 ? 4.242 7.662 1.601 1 97.9 232 GLU B CA 1
ATOM 4015 C C . GLU B 1 232 ? 4.134 9.183 1.671 1 97.9 232 GLU B C 1
ATOM 4017 O O . GLU B 1 232 ? 3.035 9.727 1.798 1 97.9 232 GLU B O 1
ATOM 4022 N N . SER B 1 233 ? 5.179 9.984 1.661 1 98.64 233 SER B N 1
ATOM 4023 C CA . SER B 1 233 ? 5.18 11.398 2.021 1 98.64 233 SER B CA 1
ATOM 4024 C C . SER B 1 233 ? 4.234 12.196 1.129 1 98.64 233 SER B C 1
ATOM 4026 O O . SER B 1 233 ? 3.506 13.067 1.609 1 98.64 233 SER B O 1
ATOM 4028 N N . ALA B 1 234 ? 4.226 11.885 -0.155 1 98.86 234 ALA B N 1
ATOM 4029 C CA . ALA B 1 234 ? 3.4 12.649 -1.086 1 98.86 234 ALA B CA 1
ATOM 4030 C C . ALA B 1 234 ? 1.916 12.465 -0.781 1 98.86 234 ALA B C 1
ATOM 4032 O O . ALA B 1 234 ? 1.15 13.432 -0.786 1 98.86 234 ALA B O 1
ATOM 4033 N N . SER B 1 235 ? 1.53 11.228 -0.521 1 98.63 235 SER B N 1
ATOM 4034 C CA . SER B 1 235 ? 0.127 10.95 -0.228 1 98.63 235 SER B CA 1
ATOM 4035 C C . SER B 1 235 ? -0.291 11.561 1.104 1 98.63 235 SER B C 1
ATOM 4037 O O . SER B 1 235 ? -1.414 12.05 1.244 1 98.63 235 SER B O 1
ATOM 4039 N N . ILE B 1 236 ? 0.618 11.543 2.114 1 98.82 236 ILE B N 1
ATOM 4040 C CA . ILE B 1 236 ? 0.327 12.128 3.418 1 98.82 236 ILE B CA 1
ATOM 4041 C C . ILE B 1 236 ? 0.077 13.627 3.266 1 98.82 236 ILE B C 1
ATOM 4043 O O . ILE B 1 236 ? -0.971 14.132 3.676 1 98.82 236 ILE B O 1
ATOM 4047 N N . ILE B 1 237 ? 0.992 14.318 2.642 1 98.89 237 ILE B N 1
ATOM 4048 C CA . ILE B 1 237 ? 0.935 15.771 2.515 1 98.89 237 ILE B CA 1
ATOM 4049 C C . ILE B 1 237 ? -0.217 16.162 1.592 1 98.89 237 ILE B C 1
ATOM 4051 O O . ILE B 1 237 ? -0.983 17.078 1.9 1 98.89 237 ILE B O 1
ATOM 4055 N N . GLY B 1 238 ? -0.374 15.459 0.491 1 98.81 238 GLY B N 1
ATOM 4056 C CA . GLY B 1 238 ? -1.421 15.766 -0.471 1 98.81 238 GLY B CA 1
ATOM 4057 C C . GLY B 1 238 ? -2.819 15.588 0.092 1 98.81 238 GLY B C 1
ATOM 4058 O O . GLY B 1 238 ? -3.648 16.497 0.007 1 98.81 238 GLY B O 1
ATOM 4059 N N . LEU B 1 239 ? -3.116 14.453 0.695 1 98.8 239 LEU B N 1
ATOM 4060 C CA . LEU B 1 239 ? -4.442 14.172 1.235 1 98.8 239 LEU B CA 1
ATOM 4061 C C . LEU B 1 239 ? -4.752 15.085 2.418 1 98.8 239 LEU B C 1
ATOM 4063 O O . LEU B 1 239 ? -5.876 15.573 2.552 1 98.8 239 LEU B O 1
ATOM 4067 N N . ALA B 1 240 ? -3.728 15.248 3.258 1 98.83 240 ALA B N 1
ATOM 4068 C CA . ALA B 1 240 ? -3.928 16.152 4.387 1 98.83 240 ALA B CA 1
ATOM 4069 C C . ALA B 1 240 ? -4.329 17.545 3.91 1 98.83 240 ALA B C 1
ATOM 4071 O O . ALA B 1 240 ? -5.285 18.133 4.422 1 98.83 240 ALA B O 1
ATOM 4072 N N . SER B 1 241 ? -3.639 18.006 2.921 1 98.68 241 SER B N 1
ATOM 4073 C CA . SER B 1 241 ? -3.917 19.336 2.388 1 98.68 241 SER B CA 1
ATOM 4074 C C . SER B 1 241 ? -5.316 19.41 1.788 1 98.68 241 SER B C 1
ATOM 4076 O O . SER B 1 241 ? -6.05 20.371 2.026 1 98.68 241 SER B O 1
ATOM 4078 N N . LEU B 1 242 ? -5.724 18.439 1.033 1 98.35 242 LEU B N 1
ATOM 4079 C CA . LEU B 1 242 ? -7.045 18.413 0.413 1 98.35 242 LEU B CA 1
ATOM 4080 C C . LEU B 1 242 ? -8.142 18.439 1.472 1 98.35 242 LEU B C 1
ATOM 4082 O O . LEU B 1 242 ? -9.217 18.998 1.243 1 98.35 242 LEU B O 1
ATOM 4086 N N . LEU B 1 243 ? -7.858 17.863 2.617 1 98.55 243 LEU B N 1
ATOM 4087 C CA . LEU B 1 243 ? -8.869 17.699 3.656 1 98.55 243 LEU B CA 1
ATOM 4088 C C . LEU B 1 243 ? -8.818 18.855 4.65 1 98.55 243 LEU B C 1
ATOM 4090 O O . LEU B 1 243 ? -9.59 18.887 5.611 1 98.55 243 LEU B O 1
ATOM 4094 N N . GLY B 1 244 ? -7.888 19.79 4.42 1 98.26 244 GLY B N 1
ATOM 4095 C CA . GLY B 1 244 ? -7.789 20.952 5.288 1 98.26 244 GLY B CA 1
ATOM 4096 C C . GLY B 1 244 ? -6.966 20.696 6.537 1 98.26 244 GLY B C 1
ATOM 4097 O O . GLY B 1 244 ? -7.175 21.339 7.567 1 98.26 244 GLY B O 1
ATOM 4098 N N . HIS B 1 245 ? -6.107 19.675 6.539 1 98.8 245 HIS B N 1
ATOM 4099 C CA . HIS B 1 245 ? -5.161 19.393 7.613 1 98.8 245 HIS B CA 1
ATOM 4100 C C . HIS B 1 245 ? -3.754 19.849 7.242 1 98.8 245 HIS B C 1
ATOM 4102 O O . HIS B 1 245 ? -3.541 20.401 6.16 1 98.8 245 HIS B O 1
ATOM 4108 N N . LYS B 1 246 ? -2.824 19.75 8.172 1 98.76 246 LYS B N 1
ATOM 4109 C CA . LYS B 1 246 ? -1.409 20.041 7.961 1 98.76 246 LYS B CA 1
ATOM 4110 C C . LYS B 1 246 ? -0.557 18.789 8.148 1 98.76 246 LYS B C 1
ATOM 4112 O O . LYS B 1 246 ? -0.752 18.036 9.104 1 98.76 246 LYS B O 1
ATOM 4117 N N . ALA B 1 247 ? 0.305 18.577 7.19 1 98.88 247 ALA B N 1
ATOM 4118 C CA . ALA B 1 247 ? 1.177 17.413 7.329 1 98.88 247 ALA B CA 1
ATOM 4119 C C . ALA B 1 247 ? 2.578 17.713 6.804 1 98.88 247 ALA B C 1
ATOM 4121 O O . ALA B 1 247 ? 2.746 18.528 5.894 1 98.88 247 ALA B O 1
ATOM 4122 N N . ILE B 1 248 ? 3.553 17.075 7.384 1 98.85 248 ILE B N 1
ATOM 4123 C CA . ILE B 1 248 ? 4.95 17.166 6.974 1 98.85 248 ILE B CA 1
ATOM 4124 C C . ILE B 1 248 ? 5.644 15.825 7.207 1 98.85 248 ILE B C 1
ATOM 4126 O O . ILE B 1 248 ? 5.15 14.987 7.965 1 98.85 248 ILE B O 1
ATOM 4130 N N . SER B 1 249 ? 6.64 15.545 6.436 1 98.78 249 SER B N 1
ATOM 4131 C CA . SER B 1 249 ? 7.437 14.336 6.621 1 98.78 249 SER B CA 1
ATOM 4132 C C . SER B 1 249 ? 8.879 14.675 6.983 1 98.78 249 SER B C 1
ATOM 4134 O O . SER B 1 249 ? 9.492 15.547 6.364 1 98.78 249 SER B O 1
ATOM 4136 N N . CYS B 1 250 ? 9.369 14.005 7.991 1 98.12 250 CYS B N 1
ATOM 4137 C CA . CYS B 1 250 ? 10.755 14.064 8.443 1 98.12 250 CYS B CA 1
ATOM 4138 C C . CYS B 1 250 ? 11.382 12.675 8.462 1 98.12 250 CYS B C 1
ATOM 4140 O O . CYS B 1 250 ? 11.125 11.886 9.373 1 98.12 250 CYS B O 1
ATOM 4142 N N . CYS B 1 251 ? 12.309 12.419 7.561 1 96.24 251 CYS B N 1
ATOM 4143 C CA . CYS B 1 251 ? 12.836 11.063 7.45 1 96.24 251 CYS B CA 1
ATOM 4144 C C . CYS B 1 251 ? 14.356 11.058 7.553 1 96.24 251 CYS B C 1
ATOM 4146 O O . CYS B 1 251 ? 15.023 11.933 6.999 1 96.24 251 CYS B O 1
ATOM 4148 N N . ILE B 1 252 ? 14.829 10.074 8.298 1 94.85 252 ILE B N 1
ATOM 4149 C CA . ILE B 1 252 ? 16.268 9.839 8.293 1 94.85 252 ILE B CA 1
ATOM 4150 C C . ILE B 1 252 ? 16.671 9.132 7.001 1 94.85 252 ILE B C 1
ATOM 4152 O O . ILE B 1 252 ? 16.03 8.161 6.591 1 94.85 252 ILE B O 1
ATOM 4156 N N . VAL B 1 253 ? 17.714 9.638 6.368 1 93.12 253 VAL B N 1
ATOM 4157 C CA . VAL B 1 253 ? 18.183 9.023 5.13 1 93.12 253 VAL B CA 1
ATOM 4158 C C . VAL B 1 253 ? 19.072 7.824 5.453 1 93.12 253 VAL B C 1
ATOM 4160 O O . VAL B 1 253 ? 19.868 7.869 6.394 1 93.12 253 VAL B O 1
ATOM 4163 N N . ASP B 1 254 ? 18.789 6.735 4.749 1 85.65 254 ASP B N 1
ATOM 4164 C CA . ASP B 1 254 ? 19.561 5.503 4.88 1 85.65 254 ASP B CA 1
ATOM 4165 C C . ASP B 1 254 ? 20.247 5.142 3.565 1 85.65 254 ASP B C 1
ATOM 4167 O O . ASP B 1 254 ? 19.943 5.722 2.52 1 85.65 254 ASP B O 1
ATOM 4171 N N . ASP B 1 255 ? 21.391 4.406 3.728 1 71.45 255 ASP B N 1
ATOM 4172 C CA . ASP B 1 255 ? 22.048 3.864 2.542 1 71.45 255 ASP B CA 1
ATOM 4173 C C . ASP B 1 255 ? 21.536 2.461 2.223 1 71.45 255 ASP B C 1
ATOM 4175 O O . ASP B 1 255 ? 22.159 1.467 2.6 1 71.45 255 ASP B O 1
ATOM 4179 N N . ALA B 1 256 ? 20.556 2.486 1.475 1 59.47 256 ALA B N 1
ATOM 4180 C CA . ALA B 1 256 ? 19.916 1.313 0.885 1 59.47 256 ALA B CA 1
ATOM 4181 C C . ALA B 1 256 ? 19.999 0.112 1.822 1 59.47 256 ALA B C 1
ATOM 4183 O O . ALA B 1 256 ? 20.624 -0.898 1.492 1 59.47 256 ALA B O 1
ATOM 4184 N N . GLY B 1 257 ? 19.371 0.219 2.993 1 59.96 257 GLY B N 1
ATOM 4185 C CA . GLY B 1 257 ? 19.153 -0.966 3.807 1 59.96 257 GLY B CA 1
ATOM 4186 C C . GLY B 1 257 ? 20.138 -1.092 4.953 1 59.96 257 GLY B C 1
ATOM 4187 O O . GLY B 1 257 ? 20.211 -2.137 5.605 1 59.96 257 GLY B O 1
ATOM 4188 N N . GLN B 1 258 ? 20.866 -0.128 5.133 1 56.73 258 GLN B N 1
ATOM 4189 C CA . GLN B 1 258 ? 21.851 -0.185 6.208 1 56.73 258 GLN B CA 1
ATOM 4190 C C . GLN B 1 258 ? 21.189 -0.011 7.572 1 56.73 258 GLN B C 1
ATOM 4192 O O . GLN B 1 258 ? 21.697 -0.502 8.582 1 56.73 258 GLN B O 1
ATOM 4197 N N . ILE B 1 259 ? 20.118 0.601 7.483 1 53.25 259 ILE B N 1
ATOM 4198 C CA . ILE B 1 259 ? 19.422 0.753 8.756 1 53.25 259 ILE B CA 1
ATOM 4199 C C . ILE B 1 259 ? 18.368 -0.342 8.901 1 53.25 259 ILE B C 1
ATOM 4201 O O . ILE B 1 259 ? 17.295 -0.263 8.299 1 53.25 259 ILE B O 1
ATOM 4205 N N . SER B 1 260 ? 18.744 -1.389 9.426 1 53.74 260 SER B N 1
ATOM 4206 C CA . SER B 1 260 ? 17.884 -2.563 9.528 1 53.74 260 SER B CA 1
ATOM 4207 C C . SER B 1 260 ? 16.966 -2.472 10.742 1 53.74 260 SER B C 1
ATOM 4209 O O . SER B 1 260 ? 15.913 -3.113 10.78 1 53.74 260 SER B O 1
ATOM 4211 N N . HIS B 1 261 ? 17.417 -1.693 11.663 1 59.71 261 HIS B N 1
ATOM 4212 C CA . HIS B 1 261 ? 16.614 -1.673 12.88 1 59.71 261 HIS B CA 1
ATOM 4213 C C . HIS B 1 261 ? 16.332 -0.243 13.33 1 59.71 261 HIS B C 1
ATOM 4215 O O . HIS B 1 261 ? 17.176 0.389 13.97 1 59.71 261 HIS B O 1
ATOM 4221 N N . LEU B 1 262 ? 15.263 0.093 13.094 1 61.17 262 LEU B N 1
ATOM 4222 C CA . LEU B 1 262 ? 14.856 1.453 13.429 1 61.17 262 LEU B CA 1
ATOM 4223 C C . LEU B 1 262 ? 14.77 1.638 14.94 1 61.17 262 LEU B C 1
ATOM 4225 O O . LEU B 1 262 ? 15.138 2.693 15.463 1 61.17 262 LEU B O 1
ATOM 4229 N N . ASP B 1 263 ? 14.32 0.687 15.573 1 59.63 263 ASP B N 1
ATOM 4230 C CA . ASP B 1 263 ? 14.084 0.788 17.01 1 59.63 263 ASP B CA 1
ATOM 4231 C C . ASP B 1 263 ? 15.389 1.036 17.764 1 59.63 263 ASP B C 1
ATOM 4233 O O . ASP B 1 263 ? 15.373 1.512 18.902 1 59.63 263 ASP B O 1
ATOM 4237 N N . LYS B 1 264 ? 16.422 0.796 17.13 1 66.74 264 LYS B N 1
ATOM 4238 C CA . LYS B 1 264 ? 17.707 0.958 17.804 1 66.74 264 LYS B CA 1
ATOM 4239 C C . LYS B 1 264 ? 18.519 2.087 17.174 1 66.74 264 LYS B C 1
ATOM 4241 O O . LYS B 1 264 ? 19.659 2.336 17.573 1 66.74 264 LYS B O 1
ATOM 4246 N N . ASN B 1 265 ? 17.769 2.663 16.382 1 80.09 265 ASN B N 1
ATOM 4247 C CA . ASN B 1 265 ? 18.514 3.695 15.669 1 80.09 265 ASN B CA 1
ATOM 4248 C C . ASN B 1 265 ? 18.5 5.021 16.425 1 80.09 265 ASN B C 1
ATOM 4250 O O . ASN B 1 265 ? 17.446 5.64 16.58 1 80.09 265 ASN B O 1
ATOM 4254 N N . GLU B 1 266 ? 19.678 5.539 16.787 1 85.27 266 GLU B N 1
ATOM 4255 C CA . GLU B 1 266 ? 19.811 6.74 17.607 1 85.27 266 GLU B CA 1
ATOM 4256 C C . GLU B 1 266 ? 19.322 7.976 16.859 1 85.27 266 GLU B C 1
ATOM 4258 O O . GLU B 1 266 ? 18.731 8.878 17.458 1 85.27 266 GLU B O 1
ATOM 4263 N N . SER B 1 267 ? 19.651 8.001 15.594 1 88.34 267 SER B N 1
ATOM 4264 C CA . SER B 1 267 ? 19.208 9.142 14.799 1 88.34 267 SER B CA 1
ATOM 4265 C C . SER B 1 267 ? 17.686 9.203 14.721 1 88.34 267 SER B C 1
ATOM 4267 O O . SER B 1 267 ? 17.099 10.285 14.787 1 88.34 267 SER B O 1
ATOM 4269 N N . PHE B 1 268 ? 17.09 8.086 14.609 1 91.8 268 PHE B N 1
ATOM 4270 C CA . PHE B 1 268 ? 15.635 8.002 14.548 1 91.8 268 PHE B CA 1
ATOM 4271 C C . PHE B 1 268 ? 15.012 8.43 15.871 1 91.8 268 PHE B C 1
ATOM 4273 O O . PHE B 1 268 ? 14.064 9.218 15.89 1 91.8 268 PHE B O 1
ATOM 4280 N N . ASN B 1 269 ? 15.595 7.996 16.947 1 92.7 269 ASN B N 1
ATOM 4281 C CA . ASN B 1 269 ? 15.095 8.355 18.27 1 92.7 269 ASN B CA 1
ATOM 4282 C C . ASN B 1 269 ? 15.231 9.852 18.533 1 92.7 269 ASN B C 1
ATOM 4284 O O . ASN B 1 269 ? 14.336 10.469 19.113 1 92.7 269 ASN B O 1
ATOM 4288 N N . SER B 1 270 ? 16.34 10.35 18.161 1 94.37 270 SER B N 1
ATOM 4289 C CA . SER B 1 270 ? 16.566 11.783 18.319 1 94.37 270 SER B CA 1
ATOM 4290 C C . SER B 1 270 ? 15.557 12.595 17.514 1 94.37 270 SER B C 1
ATOM 4292 O O . SER B 1 270 ? 15.065 13.624 17.982 1 94.37 270 SER B O 1
ATOM 4294 N N . LEU B 1 271 ? 15.271 12.122 16.307 1 96.27 271 LEU B N 1
ATOM 4295 C CA . LEU B 1 271 ? 14.318 12.822 15.453 1 96.27 271 LEU B CA 1
ATOM 4296 C C . LEU B 1 271 ? 12.923 12.81 16.069 1 96.27 271 LEU B C 1
ATOM 4298 O O . LEU B 1 271 ? 12.207 13.812 16.015 1 96.27 271 LEU B O 1
ATOM 4302 N N . ILE B 1 272 ? 12.523 11.696 16.639 1 96.59 272 ILE B N 1
ATOM 4303 C CA . ILE B 1 272 ? 11.228 11.58 17.301 1 96.59 272 ILE B CA 1
ATOM 4304 C C . ILE B 1 272 ? 11.101 12.655 18.378 1 96.59 272 ILE B C 1
ATOM 4306 O O . ILE B 1 272 ? 10.087 13.353 18.449 1 96.59 272 ILE B O 1
ATOM 4310 N N . LYS B 1 273 ? 12.079 12.845 19.176 1 96.49 273 LYS B N 1
ATOM 4311 C CA . LYS B 1 273 ? 12.054 13.817 20.266 1 96.49 273 LYS B CA 1
ATOM 4312 C C . LYS B 1 273 ? 11.989 15.244 19.729 1 96.49 273 LYS B C 1
ATOM 4314 O O . LYS B 1 273 ? 11.255 16.079 20.26 1 96.49 273 LYS B O 1
ATOM 4319 N N . ILE B 1 274 ? 12.779 15.458 18.72 1 97.69 274 ILE B N 1
ATOM 4320 C CA . ILE B 1 274 ? 12.781 16.779 18.102 1 97.69 274 ILE B CA 1
ATOM 4321 C C . ILE B 1 274 ? 11.373 17.129 17.627 1 97.69 274 ILE B C 1
ATOM 4323 O O . ILE B 1 274 ? 10.872 18.222 17.902 1 97.69 274 ILE B O 1
ATOM 4327 N N . VAL B 1 275 ? 10.736 16.202 16.939 1 98.2 275 VAL B N 1
ATOM 4328 C CA . VAL B 1 275 ? 9.409 16.423 16.374 1 98.2 275 VAL B CA 1
ATOM 4329 C C . VAL B 1 275 ? 8.396 16.627 17.498 1 98.2 275 VAL B C 1
ATOM 4331 O O . VAL B 1 275 ? 7.575 17.546 17.443 1 98.2 275 VAL B O 1
ATOM 4334 N N . MET B 1 276 ? 8.431 15.822 18.522 1 98.18 276 MET B N 1
ATOM 4335 C CA . MET B 1 276 ? 7.488 15.928 19.631 1 98.18 276 MET B CA 1
ATOM 4336 C C . MET B 1 276 ? 7.625 17.274 20.335 1 98.18 276 MET B C 1
ATOM 4338 O O . MET B 1 276 ? 6.628 17.86 20.762 1 98.18 276 MET B O 1
ATOM 4342 N N . ASP B 1 277 ? 8.805 17.781 20.417 1 98.17 277 ASP B N 1
ATOM 4343 C CA . ASP B 1 277 ? 9.06 19.063 21.066 1 98.17 277 ASP B CA 1
ATOM 4344 C C . ASP B 1 277 ? 8.529 20.221 20.223 1 98.17 277 ASP B C 1
ATOM 4346 O O . ASP B 1 277 ? 8.17 21.272 20.758 1 98.17 277 ASP B O 1
ATOM 4350 N N . ARG B 1 278 ? 8.417 19.963 18.933 1 98.28 278 ARG B N 1
ATOM 4351 C CA . ARG B 1 278 ? 8.232 21.111 18.051 1 98.28 278 ARG B CA 1
ATOM 4352 C C . ARG B 1 278 ? 6.798 21.182 17.538 1 98.28 278 ARG B C 1
ATOM 4354 O O . ARG B 1 278 ? 6.397 22.179 16.934 1 98.28 278 ARG B O 1
ATOM 4361 N N . ILE B 1 279 ? 6.029 20.159 17.818 1 96.31 279 ILE B N 1
ATOM 4362 C CA . ILE B 1 279 ? 4.668 20.186 17.294 1 96.31 279 ILE B CA 1
ATOM 4363 C C . ILE B 1 279 ? 3.681 20.428 18.435 1 96.31 279 ILE B C 1
ATOM 4365 O O . ILE B 1 279 ? 3.964 20.098 19.589 1 96.31 279 ILE B O 1
#

Radius of gyration: 22.11 Å; Cα contacts (8 Å, |Δi|>4): 1365; chains: 2; bounding box: 53×62×56 Å

Foldseek 3Di:
DDADPVGADDALRDALVQDFQEEEEEAALVVQCLLCVQFPDWDDWDDGVRWTWTWGHHPNGIYIYIHQHFFLVSVVVVLVRSQCSQFADSVVRHGHPDRRAHEYEYEEEWAWLEPPDDFLAKEKEFKEKELQCVLVVDPPLVVQFDVVVQVLLCVLLVDDCVSPGITMGGADPVVCCLQCPPPHHYAYEYAFRDDDQRCQHDDPDDHPDNCRSVSQSPDDDPRGHYTTYGHHQNSNRSSSVVSPYGYIYMHGHDHPCPCPDLSPDPSSSVSSVSRVVRD/DDADPVGADDALRDALVQDFQEEEEEAALVVQCLLCVQFPDWDDWDDGVRWTWTWGHHPNGIYIYIHQHFFLVSVVVVLVRSQCSQFADSVVRHGHPDRRAHEYEYEEEWAWLEPPDDFLAKEKEFKEKELQCVLVVDPPLVVQFDVVVQVLLCVLLVDDCVSPGITMGGADPVVCCLQCPPPHHYAYEYAFRDDDQRCLHDDPDDHPDNCRSVSQSPDDDPRGHYTTYGHHQNSNRSSSVVSPYGYIYMHGHDHPCPCVDLSPDPSSSVSSVSRVVRD

Sequence (558 aa):
MIINSDGSCFHLHLRPEQLADRIILVSDPASVNLVADNYETRECEVESREFHTITGTYKEKRITCLSYGFGSENMDIVINELDTLANIDYVTREEKDEHRTLTMVNVGISESVQPNIKPGTPVVTQKAIGFDGLLNFYANRDTVCDLSLEKSFVDHMSWNPIKGSPYVATTVKKLIEQVAQDDLMRGYTVSCIGFYAPQGRGLRLPLEDKMLKEKLASFEFEGERICNIDMESASIIGLASLLGHKAISCCIVDDAGQISHLDKNESFNSLIKIVMDRIMIINSDGSCFHLHLRPEQLADRIILVSDPASVNLVADNYETRECEVESREFHTITGTYKEKRITCLSYGFGSENMDIVINELDTLANIDYVTREEKDEHRTLTMVNVGISESVQPNIKPGTPVVTQKAIGFDGLLNFYANRDTVCDLSLEKSFVDHMSWNPIKGSPYVATTVKKLIEQVAQDDLMRGYTVSCIGFYAPQGRGLRLPLEDKMLKEKLASFEFEGERICNIDMESASIIGLASLLGHKAISCCIVDDAGQISHLDKNESFNSLIKIVMDRI